Protein AF-0000000084955560 (afdb_homodimer)

Foldseek 3Di:
DQVPPVVCVVVLVVLLVVAVPDPFLFCANHLLVNLLVLLVVCVVNVDCVSNVSSVVSVVSSVVCLPPDADLACGGGDLVSLLSVLVCCVVVVDPDDSCVVCVVNVVVLLVCLVVVPFLAQACGGGLLVSLVSLLSVQVPDDLPDPDPVNVVSLVSNVSSLVVLVVSLVVDDDLNNLLSLLVSLLSVCVNVRPNVSSVVSNVVSVVSCVVVVHQSDDCPPPVSDRVVVSCVSPD/DLVPPVVCVVVLVVLLVVAVPDLFLFCANHLLVNLLVLLVVCVVNVDCVSNVSSVVSVVSSVVCLPPDADLACGRGDLVSLLSVLVCCVVVVDDDDSCVVCVVNVVVLLVCLVVVPALAQACGGGLLVSLVSLLSVQVPDDLPDPDPVNVVSLVSNVSSLVVLVVSLVVDDDLNNLLSLLVSLLSVCVNVRPNVSSVVSNVVSVVSCVVVVHQRPDCPPPVSDRVVVSCVSPD

pLDDT: mean 91.07, std 9.45, range [31.22, 98.25]

InterPro domains:
  IPR007822 Lanthionine synthetase C-like [PF05147] (27-169)

Secondary structure (DSSP, 8-state):
--S--THHHHHHHHHHHHHHH----SSSSSHHHHHHHHHHHHHHH--HHHHHHHHHHHHHHHHHTTS----STTTSHHHHHHHHHHHHHTTSS-S-HHHHTHHHHHHHHHHHHH-------TTTSHHHHHHHHHHHHHTS-TT---HHHHHHHHHHHHHHHHHHHHHHH---HHHHHHHHHHHHHHHHHTSSHHHHHHHHHHHHHHHHHTT---S-TTSGGG-HHHHTTGGG-/--S--THHHHHHHHHHHHHHH----SSSSSHHHHHHHHHHHHHHH--HHHHHHHHHHHHHHHHHTTS----STTTSHHHHHHHHHHHHHTTSS-S-HHHHTHHHHHHHHHHHHH-------TTTSHHHHHHHHHHHHHTS-TT---HHHHHHHHHHHHHHHHHHHHHHH---HHHHHHHHHHHHHHHHHTSSHHHHHHHHHHHHHHHHHTT---S-TTSGGG-HHHHTTGGG-

Structure (mmCIF, N/CA/C/O backbone):
data_AF-0000000084955560-model_v1
#
loop_
_entity.id
_entity.type
_entity.pdbx_description
1 polymer 'Lanthionine synthetase C-like protein'
#
loop_
_atom_site.group_PDB
_atom_site.id
_atom_site.type_symbol
_atom_site.label_atom_id
_atom_site.label_alt_id
_atom_site.label_comp_id
_atom_site.label_asym_id
_atom_site.label_entity_id
_atom_site.label_seq_id
_atom_site.pdbx_PDB_ins_code
_atom_site.Cartn_x
_atom_site.Cartn_y
_atom_site.Cartn_z
_atom_site.occupancy
_atom_site.B_iso_or_equiv
_atom_site.auth_seq_id
_atom_site.auth_comp_id
_atom_site.auth_asym_id
_atom_site.auth_atom_id
_atom_site.pdbx_PDB_model_num
ATOM 1 N N . MET A 1 1 ? 13.203 -7.117 25.344 1 31.59 1 MET A N 1
ATOM 2 C CA . MET A 1 1 ? 12.688 -6.711 24.031 1 31.59 1 MET A CA 1
ATOM 3 C C . MET A 1 1 ? 11.742 -7.766 23.484 1 31.59 1 MET A C 1
ATOM 5 O O . MET A 1 1 ? 11.281 -7.652 22.344 1 31.59 1 MET A O 1
ATOM 9 N N . GLU A 1 2 ? 11.695 -8.922 24.016 1 38.94 2 GLU A N 1
ATOM 10 C CA . GLU A 1 2 ? 11.312 -10.305 23.719 1 38.94 2 GLU A CA 1
ATOM 11 C C . GLU A 1 2 ? 9.805 -10.492 23.812 1 38.94 2 GLU A C 1
ATOM 13 O O . GLU A 1 2 ? 9.273 -11.516 23.375 1 38.94 2 GLU A O 1
ATOM 18 N N . LYS A 1 3 ? 9.328 -9.742 24.875 1 44.06 3 LYS A N 1
ATOM 19 C CA . LYS A 1 3 ? 8.039 -9.984 25.516 1 44.06 3 LYS A CA 1
ATOM 20 C C . LYS A 1 3 ? 6.883 -9.719 24.562 1 44.06 3 LYS A C 1
ATOM 22 O O . LYS A 1 3 ? 5.727 -9.633 24.984 1 44.06 3 LYS A O 1
ATOM 27 N N . GLN A 1 4 ? 6.949 -8.719 23.406 1 52.69 4 GLN A N 1
ATOM 28 C CA . GLN A 1 4 ? 6.516 -7.414 22.922 1 52.69 4 GLN A CA 1
ATOM 29 C C . GLN A 1 4 ? 5.25 -7.535 22.078 1 52.69 4 GLN A C 1
ATOM 31 O O . GLN A 1 4 ? 4.504 -6.566 21.922 1 52.69 4 GLN A O 1
ATOM 36 N N . ARG A 1 5 ? 5.109 -8.883 21.422 1 72.31 5 ARG A N 1
ATOM 37 C CA . ARG A 1 5 ? 4.008 -8.648 20.5 1 72.31 5 ARG A CA 1
ATOM 38 C C . ARG A 1 5 ? 2.809 -9.531 20.828 1 72.31 5 ARG A C 1
ATOM 40 O O . ARG A 1 5 ? 2.273 -10.227 19.969 1 72.31 5 ARG A O 1
ATOM 47 N N . GLU A 1 6 ? 2.41 -9.516 22.094 1 78.88 6 GLU A N 1
ATOM 48 C CA . GLU A 1 6 ? 1.308 -10.297 22.641 1 78.88 6 GLU A CA 1
ATOM 49 C C . GLU A 1 6 ? -0.021 -9.898 22 1 78.88 6 GLU A C 1
ATOM 51 O O . GLU A 1 6 ? -0.962 -10.695 21.953 1 78.88 6 GLU A O 1
ATOM 56 N N . PHE A 1 7 ? 0.032 -8.734 21.5 1 81.81 7 PHE A N 1
ATOM 57 C CA . PHE A 1 7 ? -1.22 -8.242 20.938 1 81.81 7 PHE A CA 1
ATOM 58 C C . PHE A 1 7 ? -1.59 -9 19.672 1 81.81 7 PHE A C 1
ATOM 60 O O . PHE A 1 7 ? -2.75 -8.992 19.25 1 81.81 7 PHE A O 1
ATOM 67 N N . LEU A 1 8 ? -0.588 -9.75 19.188 1 89.81 8 LEU A N 1
ATOM 68 C CA . LEU A 1 8 ? -0.831 -10.5 17.953 1 89.81 8 LEU A CA 1
ATOM 69 C C . LEU A 1 8 ? -1.358 -11.898 18.266 1 89.81 8 LEU A C 1
ATOM 71 O O . LEU A 1 8 ? -1.891 -12.578 17.391 1 89.81 8 LEU A O 1
ATOM 75 N N . LYS A 1 9 ? -1.208 -12.242 19.453 1 89.12 9 LYS A N 1
ATOM 76 C CA . LYS A 1 9 ? -1.474 -13.633 19.812 1 89.12 9 LYS A CA 1
ATOM 77 C C . LYS A 1 9 ? -2.936 -13.992 19.578 1 89.12 9 LYS A C 1
ATOM 79 O O . LYS A 1 9 ? -3.227 -15.016 18.938 1 89.12 9 LYS A O 1
ATOM 84 N N . ASN A 1 10 ? -3.811 -13.148 20.047 1 88.38 10 ASN A N 1
ATOM 85 C CA . ASN A 1 10 ? -5.234 -13.43 19.891 1 88.38 10 ASN A CA 1
ATOM 86 C C . ASN A 1 10 ? -5.633 -13.484 18.406 1 88.38 10 ASN A C 1
ATOM 88 O O . ASN A 1 10 ? -6.383 -14.375 18 1 88.38 10 ASN A O 1
ATOM 92 N N . TYR A 1 11 ? -5.156 -12.594 17.719 1 90.62 11 TYR A N 1
ATOM 93 C CA . TYR A 1 11 ? -5.441 -12.57 16.281 1 90.62 11 TYR A CA 1
ATOM 94 C C . TYR A 1 11 ? -4.918 -13.828 15.602 1 90.62 11 TYR A C 1
ATOM 96 O O . TYR A 1 11 ? -5.629 -14.461 14.82 1 90.62 11 TYR A O 1
ATOM 104 N N . THR A 1 12 ? -3.723 -14.172 15.93 1 93.81 12 THR A N 1
ATOM 105 C CA . THR A 1 12 ? -3.061 -15.305 15.305 1 93.81 12 THR A CA 1
ATOM 106 C C . THR A 1 12 ? -3.801 -16.609 15.617 1 93.81 12 THR A C 1
ATOM 108 O O . THR A 1 12 ? -4 -17.438 14.742 1 93.81 12 THR A O 1
ATOM 111 N N . ASP A 1 13 ? -4.203 -16.703 16.844 1 93.38 13 ASP A N 1
ATOM 112 C CA . ASP A 1 13 ? -4.941 -17.906 17.234 1 93.38 13 ASP A CA 1
ATOM 113 C C . ASP A 1 13 ? -6.234 -18.047 16.438 1 93.38 13 ASP A C 1
ATOM 115 O O . ASP A 1 13 ? -6.566 -19.125 15.969 1 93.38 13 ASP A O 1
ATOM 119 N N . ARG A 1 14 ? -6.895 -17 16.312 1 91.12 14 ARG A N 1
ATOM 120 C CA . ARG A 1 14 ? -8.141 -17.016 15.555 1 91.12 14 ARG A CA 1
ATOM 121 C C . ARG A 1 14 ? -7.887 -17.312 14.086 1 91.12 14 ARG A C 1
ATOM 123 O O . ARG A 1 14 ? -8.656 -18.031 13.445 1 91.12 14 ARG A O 1
ATOM 130 N N . LEU A 1 15 ? -6.859 -16.734 13.578 1 92.75 15 LEU A N 1
ATOM 131 C CA . LEU A 1 15 ? -6.488 -16.969 12.188 1 92.75 15 LEU A CA 1
ATOM 132 C C . LEU A 1 15 ? -6.176 -18.438 11.938 1 92.75 15 LEU A C 1
ATOM 134 O O . LEU A 1 15 ? -6.617 -19 10.938 1 92.75 15 LEU A O 1
ATOM 138 N N . ILE A 1 16 ? -5.449 -19 12.828 1 94.62 16 ILE A N 1
ATOM 139 C CA . ILE A 1 16 ? -5.074 -20.406 12.719 1 94.62 16 ILE A CA 1
ATOM 140 C C . ILE A 1 16 ? -6.324 -21.281 12.758 1 94.62 16 ILE A C 1
ATOM 142 O O . ILE A 1 16 ? -6.469 -22.203 11.953 1 94.62 16 ILE A O 1
ATOM 146 N N . GLU A 1 17 ? -7.164 -20.938 13.664 1 93.25 17 GLU A N 1
ATOM 147 C CA . GLU A 1 17 ? -8.414 -21.688 13.773 1 93.25 17 GLU A CA 1
ATOM 148 C C . GLU A 1 17 ? -9.227 -21.594 12.484 1 93.25 17 GLU A C 1
ATOM 150 O O . GLU A 1 17 ? -9.758 -22.594 12 1 93.25 17 GLU A O 1
ATOM 155 N N . LYS A 1 18 ? -9.312 -20.484 12.008 1 89.5 18 LYS A N 1
ATOM 156 C CA . LYS A 1 18 ? -10.031 -20.281 10.75 1 89.5 18 LYS A CA 1
ATOM 157 C C . LYS A 1 18 ? -9.391 -21.078 9.617 1 89.5 18 LYS A C 1
ATOM 159 O O . LYS A 1 18 ? -10.086 -21.656 8.781 1 89.5 18 LYS A O 1
ATOM 164 N N . GLY A 1 19 ? -8.109 -21.047 9.57 1 91.88 19 GLY A N 1
ATOM 165 C CA . GLY A 1 19 ? -7.379 -21.766 8.523 1 91.88 19 GLY A CA 1
ATOM 166 C C . GLY A 1 19 ? -7.578 -23.266 8.578 1 91.88 19 GLY A C 1
ATOM 167 O O . GLY A 1 19 ? -7.676 -23.922 7.539 1 91.88 19 GLY A O 1
ATOM 168 N N . LYS A 1 20 ? -7.625 -23.75 9.727 1 93.19 20 LYS A N 1
ATOM 169 C CA . LYS A 1 20 ? -7.793 -25.188 9.891 1 93.19 20 LYS A CA 1
ATOM 170 C C . LYS A 1 20 ? -9.18 -25.625 9.445 1 93.19 20 LYS A C 1
ATOM 172 O O . LYS A 1 20 ? -9.336 -26.719 8.883 1 93.19 20 LYS A O 1
ATOM 177 N N . CYS A 1 21 ? -10.148 -24.734 9.602 1 91.25 21 CYS A N 1
ATOM 178 C CA . CYS A 1 21 ? -11.531 -25.078 9.297 1 91.25 21 CYS A CA 1
ATOM 179 C C . CYS A 1 21 ? -11.859 -24.781 7.84 1 91.25 21 CYS A C 1
ATOM 181 O O . CYS A 1 21 ? -12.797 -25.359 7.281 1 91.25 21 CYS A O 1
ATOM 183 N N . PHE A 1 22 ? -11.172 -23.922 7.273 1 87.62 22 PHE A N 1
ATOM 184 C CA . PHE A 1 22 ? -11.453 -23.516 5.902 1 87.62 22 PHE A CA 1
ATOM 185 C C . PHE A 1 22 ? -10.695 -24.375 4.906 1 87.62 22 PHE A C 1
ATOM 187 O O . PHE A 1 22 ? -9.484 -24.578 5.051 1 87.62 22 PHE A O 1
ATOM 194 N N . PRO A 1 23 ? -11.328 -24.891 3.9 1 87.88 23 PRO A N 1
ATOM 195 C CA . PRO A 1 23 ? -10.711 -25.828 2.971 1 87.88 23 PRO A CA 1
ATOM 196 C C . PRO A 1 23 ? -9.852 -25.141 1.908 1 87.88 23 PRO A C 1
ATOM 198 O O . PRO A 1 23 ? -9.078 -25.797 1.215 1 87.88 23 PRO A O 1
ATOM 201 N N . ASN A 1 24 ? -9.898 -23.891 1.789 1 91.19 24 ASN A N 1
ATOM 202 C CA . ASN A 1 24 ? -9.172 -23.172 0.748 1 91.19 24 ASN A CA 1
ATOM 203 C C . ASN A 1 24 ? -7.668 -23.172 1.015 1 91.19 24 ASN A C 1
ATOM 205 O O . ASN A 1 24 ? -7.219 -22.75 2.078 1 91.19 24 ASN A O 1
ATOM 209 N N . ILE A 1 25 ? -6.859 -23.625 0.077 1 93.5 25 ILE A N 1
ATOM 210 C CA . ILE A 1 25 ? -5.418 -23.719 0.274 1 93.5 25 ILE A CA 1
ATOM 211 C C . ILE A 1 25 ? -4.711 -22.578 -0.455 1 93.5 25 ILE A C 1
ATOM 213 O O . ILE A 1 25 ? -3.479 -22.547 -0.515 1 93.5 25 ILE A O 1
ATOM 217 N N . GLY A 1 26 ? -5.414 -21.641 -0.998 1 93.25 26 GLY A N 1
ATOM 218 C CA . GLY A 1 26 ? -4.887 -20.594 -1.845 1 93.25 26 GLY A CA 1
ATOM 219 C C . GLY A 1 26 ? -4.059 -19.578 -1.082 1 93.25 26 GLY A C 1
ATOM 220 O O . GLY A 1 26 ? -3.783 -19.75 0.105 1 93.25 26 GLY A O 1
ATOM 221 N N . LEU A 1 27 ? -3.643 -18.531 -1.795 1 94.56 27 LEU A N 1
ATOM 222 C CA . LEU A 1 27 ? -2.723 -17.516 -1.273 1 94.56 27 LEU A CA 1
ATOM 223 C C . LEU A 1 27 ? -3.473 -16.453 -0.485 1 94.56 27 LEU A C 1
ATOM 225 O O . LEU A 1 27 ? -3.105 -16.141 0.65 1 94.56 27 LEU A O 1
ATOM 229 N N . TRP A 1 28 ? -4.496 -15.805 -0.962 1 89.69 28 TRP A N 1
ATOM 230 C CA . TRP A 1 28 ? -5.148 -14.641 -0.381 1 89.69 28 TRP A CA 1
ATOM 231 C C . TRP A 1 28 ? -5.898 -15.016 0.894 1 89.69 28 TRP A C 1
ATOM 233 O O . TRP A 1 28 ? -5.691 -14.406 1.945 1 89.69 28 TRP A O 1
ATOM 243 N N . ASP A 1 29 ? -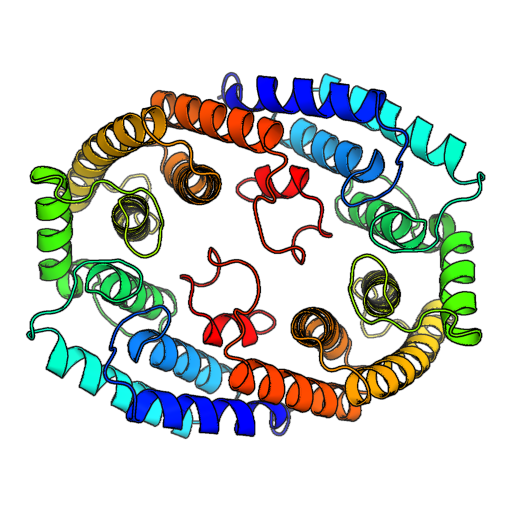6.809 -15.961 0.825 1 82.19 29 ASP A N 1
ATOM 244 C CA . ASP A 1 29 ? -7.598 -16.328 1.997 1 82.19 29 ASP A CA 1
ATOM 245 C C . ASP A 1 29 ? -7.445 -17.828 2.309 1 82.19 29 ASP A C 1
ATOM 247 O O . ASP A 1 29 ? -8.352 -18.438 2.879 1 82.19 29 ASP A O 1
ATOM 251 N N . GLY A 1 30 ? -6.316 -18.297 1.943 1 92.19 30 GLY A N 1
ATOM 252 C CA . GLY A 1 30 ? -6.148 -19.734 2.129 1 92.19 30 GLY A CA 1
ATOM 253 C C . GLY A 1 30 ? -4.984 -20.094 3.033 1 92.19 30 GLY A C 1
ATOM 254 O O . GLY A 1 30 ? -4.387 -19.203 3.656 1 92.19 30 GLY A O 1
ATOM 255 N N . LYS A 1 31 ? -4.75 -21.375 3.098 1 95.81 31 LYS A N 1
ATOM 256 C CA . LYS A 1 31 ? -3.754 -21.938 4.008 1 95.81 31 LYS A CA 1
ATOM 257 C C . LYS A 1 31 ? -2.35 -21.469 3.635 1 95.81 31 LYS A C 1
ATOM 259 O O . LYS A 1 31 ? -1.502 -21.281 4.512 1 95.81 31 LYS A O 1
ATOM 264 N N . MET A 1 32 ? -2.062 -21.266 2.361 1 96.19 32 MET A N 1
ATOM 265 C CA . MET A 1 32 ? -0.756 -20.766 1.928 1 96.19 32 MET A CA 1
ATOM 266 C C . MET A 1 32 ? -0.476 -19.391 2.502 1 96.19 32 MET A C 1
ATOM 268 O O . MET A 1 32 ? 0.617 -19.125 3.012 1 96.19 32 MET A O 1
ATOM 272 N N . GLY A 1 33 ? -1.471 -18.484 2.402 1 96.19 33 GLY A N 1
ATOM 273 C CA . GLY A 1 33 ? -1.318 -17.156 2.965 1 96.19 33 GLY A CA 1
ATOM 274 C C . GLY A 1 33 ? -1.08 -17.156 4.465 1 96.19 33 GLY A C 1
ATOM 275 O O . GLY A 1 33 ? -0.245 -16.406 4.969 1 96.19 33 GLY A O 1
ATOM 276 N N . ILE A 1 34 ? -1.759 -18.016 5.129 1 96.38 34 ILE A N 1
ATOM 277 C CA . ILE A 1 34 ? -1.617 -18.125 6.574 1 96.38 34 ILE A CA 1
ATOM 278 C C . ILE A 1 34 ? -0.22 -18.641 6.918 1 96.38 34 ILE A C 1
ATOM 280 O O . ILE A 1 34 ? 0.406 -18.156 7.867 1 96.38 34 ILE A O 1
ATOM 284 N N . ALA A 1 35 ? 0.227 -19.578 6.129 1 97.69 35 ALA A N 1
ATOM 285 C CA . ALA A 1 35 ? 1.569 -20.109 6.348 1 97.69 35 ALA A CA 1
ATOM 286 C C . ALA A 1 35 ? 2.621 -19 6.223 1 97.69 35 ALA A C 1
ATOM 288 O O . ALA A 1 35 ? 3.51 -18.891 7.07 1 97.69 35 ALA A O 1
ATOM 289 N N . VAL A 1 36 ? 2.486 -18.203 5.215 1 97.69 36 VAL A N 1
ATOM 290 C CA . VAL A 1 36 ? 3.428 -17.109 5 1 97.69 36 VAL A CA 1
ATOM 291 C C . VAL A 1 36 ? 3.381 -16.156 6.184 1 97.69 36 VAL A C 1
ATOM 293 O O . VAL A 1 36 ? 4.422 -15.727 6.688 1 97.69 36 VAL A O 1
ATOM 296 N N . TYR A 1 37 ? 2.199 -15.836 6.617 1 96.62 37 TYR A N 1
ATOM 297 C CA . TYR A 1 37 ? 2.014 -14.977 7.777 1 96.62 37 TYR A CA 1
ATOM 298 C C . TYR A 1 37 ? 2.732 -15.539 9 1 96.62 37 TYR A C 1
ATOM 300 O O . TYR A 1 37 ? 3.457 -14.82 9.688 1 96.62 37 TYR A O 1
ATOM 308 N N . LEU A 1 38 ? 2.553 -16.797 9.242 1 97.62 38 LEU A N 1
ATOM 309 C CA . LEU A 1 38 ? 3.102 -17.438 10.422 1 97.62 38 LEU A CA 1
ATOM 310 C C . LEU A 1 38 ? 4.625 -17.5 10.359 1 97.62 38 LEU A C 1
ATOM 312 O O . LEU A 1 38 ? 5.297 -17.391 11.383 1 97.62 38 LEU A O 1
ATOM 316 N N . LEU A 1 39 ? 5.16 -17.656 9.188 1 97.81 39 LEU A N 1
ATOM 317 C CA . LEU A 1 39 ? 6.609 -17.672 9.031 1 97.81 39 LEU A CA 1
ATOM 318 C C . LEU A 1 39 ? 7.211 -16.312 9.398 1 97.81 39 LEU A C 1
ATOM 320 O O . LEU A 1 39 ? 8.219 -16.25 10.109 1 97.81 39 LEU A O 1
ATOM 324 N N . HIS A 1 40 ? 6.582 -15.297 8.93 1 96.94 40 HIS A N 1
ATOM 325 C CA . HIS A 1 40 ? 7.043 -13.961 9.305 1 96.94 40 HIS A CA 1
ATOM 326 C C . HIS A 1 40 ? 6.906 -13.734 10.805 1 96.94 40 HIS A C 1
ATOM 328 O O . HIS A 1 40 ? 7.805 -13.164 11.438 1 96.94 40 HIS A O 1
ATOM 334 N N . LEU A 1 41 ? 5.754 -14.195 11.328 1 95.62 41 LEU A N 1
ATOM 335 C CA . LEU A 1 41 ? 5.516 -14.016 12.75 1 95.62 41 LEU A CA 1
ATOM 336 C C . LEU A 1 41 ? 6.578 -14.734 13.578 1 95.62 41 LEU A C 1
ATOM 338 O O . LEU A 1 41 ? 7.035 -14.219 14.594 1 95.62 41 LEU A O 1
ATOM 342 N N . ALA A 1 42 ? 6.934 -15.859 13.148 1 95.69 42 ALA A N 1
ATOM 343 C CA . ALA A 1 42 ? 7.977 -16.625 13.82 1 95.69 42 ALA A CA 1
ATOM 344 C C . ALA A 1 42 ? 9.297 -15.859 13.836 1 95.69 42 ALA A C 1
ATOM 346 O O . ALA A 1 42 ? 9.984 -15.812 14.859 1 95.69 42 ALA A O 1
ATOM 347 N N . ARG A 1 43 ? 9.641 -15.336 12.742 1 94.38 43 ARG A N 1
ATOM 348 C CA . ARG A 1 43 ? 10.875 -14.562 12.633 1 94.38 43 ARG A CA 1
ATOM 349 C C . ARG A 1 43 ? 10.828 -13.328 13.531 1 94.38 43 ARG A C 1
ATOM 351 O O . ARG A 1 43 ? 11.82 -12.984 14.18 1 94.38 43 ARG A O 1
ATOM 358 N N . ILE A 1 44 ? 9.664 -12.727 13.562 1 90.56 44 ILE A N 1
ATOM 359 C CA . ILE A 1 44 ? 9.492 -11.492 14.328 1 90.56 44 ILE A CA 1
ATOM 360 C C . ILE A 1 44 ? 9.547 -11.797 15.82 1 90.56 44 ILE A C 1
ATOM 362 O O . ILE A 1 44 ? 10.172 -11.062 16.594 1 90.56 44 ILE A O 1
ATOM 366 N N . THR A 1 45 ? 8.859 -12.812 16.266 1 90.12 45 THR A N 1
ATOM 367 C CA . THR A 1 45 ? 8.703 -13.102 17.688 1 90.12 45 THR A CA 1
ATOM 368 C C . THR A 1 45 ? 9.805 -14.039 18.172 1 90.12 45 THR A C 1
ATOM 370 O O . THR A 1 45 ? 10.078 -14.117 19.375 1 90.12 45 THR A O 1
ATOM 373 N N . GLY A 1 46 ? 10.359 -14.805 17.25 1 91.5 46 GLY A N 1
ATOM 374 C CA . GLY A 1 46 ? 11.344 -15.82 17.609 1 91.5 46 GLY A CA 1
ATOM 375 C C . GLY A 1 46 ? 10.719 -17.078 18.172 1 91.5 46 GLY A C 1
ATOM 376 O O . GLY A 1 46 ? 11.422 -17.938 18.703 1 91.5 46 GLY A O 1
ATOM 377 N N . GLU A 1 47 ? 9.461 -17.172 18.031 1 92.12 47 GLU A N 1
ATOM 378 C CA . GLU A 1 47 ? 8.758 -18.344 18.562 1 92.12 47 GLU A CA 1
ATOM 379 C C . GLU A 1 47 ? 8.719 -19.469 17.547 1 92.12 47 GLU A C 1
ATOM 381 O O . GLU A 1 47 ? 8.07 -19.344 16.5 1 92.12 47 GLU A O 1
ATOM 386 N N . GLU A 1 48 ? 9.18 -20.562 17.891 1 93.69 48 GLU A N 1
ATOM 387 C CA . GLU A 1 48 ? 9.289 -21.703 16.984 1 93.69 48 GLU A CA 1
ATOM 388 C C . GLU A 1 48 ? 7.922 -22.344 16.734 1 93.69 48 GLU A C 1
ATOM 390 O O . GLU A 1 48 ? 7.719 -23 15.711 1 93.69 48 GLU A O 1
ATOM 395 N N . ASN A 1 49 ? 7.059 -22.156 17.719 1 95.06 49 ASN A N 1
ATOM 396 C CA . ASN A 1 49 ? 5.723 -22.719 17.562 1 95.06 49 ASN A CA 1
ATOM 397 C C . ASN A 1 49 ? 5.039 -22.219 16.297 1 95.06 49 ASN A C 1
ATOM 399 O O . ASN A 1 49 ? 4.336 -22.984 15.633 1 95.06 49 ASN A O 1
ATOM 403 N N . TYR A 1 50 ? 5.23 -21.016 15.953 1 95.75 50 TYR A N 1
ATOM 404 C CA . TYR A 1 50 ? 4.629 -20.453 14.75 1 95.75 50 TYR A CA 1
ATOM 405 C C . TYR A 1 50 ? 5.227 -21.094 13.5 1 95.75 50 TYR A C 1
ATOM 407 O O . TYR A 1 50 ? 4.523 -21.312 12.508 1 95.75 50 TYR A O 1
ATOM 415 N N . GLU A 1 51 ? 6.453 -21.422 13.531 1 96.62 51 GLU A N 1
ATOM 416 C CA . GLU A 1 51 ? 7.09 -22.125 12.414 1 96.62 51 GLU A CA 1
ATOM 417 C C . GLU A 1 51 ? 6.508 -23.516 12.227 1 96.62 51 GLU A C 1
ATOM 419 O O . GLU A 1 51 ? 6.281 -23.953 11.094 1 96.62 51 GLU A O 1
ATOM 424 N N . ARG A 1 52 ? 6.316 -24.156 13.312 1 97.19 52 ARG A N 1
ATOM 425 C CA . ARG A 1 52 ? 5.73 -25.484 13.258 1 97.19 52 ARG A CA 1
ATOM 426 C C . ARG A 1 52 ? 4.32 -25.453 12.688 1 97.19 52 ARG A C 1
ATOM 428 O O . ARG A 1 52 ? 3.955 -26.281 11.859 1 97.19 52 ARG A O 1
ATOM 435 N N . GLN A 1 53 ? 3.545 -24.484 13.156 1 97.19 53 GLN A N 1
ATOM 436 C CA . GLN A 1 53 ? 2.191 -24.328 12.633 1 97.19 53 GLN A CA 1
ATOM 437 C C . GLN A 1 53 ? 2.213 -24 11.141 1 97.19 53 GLN A C 1
ATOM 439 O O . GLN A 1 53 ? 1.381 -24.516 10.383 1 97.19 53 GLN A O 1
ATOM 444 N N . ALA A 1 54 ? 3.125 -23.172 10.75 1 97.69 54 ALA A N 1
ATOM 445 C CA . ALA A 1 54 ? 3.277 -22.859 9.336 1 97.69 54 ALA A CA 1
ATOM 446 C C . ALA A 1 54 ? 3.576 -24.109 8.523 1 97.69 54 ALA A C 1
ATOM 448 O O . ALA A 1 54 ? 3.004 -24.312 7.449 1 97.69 54 ALA A O 1
ATOM 449 N N . ASP A 1 55 ? 4.418 -24.938 9.039 1 96.94 55 ASP A N 1
ATOM 450 C CA . ASP A 1 55 ? 4.777 -26.188 8.375 1 96.94 55 ASP A CA 1
ATOM 451 C C . ASP A 1 55 ? 3.559 -27.094 8.203 1 96.94 55 ASP A C 1
ATOM 453 O O . ASP A 1 55 ? 3.41 -27.75 7.176 1 96.94 55 ASP A O 1
ATOM 457 N N . GLU A 1 56 ? 2.768 -27.078 9.211 1 96.94 56 GLU A N 1
ATOM 458 C CA . GLU A 1 56 ? 1.55 -27.875 9.133 1 96.94 56 GLU A CA 1
ATOM 459 C C . GLU A 1 56 ? 0.636 -27.391 8.016 1 96.94 56 GLU A C 1
ATOM 461 O O . GLU A 1 56 ? 0.068 -28.188 7.273 1 96.94 56 GLU A O 1
ATOM 466 N N . PHE A 1 57 ? 0.466 -26.141 7.922 1 97.19 57 PHE A N 1
ATOM 467 C CA . PHE A 1 57 ? -0.336 -25.578 6.84 1 97.19 57 PHE A CA 1
ATOM 468 C C . PHE A 1 57 ? 0.288 -25.891 5.484 1 97.19 57 PHE A C 1
ATOM 470 O O . PHE A 1 57 ? -0.415 -26.25 4.543 1 97.19 57 PHE A O 1
ATOM 477 N N . MET A 1 58 ? 1.585 -25.797 5.379 1 95.81 58 MET A N 1
ATOM 478 C CA . MET A 1 58 ? 2.287 -26.062 4.125 1 95.81 58 MET A CA 1
ATOM 479 C C . MET A 1 58 ? 2.133 -27.531 3.717 1 95.81 58 MET A C 1
ATOM 481 O O . MET A 1 58 ? 1.96 -27.828 2.535 1 95.81 58 MET A O 1
ATOM 485 N N . ASP A 1 59 ? 2.217 -28.344 4.691 1 95.12 59 ASP A N 1
ATOM 486 C CA . ASP A 1 59 ? 2.014 -29.766 4.422 1 95.12 59 ASP A CA 1
ATOM 487 C C . ASP A 1 59 ? 0.639 -30.016 3.807 1 95.12 59 ASP A C 1
ATOM 489 O O . ASP A 1 59 ? 0.513 -30.781 2.844 1 95.12 59 ASP A O 1
ATOM 493 N N . THR A 1 60 ? -0.316 -29.406 4.406 1 94.12 60 THR A N 1
ATOM 494 C CA . THR A 1 60 ? -1.676 -29.562 3.896 1 94.12 60 THR A CA 1
ATOM 495 C C . THR A 1 60 ? -1.78 -29.031 2.471 1 94.12 60 THR A C 1
ATOM 497 O O . THR A 1 60 ? -2.441 -29.625 1.623 1 94.12 60 THR A O 1
ATOM 500 N N . VAL A 1 61 ? -1.164 -27.906 2.164 1 94.12 61 VAL A N 1
ATOM 501 C CA . VAL A 1 61 ? -1.171 -27.328 0.828 1 94.12 61 VAL A CA 1
ATOM 502 C C . VAL A 1 61 ? -0.552 -28.297 -0.17 1 94.12 61 VAL A C 1
ATOM 504 O O . VAL A 1 61 ? -1.131 -28.562 -1.226 1 94.12 61 VAL A O 1
ATOM 507 N N . TYR A 1 62 ? 0.545 -28.891 0.191 1 90.69 62 TYR A N 1
ATOM 508 C CA . TYR A 1 62 ? 1.259 -29.797 -0.698 1 90.69 62 TYR A CA 1
ATOM 509 C C . TYR A 1 62 ? 0.448 -31.062 -0.948 1 90.69 62 TYR A C 1
ATOM 511 O O . TYR A 1 62 ? 0.433 -31.594 -2.064 1 90.69 62 TYR A O 1
ATOM 519 N N . GLU A 1 63 ? -0.21 -31.469 0.078 1 90.19 63 GLU A N 1
ATOM 520 C CA . GLU A 1 63 ? -1.019 -32.688 -0.038 1 90.19 63 GLU A CA 1
ATOM 521 C C . GLU A 1 63 ? -2.207 -32.469 -0.972 1 90.19 63 GLU A C 1
ATOM 523 O O . GLU A 1 63 ? -2.627 -33.375 -1.674 1 90.19 63 GLU A O 1
ATOM 528 N N . GLN A 1 64 ? -2.639 -31.297 -0.992 1 87.94 64 GLN A N 1
ATOM 529 C CA . GLN A 1 64 ? -3.873 -31.031 -1.722 1 87.94 64 GLN A CA 1
ATOM 530 C C . GLN A 1 64 ? -3.582 -30.422 -3.088 1 87.94 64 GLN A C 1
ATOM 532 O O . GLN A 1 64 ? -4.496 -30.188 -3.881 1 87.94 64 GLN A O 1
ATOM 537 N N . LEU A 1 65 ? -2.387 -30.156 -3.414 1 84.5 65 LEU A N 1
ATOM 538 C CA . LEU A 1 65 ? -1.99 -29.531 -4.672 1 84.5 65 LEU A CA 1
ATOM 539 C C . LEU A 1 65 ? -2.424 -30.375 -5.859 1 84.5 65 LEU A C 1
ATOM 541 O O . LEU A 1 65 ? -2.787 -29.859 -6.91 1 84.5 65 LEU A O 1
ATOM 545 N N . ALA A 1 66 ? -2.387 -31.625 -5.617 1 75.5 66 ALA A N 1
ATOM 546 C CA . ALA A 1 66 ? -2.693 -32.594 -6.684 1 75.5 66 ALA A CA 1
ATOM 547 C C . ALA A 1 66 ? -4.191 -32.625 -6.969 1 75.5 66 ALA A C 1
ATOM 549 O O . ALA A 1 66 ? -4.613 -33 -8.062 1 75.5 66 ALA A O 1
ATOM 550 N N . GLU A 1 67 ? -4.855 -32.188 -5.98 1 75.62 67 GLU A N 1
ATOM 551 C CA . GLU A 1 67 ? -6.305 -32.219 -6.164 1 75.62 67 GLU A CA 1
ATOM 552 C C . GLU A 1 67 ? -6.781 -31.016 -6.98 1 75.62 67 GLU A C 1
ATOM 554 O O . GLU A 1 67 ? -6.055 -30.031 -7.141 1 75.62 67 GLU A O 1
ATOM 559 N N . ARG A 1 68 ? -7.867 -31.156 -7.703 1 63.03 68 ARG A N 1
ATOM 560 C CA . ARG A 1 68 ? -8.438 -30.172 -8.609 1 63.03 68 ARG A CA 1
ATOM 561 C C . ARG A 1 68 ? -8.531 -28.812 -7.945 1 63.03 68 ARG A C 1
ATOM 563 O O . ARG A 1 68 ? -9.531 -28.5 -7.293 1 63.03 68 ARG A O 1
ATOM 570 N N . THR A 1 69 ? -7.418 -28.078 -8.164 1 75.56 69 THR A N 1
ATOM 571 C CA . THR A 1 69 ? -7.426 -26.719 -7.66 1 75.56 69 THR A CA 1
ATOM 572 C C . THR A 1 69 ? -7.562 -25.719 -8.805 1 75.56 69 THR A C 1
ATOM 574 O O . THR A 1 69 ? -7.262 -26.031 -9.953 1 75.56 69 THR A O 1
ATOM 577 N N . SER A 1 70 ? -8.281 -24.719 -8.508 1 88.44 70 SER A N 1
ATOM 578 C CA . SER A 1 70 ? -8.328 -23.594 -9.43 1 88.44 70 SER A CA 1
ATOM 579 C C . SER A 1 70 ? -6.922 -23.125 -9.789 1 88.44 70 SER A C 1
ATOM 581 O O . SER A 1 70 ? -5.961 -23.406 -9.07 1 88.44 70 SER A O 1
ATOM 583 N N . PHE A 1 71 ? -6.742 -22.609 -11.016 1 93.5 71 PHE A N 1
ATOM 584 C CA . PHE A 1 71 ? -5.422 -22.125 -11.398 1 93.5 71 PHE A CA 1
ATOM 585 C C . PHE A 1 71 ? -5.301 -20.625 -11.133 1 93.5 71 PHE A C 1
ATOM 587 O O . PHE A 1 71 ? -4.258 -20.031 -11.391 1 93.5 71 PHE A O 1
ATOM 594 N N . PHE A 1 72 ? -6.316 -20.031 -10.531 1 94.62 72 PHE A N 1
ATOM 595 C CA . PHE A 1 72 ? -6.328 -18.578 -10.359 1 94.62 72 PHE A CA 1
ATOM 596 C C . PHE A 1 72 ? -5.309 -18.141 -9.32 1 94.62 72 PHE A C 1
ATOM 598 O O . PHE A 1 72 ? -4.824 -18.969 -8.539 1 94.62 72 PHE A O 1
ATOM 605 N N . TYR A 1 73 ? -5.031 -16.828 -9.297 1 96.12 73 TYR A N 1
ATOM 606 C CA . TYR A 1 73 ? -4.004 -16.281 -8.422 1 96.12 73 TYR A CA 1
ATOM 607 C C . TYR A 1 73 ? -4.473 -16.281 -6.969 1 96.12 73 TYR A C 1
ATOM 609 O O . TYR A 1 73 ? -3.75 -16.719 -6.074 1 96.12 73 TYR A O 1
ATOM 617 N N . GLY A 1 74 ? -5.688 -15.859 -6.75 1 93.69 74 GLY A N 1
ATOM 618 C CA . GLY A 1 74 ? -6.176 -15.672 -5.395 1 93.69 74 GLY A CA 1
ATOM 619 C C . GLY A 1 74 ? -6.34 -16.984 -4.637 1 93.69 74 GLY A C 1
ATOM 620 O O . GLY A 1 74 ? -5.973 -17.062 -3.463 1 93.69 74 GLY A O 1
ATOM 621 N N . ASP A 1 75 ? -6.832 -18 -5.363 1 92.81 75 ASP A N 1
ATOM 622 C CA . ASP A 1 75 ? -7.188 -19.219 -4.629 1 92.81 75 ASP A CA 1
ATOM 623 C C . ASP A 1 75 ? -6.629 -20.453 -5.32 1 92.81 75 ASP A C 1
ATOM 625 O O . ASP A 1 75 ? -6.992 -21.578 -4.973 1 92.81 75 ASP A O 1
ATOM 629 N N . GLY A 1 76 ? -5.672 -20.281 -6.25 1 93.62 76 GLY A N 1
ATOM 630 C CA . GLY A 1 76 ? -5.262 -21.438 -7.035 1 93.62 76 GLY A CA 1
ATOM 631 C C . GLY A 1 76 ? -3.754 -21.594 -7.109 1 93.62 76 GLY A C 1
ATOM 632 O O . GLY A 1 76 ? -3.025 -21.078 -6.258 1 93.62 76 GLY A O 1
ATOM 633 N N . LEU A 1 77 ? -3.402 -22.328 -8.172 1 94.81 77 LEU A N 1
ATOM 634 C CA . LEU A 1 77 ? -2.027 -22.797 -8.32 1 94.81 77 LEU A CA 1
ATOM 635 C C . LEU A 1 77 ? -1.075 -21.625 -8.531 1 94.81 77 LEU A C 1
ATOM 637 O O . LEU A 1 77 ? 0.029 -21.609 -7.984 1 94.81 77 LEU A O 1
ATOM 641 N N . LEU A 1 78 ? -1.534 -20.656 -9.266 1 96.81 78 LEU A N 1
ATOM 642 C CA . LEU A 1 78 ? -0.648 -19.531 -9.57 1 96.81 78 LEU A CA 1
ATOM 643 C C . LEU A 1 78 ? -0.302 -18.75 -8.312 1 96.81 78 LEU A C 1
ATOM 645 O O . LEU A 1 78 ? 0.85 -18.359 -8.117 1 96.81 78 LEU A O 1
ATOM 649 N N . GLY A 1 79 ? -1.324 -18.562 -7.473 1 96.56 79 GLY A N 1
ATOM 650 C CA . GLY A 1 79 ? -1.07 -17.906 -6.199 1 96.56 79 GLY A CA 1
ATOM 651 C C . GLY A 1 79 ? -0.148 -18.703 -5.293 1 96.56 79 GLY A C 1
ATOM 652 O O . GLY A 1 79 ? 0.758 -18.141 -4.676 1 96.56 79 GLY A O 1
ATOM 653 N N . ILE A 1 80 ? -0.395 -19.969 -5.258 1 95.81 80 ILE A N 1
ATOM 654 C CA . ILE A 1 80 ? 0.442 -20.859 -4.453 1 95.81 80 ILE A CA 1
ATOM 655 C C . ILE A 1 80 ? 1.883 -20.797 -4.957 1 95.81 80 ILE A C 1
ATOM 657 O O . ILE A 1 80 ? 2.822 -20.719 -4.16 1 95.81 80 ILE A O 1
ATOM 661 N N . GLY A 1 81 ? 2.041 -20.844 -6.246 1 96.25 81 GLY A N 1
ATOM 662 C CA . GLY A 1 81 ? 3.369 -20.703 -6.82 1 96.25 81 GLY A CA 1
ATOM 663 C C . GLY A 1 81 ? 4.059 -19.422 -6.418 1 96.25 81 GLY A C 1
ATOM 664 O O . GLY A 1 81 ? 5.242 -19.422 -6.07 1 96.25 81 GLY A O 1
ATOM 665 N N . CYS A 1 82 ? 3.344 -18.328 -6.398 1 96.88 82 CYS A N 1
ATOM 666 C CA . CYS A 1 82 ? 3.887 -17.031 -5.969 1 96.88 82 CYS A CA 1
ATOM 667 C C . CYS A 1 82 ? 4.277 -17.078 -4.496 1 96.88 82 CYS A C 1
ATOM 669 O O . CYS A 1 82 ? 5.289 -16.5 -4.102 1 96.88 82 CYS A O 1
ATOM 671 N N . GLY A 1 83 ? 3.402 -17.75 -3.732 1 96.69 83 GLY A N 1
ATOM 672 C CA . GLY A 1 83 ? 3.729 -17.922 -2.326 1 96.69 83 GLY A CA 1
ATOM 673 C C . GLY A 1 83 ? 5.035 -18.672 -2.105 1 96.69 83 GLY A C 1
ATOM 674 O O . GLY A 1 83 ? 5.855 -18.25 -1.283 1 96.69 83 GLY A O 1
ATOM 675 N N . ILE A 1 84 ? 5.25 -19.656 -2.881 1 95.75 84 ILE A N 1
ATOM 676 C CA . ILE A 1 84 ? 6.469 -20.453 -2.775 1 95.75 84 ILE A CA 1
ATOM 677 C C . ILE A 1 84 ? 7.672 -19.609 -3.195 1 95.75 84 ILE A C 1
ATOM 679 O O . ILE A 1 84 ? 8.688 -19.578 -2.5 1 95.75 84 ILE A O 1
ATOM 683 N N . GLU A 1 85 ? 7.547 -18.938 -4.289 1 96.06 85 GLU A N 1
ATOM 684 C CA . GLU A 1 85 ? 8.617 -18.062 -4.75 1 96.06 85 GLU A CA 1
ATOM 685 C C . GLU A 1 85 ? 8.969 -17.016 -3.693 1 96.06 85 GLU A C 1
ATOM 687 O O . GLU A 1 85 ? 10.148 -16.734 -3.457 1 96.06 85 GLU A O 1
ATOM 692 N N . TYR A 1 86 ? 7.988 -16.5 -3.105 1 96.56 86 TYR A N 1
ATOM 693 C CA . TYR A 1 86 ? 8.172 -15.516 -2.045 1 96.56 86 TYR A CA 1
ATOM 694 C C . TYR A 1 86 ? 8.945 -16.109 -0.878 1 96.56 86 TYR A C 1
ATOM 696 O O . TYR A 1 86 ? 9.867 -15.477 -0.354 1 96.56 86 TYR A O 1
ATOM 704 N N . MET A 1 87 ? 8.578 -17.328 -0.486 1 96.56 87 MET A N 1
ATOM 705 C CA . MET A 1 87 ? 9.219 -17.984 0.651 1 96.56 87 MET A CA 1
ATOM 706 C C . MET A 1 87 ? 10.68 -18.297 0.352 1 96.56 87 MET A C 1
ATOM 708 O O . MET A 1 87 ? 11.531 -18.203 1.239 1 96.56 87 MET A O 1
ATOM 712 N N . ILE A 1 88 ? 10.938 -18.562 -0.849 1 95.81 88 ILE A N 1
ATOM 713 C CA . ILE A 1 88 ? 12.312 -18.812 -1.256 1 95.81 88 ILE A CA 1
ATOM 714 C C . ILE A 1 88 ? 13.109 -17.516 -1.226 1 95.81 88 ILE A C 1
ATOM 716 O O . ILE A 1 88 ? 14.203 -17.453 -0.658 1 95.81 88 ILE A O 1
ATOM 720 N N . GLU A 1 89 ? 12.555 -16.5 -1.757 1 94.25 89 GLU A N 1
ATOM 721 C CA . GLU A 1 89 ? 13.195 -15.188 -1.814 1 94.25 89 GLU A CA 1
ATOM 722 C C . GLU A 1 89 ? 13.531 -14.672 -0.416 1 94.25 89 GLU A C 1
ATOM 724 O O . GLU A 1 89 ? 14.531 -13.984 -0.227 1 94.25 89 GLU A O 1
ATOM 729 N N . HIS A 1 90 ? 12.711 -15 0.5 1 95.06 90 HIS A N 1
ATOM 730 C CA . HIS A 1 90 ? 12.883 -14.469 1.846 1 95.06 90 HIS A CA 1
ATOM 731 C C . HIS A 1 90 ? 13.625 -15.453 2.744 1 95.06 90 HIS A C 1
ATOM 733 O O . HIS A 1 90 ? 13.758 -15.219 3.947 1 95.06 90 HIS A O 1
ATOM 739 N N . GLY A 1 91 ? 14.008 -16.547 2.205 1 95.19 91 GLY A N 1
ATOM 740 C CA . GLY A 1 91 ? 14.852 -17.5 2.918 1 95.19 91 GLY A CA 1
ATOM 741 C C . GLY A 1 91 ? 14.07 -18.406 3.854 1 95.19 91 GLY A C 1
ATOM 742 O O . GLY A 1 91 ? 14.648 -19.016 4.754 1 95.19 91 GLY A O 1
ATOM 743 N N . PHE A 1 92 ? 12.773 -18.453 3.693 1 95.81 92 PHE A N 1
ATOM 744 C CA . PHE A 1 92 ? 11.961 -19.344 4.52 1 95.81 92 PHE A CA 1
ATOM 745 C C . PHE A 1 92 ? 12.086 -20.781 4.047 1 95.81 92 PHE A C 1
ATOM 747 O O . PHE A 1 92 ? 11.969 -21.719 4.848 1 95.81 92 PHE A O 1
ATOM 754 N N . ILE A 1 93 ? 12.242 -20.922 2.732 1 93.62 93 ILE A N 1
ATOM 755 C CA . ILE A 1 93 ? 12.422 -22.219 2.102 1 93.62 93 ILE A CA 1
ATOM 756 C C . ILE A 1 93 ? 13.703 -22.219 1.273 1 93.62 93 ILE A C 1
ATOM 758 O O . ILE A 1 93 ? 14.016 -21.234 0.605 1 93.62 93 ILE A O 1
ATOM 762 N N . GLU A 1 94 ? 14.398 -23.266 1.4 1 93.19 94 GLU A N 1
ATOM 763 C CA . GLU A 1 94 ? 15.578 -23.422 0.56 1 93.19 94 GLU A CA 1
ATOM 764 C C . GLU A 1 94 ? 15.266 -24.266 -0.674 1 93.19 94 GLU A C 1
ATOM 766 O O . GLU A 1 94 ? 14.5 -25.234 -0.596 1 93.19 94 GLU A O 1
ATOM 771 N N . GLY A 1 95 ? 15.797 -23.828 -1.787 1 90.56 95 GLY A N 1
ATOM 772 C CA . GLY A 1 95 ? 15.586 -24.609 -2.996 1 90.56 95 GLY A CA 1
ATOM 773 C C . GLY A 1 95 ? 15.672 -23.781 -4.262 1 90.56 95 GLY A C 1
ATOM 774 O O . GLY A 1 95 ? 15.773 -22.547 -4.203 1 90.56 95 GLY A O 1
ATOM 775 N N . ASP A 1 96 ? 15.68 -24.531 -5.328 1 92.75 96 ASP A N 1
ATOM 776 C CA . ASP A 1 96 ? 15.664 -23.922 -6.656 1 92.75 96 ASP A CA 1
ATOM 777 C C . ASP A 1 96 ? 14.234 -23.703 -7.145 1 92.75 96 ASP A C 1
ATOM 779 O O . ASP A 1 96 ? 13.531 -24.672 -7.457 1 92.75 96 ASP A O 1
ATOM 783 N N . SER A 1 97 ? 13.914 -22.469 -7.262 1 92.5 97 SER A N 1
ATOM 784 C CA . SER A 1 97 ? 12.547 -22.141 -7.645 1 92.5 97 SER A CA 1
ATOM 785 C C . SER A 1 97 ? 12.188 -22.734 -9 1 92.5 97 SER A C 1
ATOM 787 O O . SER A 1 97 ? 11.047 -23.141 -9.219 1 92.5 97 SER A O 1
ATOM 789 N N . ASP A 1 98 ? 13.133 -22.828 -9.922 1 93.62 98 ASP A N 1
ATOM 790 C CA . ASP A 1 98 ? 12.867 -23.344 -11.258 1 93.62 98 ASP A CA 1
ATOM 791 C C . ASP A 1 98 ? 12.492 -24.828 -11.203 1 93.62 98 ASP A C 1
ATOM 793 O O . ASP A 1 98 ? 11.648 -25.281 -11.977 1 93.62 98 ASP A O 1
ATOM 797 N N . GLU A 1 99 ? 13.094 -25.484 -10.312 1 94.44 99 GLU A N 1
ATOM 798 C CA . GLU A 1 99 ? 12.789 -26.906 -10.164 1 94.44 99 GLU A CA 1
ATOM 799 C C . GLU A 1 99 ? 11.469 -27.109 -9.422 1 94.44 99 GLU A C 1
ATOM 801 O O . GLU A 1 99 ? 10.617 -27.891 -9.852 1 94.44 99 GLU A O 1
ATOM 806 N N . ILE A 1 100 ? 11.281 -26.406 -8.375 1 93.25 100 ILE A N 1
ATOM 807 C CA . ILE A 1 100 ? 10.133 -26.562 -7.488 1 93.25 100 ILE A CA 1
ATOM 808 C C . ILE A 1 100 ? 8.852 -26.156 -8.219 1 93.25 100 ILE A C 1
ATOM 810 O O . ILE A 1 100 ? 7.805 -26.797 -8.047 1 93.25 100 ILE A O 1
ATOM 814 N N . LEU A 1 101 ? 8.953 -25.109 -9.07 1 95.31 101 LEU A N 1
ATOM 815 C CA . LEU A 1 101 ? 7.758 -24.531 -9.664 1 95.31 101 LEU A CA 1
ATOM 816 C C . LEU A 1 101 ? 7.582 -25 -11.102 1 95.31 101 LEU A C 1
ATOM 818 O O . LEU A 1 101 ? 6.707 -24.516 -11.82 1 95.31 101 LEU A O 1
ATOM 822 N N . ALA A 1 102 ? 8.242 -26 -11.523 1 95.31 102 ALA A N 1
ATOM 823 C CA . ALA A 1 102 ? 8.258 -26.453 -12.906 1 95.31 102 ALA A CA 1
ATOM 824 C C . ALA A 1 102 ? 6.855 -26.797 -13.391 1 95.31 102 ALA A C 1
ATOM 826 O O . ALA A 1 102 ? 6.445 -26.406 -14.484 1 95.31 102 ALA A O 1
ATOM 827 N N . GLU A 1 103 ? 6.133 -27.547 -12.57 1 93.44 103 GLU A N 1
ATOM 828 C CA . GLU A 1 103 ? 4.789 -27.969 -12.961 1 93.44 103 GLU A CA 1
ATOM 829 C C . GLU A 1 103 ? 3.84 -26.766 -13.047 1 93.44 103 GLU A C 1
ATOM 831 O O . GLU A 1 103 ? 2.994 -26.703 -13.945 1 93.44 103 GLU A O 1
ATOM 836 N N . ILE A 1 104 ? 3.938 -25.859 -12.148 1 94.75 104 ILE A N 1
ATOM 837 C CA . ILE A 1 104 ? 3.084 -24.688 -12.156 1 94.75 104 ILE A CA 1
ATOM 838 C C . ILE A 1 104 ? 3.434 -23.797 -13.352 1 94.75 104 ILE A C 1
ATOM 840 O O . ILE A 1 104 ? 2.553 -23.172 -13.945 1 94.75 104 ILE A O 1
ATOM 844 N N . ASP A 1 105 ? 4.688 -23.75 -13.734 1 96.75 105 ASP A N 1
ATOM 845 C CA . ASP A 1 105 ? 5.109 -23.031 -14.93 1 96.75 105 ASP A CA 1
ATOM 846 C C . ASP A 1 105 ? 4.387 -23.547 -16.172 1 96.75 105 ASP A C 1
ATOM 848 O O . ASP A 1 105 ? 3.979 -22.766 -17.031 1 96.75 105 ASP A O 1
ATOM 852 N N . ILE A 1 106 ? 4.301 -24.828 -16.234 1 96.06 106 ILE A N 1
ATOM 853 C CA . ILE A 1 106 ? 3.623 -25.438 -17.375 1 96.06 106 ILE A CA 1
ATOM 854 C C . ILE A 1 106 ? 2.162 -25 -17.406 1 96.06 106 ILE A C 1
ATOM 856 O O . ILE A 1 106 ? 1.632 -24.672 -18.469 1 96.06 106 ILE A O 1
ATOM 860 N N . VAL A 1 107 ? 1.567 -25.016 -16.266 1 95.12 107 VAL A N 1
ATOM 861 C CA . VAL A 1 107 ? 0.175 -24.578 -16.172 1 95.12 107 VAL A CA 1
ATOM 862 C C . VAL A 1 107 ? 0.037 -23.141 -16.641 1 95.12 107 VAL A C 1
ATOM 864 O O . VAL A 1 107 ? -0.855 -22.828 -17.438 1 95.12 107 VAL A O 1
ATOM 867 N N . ALA A 1 108 ? 0.875 -22.266 -16.219 1 97.38 108 ALA A N 1
ATOM 868 C CA . ALA A 1 108 ? 0.836 -20.859 -16.609 1 97.38 108 ALA A CA 1
ATOM 869 C C . ALA A 1 108 ? 0.965 -20.703 -18.125 1 97.38 108 ALA A C 1
ATOM 871 O O . ALA A 1 108 ? 0.222 -19.922 -18.734 1 97.38 108 ALA A O 1
ATOM 872 N N . ARG A 1 109 ? 1.866 -21.406 -18.688 1 97 109 ARG A N 1
ATOM 873 C CA . ARG A 1 109 ? 2.072 -21.344 -20.125 1 97 109 ARG A CA 1
ATOM 874 C C . ARG A 1 109 ? 0.841 -21.828 -20.875 1 97 109 ARG A C 1
ATOM 876 O O . ARG A 1 109 ? 0.427 -21.219 -21.875 1 97 109 ARG A O 1
ATOM 883 N N . ASN A 1 110 ? 0.323 -22.875 -20.359 1 97.12 110 ASN A N 1
ATOM 884 C CA . ASN A 1 110 ? -0.877 -23.422 -20.984 1 97.12 110 ASN A CA 1
ATOM 885 C C . ASN A 1 110 ? -2.031 -22.422 -20.938 1 97.12 110 ASN A C 1
ATOM 887 O O . ASN A 1 110 ? -2.809 -22.328 -21.891 1 97.12 110 ASN A O 1
ATOM 891 N N . ILE A 1 111 ? -2.18 -21.766 -19.891 1 97.75 111 ILE A N 1
ATOM 892 C CA . ILE A 1 111 ? -3.232 -20.766 -19.75 1 97.75 111 ILE A CA 1
ATOM 893 C C . ILE A 1 111 ? -3.057 -19.672 -20.797 1 97.75 111 ILE A C 1
ATOM 895 O O . ILE A 1 111 ? -4.027 -19.234 -21.422 1 97.75 111 ILE A O 1
ATOM 899 N N . VAL A 1 112 ? -1.854 -19.203 -20.953 1 97.94 112 VAL A N 1
ATOM 900 C CA . VAL A 1 112 ? -1.58 -18.141 -21.906 1 97.94 112 VAL A CA 1
ATOM 901 C C . VAL A 1 112 ? -1.86 -18.641 -23.328 1 97.94 112 VAL A C 1
ATOM 903 O O . VAL A 1 112 ? -2.408 -17.906 -24.156 1 97.94 112 VAL A O 1
ATOM 906 N N . ASP A 1 113 ? -1.534 -19.891 -23.609 1 97.38 113 ASP A N 1
ATOM 907 C CA . ASP A 1 113 ? -1.747 -20.469 -24.922 1 97.38 113 ASP A CA 1
ATOM 908 C C . ASP A 1 113 ? -3.236 -20.578 -25.234 1 97.38 113 ASP A C 1
ATOM 910 O O . ASP A 1 113 ? -3.668 -20.266 -26.359 1 97.38 113 ASP A O 1
ATOM 914 N N . ARG A 1 114 ? -3.965 -20.984 -24.234 1 97.12 114 ARG A N 1
ATOM 915 C CA . ARG A 1 114 ? -5.363 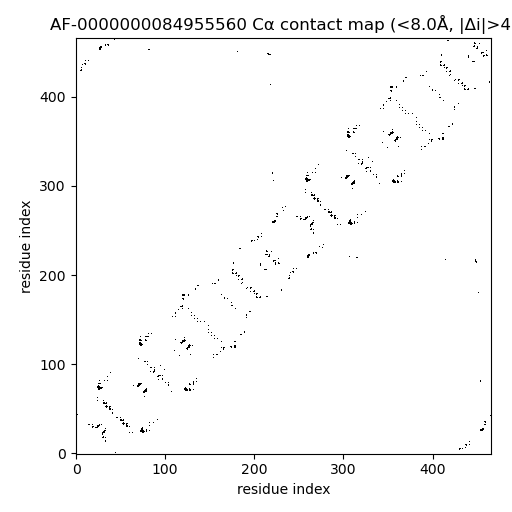-21.328 -24.469 1 97.12 114 ARG A CA 1
ATOM 916 C C . ARG A 1 114 ? -6.266 -20.109 -24.25 1 97.12 114 ARG A C 1
ATOM 918 O O . ARG A 1 114 ? -7.398 -20.078 -24.734 1 97.12 114 ARG A O 1
ATOM 925 N N . ARG A 1 115 ? -5.898 -19.188 -23.453 1 97 115 ARG A N 1
ATOM 926 C CA . ARG A 1 115 ? -6.617 -17.953 -23.125 1 97 115 ARG A CA 1
ATOM 927 C C . ARG A 1 115 ? -8.031 -18.266 -22.641 1 97 115 ARG A C 1
ATOM 929 O O . ARG A 1 115 ? -9 -17.688 -23.125 1 97 115 ARG A O 1
ATOM 936 N N . PRO A 1 116 ? -8.094 -19.047 -21.578 1 96.06 116 PRO A N 1
ATOM 937 C CA . PRO A 1 116 ? -9.414 -19.438 -21.109 1 96.06 116 PRO A CA 1
ATOM 938 C C . PRO A 1 116 ? -10.094 -18.359 -20.266 1 96.06 116 PRO A C 1
ATOM 940 O O . PRO A 1 116 ? -11.281 -18.469 -19.953 1 96.06 116 PRO A O 1
ATOM 943 N N . ILE A 1 117 ? -9.438 -17.297 -19.891 1 96.06 117 ILE A N 1
ATOM 944 C CA . ILE A 1 117 ? -9.938 -16.281 -18.969 1 96.06 117 ILE A CA 1
ATOM 945 C C . ILE A 1 117 ? -10.383 -15.055 -19.766 1 96.06 117 ILE A C 1
ATOM 947 O O . ILE A 1 117 ? -9.672 -14.594 -20.656 1 96.06 117 ILE A O 1
ATOM 951 N N . GLU A 1 118 ? -11.5 -14.477 -19.359 1 94.94 118 GLU A N 1
ATOM 952 C CA . GLU A 1 118 ? -12.023 -13.328 -20.094 1 94.94 118 GLU A CA 1
ATOM 953 C C . GLU A 1 118 ? -12.102 -12.094 -19.188 1 94.94 118 GLU A C 1
ATOM 955 O O . GLU A 1 118 ? -12.711 -11.086 -19.562 1 94.94 118 GLU A O 1
ATOM 960 N N . SER A 1 119 ? -11.516 -12.203 -18.047 1 95.88 119 SER A N 1
ATOM 961 C CA . SER A 1 119 ? -11.562 -11.094 -17.094 1 95.88 119 SER A CA 1
ATOM 962 C C . SER A 1 119 ? -10.164 -10.617 -16.719 1 95.88 119 SER A C 1
ATOM 964 O O . SER A 1 119 ? -9.18 -11.32 -16.953 1 95.88 119 SER A O 1
ATOM 966 N N . LEU A 1 120 ? -10.062 -9.391 -16.047 1 97.31 120 LEU A N 1
ATOM 967 C CA . LEU A 1 120 ? -8.766 -8.75 -15.852 1 97.31 120 LEU A CA 1
ATOM 968 C C . LEU A 1 120 ? -8.352 -8.812 -14.383 1 97.31 120 LEU A C 1
ATOM 970 O O . LEU A 1 120 ? -7.156 -8.852 -14.07 1 97.31 120 LEU A O 1
ATOM 974 N N . PRO A 1 121 ? -9.148 -8.93 -13.414 1 95.12 121 PRO A N 1
ATOM 975 C CA . PRO A 1 121 ? -8.773 -8.75 -12.008 1 95.12 121 PRO A CA 1
ATOM 976 C C . PRO A 1 121 ? -7.625 -9.664 -11.586 1 95.12 121 PRO A C 1
ATOM 978 O O . PRO A 1 121 ? -7.465 -10.758 -12.141 1 95.12 121 PRO A O 1
ATOM 981 N N . LEU A 1 122 ? -6.895 -9.203 -10.633 1 94.81 122 LEU A N 1
ATOM 982 C CA . LEU A 1 122 ? -5.723 -9.906 -10.133 1 94.81 122 LEU A CA 1
ATOM 983 C C . LEU A 1 122 ? -6.113 -11.242 -9.516 1 94.81 122 LEU A C 1
ATOM 985 O O . LEU A 1 122 ? -5.465 -12.266 -9.766 1 94.81 122 LEU A O 1
ATOM 989 N N . GLN A 1 123 ? -7.184 -11.281 -8.836 1 93.44 123 GLN A N 1
ATOM 990 C CA . GLN A 1 123 ? -7.582 -12.43 -8.039 1 93.44 123 GLN A CA 1
ATOM 991 C C . GLN A 1 123 ? -7.938 -13.617 -8.93 1 93.44 123 GLN A C 1
ATOM 993 O O . GLN A 1 123 ? -7.508 -14.742 -8.672 1 93.44 123 GLN A O 1
ATOM 998 N N . ASP A 1 124 ? -8.68 -13.344 -9.953 1 95.31 124 ASP A N 1
ATOM 999 C CA . ASP A 1 124 ? -9.234 -14.438 -10.742 1 95.31 124 ASP A CA 1
ATOM 1000 C C . ASP A 1 124 ? -9.227 -14.102 -12.234 1 95.31 124 ASP A C 1
ATOM 1002 O O . ASP A 1 124 ? -9.969 -14.703 -13.016 1 95.31 124 ASP A O 1
ATOM 1006 N N . GLY A 1 125 ? -8.375 -13.172 -12.633 1 96.94 125 GLY A N 1
ATOM 1007 C CA . GLY A 1 125 ? -8.305 -12.766 -14.023 1 96.94 125 GLY A CA 1
ATOM 1008 C C . GLY A 1 125 ? -6.91 -12.891 -14.609 1 96.94 125 GLY A C 1
ATOM 1009 O O . GLY A 1 125 ? -6.035 -13.523 -14.016 1 96.94 125 GLY A O 1
ATOM 1010 N N . VAL A 1 126 ? -6.77 -12.281 -15.789 1 98.12 126 VAL A N 1
ATOM 1011 C CA . VAL A 1 126 ? -5.543 -12.414 -16.562 1 98.12 126 VAL A CA 1
ATOM 1012 C C . VAL A 1 126 ? -4.398 -11.695 -15.852 1 98.12 126 VAL A C 1
ATOM 1014 O O . VAL A 1 126 ? -3.236 -12.094 -15.977 1 98.12 126 VAL A O 1
ATOM 1017 N N . CYS A 1 127 ? -4.727 -10.688 -15.078 1 97.94 127 CYS A N 1
ATOM 1018 C CA . CYS A 1 127 ? -3.682 -9.961 -14.359 1 97.94 127 CYS A CA 1
ATOM 1019 C C . CYS A 1 127 ? -2.979 -10.867 -13.352 1 97.94 127 CYS A C 1
ATOM 1021 O O . CYS A 1 127 ? -1.787 -10.703 -13.086 1 97.94 127 CYS A O 1
ATOM 1023 N N . GLY A 1 128 ? -3.713 -11.844 -12.844 1 97.56 128 GLY A N 1
ATOM 1024 C CA . GLY A 1 128 ? -3.086 -12.805 -11.961 1 97.56 128 GLY A CA 1
ATOM 1025 C C . GLY A 1 128 ? -2.047 -13.672 -12.656 1 97.56 128 GLY A C 1
ATOM 1026 O O . GLY A 1 128 ? -0.996 -13.969 -12.086 1 97.56 128 GLY A O 1
ATOM 1027 N N . VAL A 1 129 ? -2.348 -14.078 -13.859 1 98.19 129 VAL A N 1
ATOM 1028 C CA . VAL A 1 129 ? -1.405 -14.852 -14.664 1 98.19 129 VAL A CA 1
ATOM 1029 C C . VAL A 1 129 ? -0.156 -14.023 -14.938 1 98.19 129 VAL A C 1
ATOM 1031 O O . VAL A 1 129 ? 0.967 -14.508 -14.805 1 98.19 129 VAL A O 1
ATOM 1034 N N . GLY A 1 130 ? -0.426 -12.812 -15.258 1 98.25 130 GLY A N 1
ATOM 1035 C CA . GLY A 1 130 ? 0.682 -11.906 -15.516 1 98.25 130 GLY A CA 1
ATOM 1036 C C . GLY A 1 130 ? 1.563 -11.672 -14.305 1 98.25 130 GLY A C 1
ATOM 1037 O O . GLY A 1 130 ? 2.789 -11.609 -14.422 1 98.25 130 GLY A O 1
ATOM 1038 N N . TYR A 1 131 ? 0.944 -11.539 -13.188 1 97.75 131 TYR A N 1
ATOM 1039 C CA . TYR A 1 131 ? 1.701 -11.297 -11.969 1 97.75 131 TYR A CA 1
ATOM 1040 C C . TYR A 1 131 ? 2.594 -12.492 -11.633 1 97.75 131 TYR A C 1
ATOM 1042 O O . TYR A 1 131 ? 3.719 -12.32 -11.164 1 97.75 131 TYR A O 1
ATOM 1050 N N . TYR A 1 132 ? 2.072 -13.703 -11.914 1 97.94 132 TYR A N 1
ATOM 1051 C CA . TYR A 1 132 ? 2.889 -14.891 -11.719 1 97.94 132 TYR A CA 1
ATOM 1052 C C . TYR A 1 132 ? 4.125 -14.859 -12.609 1 97.94 132 TYR A C 1
ATOM 1054 O O . TYR A 1 132 ? 5.242 -15.086 -12.141 1 97.94 132 TYR A O 1
ATOM 1062 N N . LEU A 1 133 ? 3.943 -14.57 -13.859 1 97.75 133 LEU A N 1
ATOM 1063 C CA . LEU A 1 133 ? 5.059 -14.508 -14.797 1 97.75 133 LEU A CA 1
ATOM 1064 C C . LEU A 1 133 ? 6.051 -13.422 -14.391 1 97.75 133 LEU A C 1
ATOM 1066 O O . LEU A 1 133 ? 7.266 -13.617 -14.492 1 97.75 133 LEU A O 1
ATOM 1070 N N . TYR A 1 134 ? 5.484 -12.344 -13.922 1 97 134 TYR A N 1
ATOM 1071 C CA . TYR A 1 134 ? 6.336 -11.273 -13.43 1 97 134 TYR A CA 1
ATOM 1072 C C . TYR A 1 134 ? 7.23 -11.758 -12.297 1 97 134 TYR A C 1
ATOM 1074 O O . TYR A 1 134 ? 8.43 -11.484 -12.281 1 97 134 TYR A O 1
ATOM 1082 N N . ARG A 1 135 ? 6.648 -12.477 -11.391 1 95.56 135 ARG A N 1
ATOM 1083 C CA . ARG A 1 135 ? 7.383 -12.945 -10.219 1 95.56 135 ARG A CA 1
ATOM 1084 C C . ARG A 1 135 ? 8.492 -13.914 -10.617 1 95.56 135 ARG A C 1
ATOM 1086 O O . ARG A 1 135 ? 9.547 -13.961 -9.984 1 95.56 135 ARG A O 1
ATOM 1093 N N . ARG A 1 136 ? 8.273 -14.656 -11.656 1 95.75 136 ARG A N 1
ATOM 1094 C CA . ARG A 1 136 ? 9.266 -15.625 -12.125 1 95.75 136 ARG A CA 1
ATOM 1095 C C . ARG A 1 136 ? 10.453 -14.922 -12.773 1 95.75 136 ARG A C 1
ATOM 1097 O O . ARG A 1 136 ? 11.562 -15.461 -12.781 1 95.75 136 ARG A O 1
ATOM 1104 N N . LEU A 1 137 ? 10.242 -13.703 -13.195 1 95.5 137 LEU A N 1
ATOM 1105 C CA . LEU A 1 137 ? 11.266 -13.016 -13.969 1 95.5 137 LEU A CA 1
ATOM 1106 C C . LEU A 1 137 ? 11.961 -11.945 -13.125 1 95.5 137 LEU A C 1
ATOM 1108 O O . LEU A 1 137 ? 13.102 -11.57 -13.406 1 95.5 137 LEU A O 1
ATOM 1112 N N . LYS A 1 138 ? 11.305 -11.453 -12.109 1 92.31 138 LYS A N 1
ATOM 1113 C CA . LYS A 1 138 ? 11.742 -10.273 -11.367 1 92.31 138 LYS A CA 1
ATOM 1114 C C . LYS A 1 138 ? 13.125 -10.492 -10.75 1 92.31 138 LYS A C 1
ATOM 1116 O O . LYS A 1 138 ? 13.945 -9.57 -10.727 1 92.31 138 LYS A O 1
ATOM 1121 N N . ASN A 1 139 ? 13.406 -11.695 -10.352 1 85.44 139 ASN A N 1
ATOM 1122 C CA . ASN A 1 139 ? 14.664 -11.93 -9.648 1 85.44 139 ASN A CA 1
ATOM 1123 C C . ASN A 1 139 ? 15.734 -12.484 -10.57 1 85.44 139 ASN A C 1
ATOM 1125 O O . ASN A 1 139 ? 16.844 -12.805 -10.125 1 85.44 139 ASN A O 1
ATOM 1129 N N . LYS A 1 140 ? 15.406 -12.57 -11.781 1 89.69 140 LYS A N 1
ATOM 1130 C CA . LYS A 1 140 ? 16.406 -13.023 -12.734 1 89.69 140 LYS A CA 1
ATOM 1131 C C . LYS A 1 140 ? 17.328 -11.875 -13.156 1 89.69 140 LYS A C 1
ATOM 1133 O O . LYS A 1 140 ? 16.875 -10.742 -13.32 1 89.69 140 LYS A O 1
ATOM 1138 N N . PRO A 1 141 ? 18.609 -12.164 -13.18 1 86.06 141 PRO A N 1
ATOM 1139 C CA . PRO A 1 141 ? 19.516 -11.117 -13.656 1 86.06 141 PRO A CA 1
ATOM 1140 C C . PRO A 1 141 ? 19.141 -10.609 -15.047 1 86.06 141 PRO A C 1
ATOM 1142 O O . PRO A 1 141 ? 18.578 -11.352 -15.852 1 86.06 141 PRO A O 1
ATOM 1145 N N . ASP A 1 142 ? 19.406 -9.391 -15.266 1 80.94 142 ASP A N 1
ATOM 1146 C CA . ASP A 1 142 ? 19.062 -8.742 -16.531 1 80.94 142 ASP A CA 1
ATOM 1147 C C . ASP A 1 142 ? 19.688 -9.469 -17.719 1 80.94 142 ASP A C 1
ATOM 1149 O O . ASP A 1 142 ? 19.094 -9.539 -18.797 1 80.94 142 ASP A O 1
ATOM 1153 N N . ASN A 1 143 ? 20.812 -10.031 -17.453 1 84.19 143 ASN A N 1
ATOM 1154 C CA . ASN A 1 143 ? 21.562 -10.672 -18.531 1 84.19 143 ASN A CA 1
ATOM 1155 C C . ASN A 1 143 ? 21.297 -12.172 -18.578 1 84.19 143 ASN A C 1
ATOM 1157 O O . ASN A 1 143 ? 22 -12.906 -19.281 1 84.19 143 ASN A O 1
ATOM 1161 N N . ASP A 1 144 ? 20.328 -12.555 -17.859 1 86.44 144 ASP A N 1
ATOM 1162 C CA . ASP A 1 144 ? 20 -13.977 -17.891 1 86.44 144 ASP A CA 1
ATOM 1163 C C . ASP A 1 144 ? 19.359 -14.367 -19.219 1 86.44 144 ASP A C 1
ATOM 1165 O O . ASP A 1 144 ? 18.297 -13.867 -19.578 1 86.44 144 ASP A O 1
ATOM 1169 N N . GLU A 1 145 ? 20.016 -15.227 -19.953 1 85.88 145 GLU A N 1
ATOM 1170 C CA . GLU A 1 145 ? 19.516 -15.672 -21.25 1 85.88 145 GLU A CA 1
ATOM 1171 C C . GLU A 1 145 ? 19.297 -17.188 -21.266 1 85.88 145 GLU A C 1
ATOM 1173 O O . GLU A 1 145 ? 19.453 -17.828 -22.312 1 85.88 145 GLU A O 1
ATOM 1178 N N . SER A 1 146 ? 18.984 -17.625 -20.094 1 90.88 146 SER A N 1
ATOM 1179 C CA . SER A 1 146 ? 18.656 -19.031 -20.047 1 90.88 146 SER A CA 1
ATOM 1180 C C . SER A 1 146 ? 17.391 -19.344 -20.859 1 90.88 146 SER A C 1
ATOM 1182 O O . SER A 1 146 ? 16.594 -18.438 -21.109 1 90.88 146 SER A O 1
ATOM 1184 N N . MET A 1 147 ? 17.281 -20.578 -21.25 1 91.38 147 MET A N 1
ATOM 1185 C CA . MET A 1 147 ? 16.125 -21 -22.047 1 91.38 147 MET A CA 1
ATOM 1186 C C . MET A 1 147 ? 14.82 -20.719 -21.312 1 91.38 147 MET A C 1
ATOM 1188 O O . MET A 1 147 ? 13.844 -20.266 -21.906 1 91.38 147 MET A O 1
ATOM 1192 N N . LEU A 1 148 ? 14.836 -20.969 -20.109 1 92.44 148 LEU A N 1
ATOM 1193 C CA . LEU A 1 148 ? 13.648 -20.75 -19.297 1 92.44 148 LEU A CA 1
ATOM 1194 C C . LEU A 1 148 ? 13.273 -19.266 -19.25 1 92.44 148 LEU A C 1
ATOM 1196 O O . LEU A 1 148 ? 12.102 -18.922 -19.438 1 92.44 148 LEU A O 1
ATOM 1200 N N . THR A 1 149 ? 14.25 -18.453 -19.016 1 94.19 149 THR A N 1
ATOM 1201 C CA . THR A 1 149 ? 14.023 -17.016 -18.969 1 94.19 149 THR A CA 1
ATOM 1202 C C . THR A 1 149 ? 13.477 -16.516 -20.312 1 94.19 149 THR A C 1
ATOM 1204 O O . THR A 1 149 ? 12.523 -15.734 -20.344 1 94.19 149 THR A O 1
ATOM 1207 N N . LEU A 1 150 ? 14.039 -16.969 -21.359 1 94.56 150 LEU A N 1
ATOM 1208 C CA . LEU A 1 150 ? 13.594 -16.562 -22.688 1 94.56 150 LEU A CA 1
ATOM 1209 C C . LEU A 1 150 ? 12.164 -17.016 -22.953 1 94.56 150 LEU A C 1
ATOM 1211 O O . LEU A 1 150 ? 11.375 -16.281 -23.562 1 94.56 150 LEU A O 1
ATOM 1215 N N . LYS A 1 151 ? 11.883 -18.188 -22.531 1 95 151 LYS A N 1
ATOM 1216 C CA . LYS A 1 151 ? 10.523 -18.703 -22.688 1 95 151 LYS A CA 1
ATOM 1217 C C . LYS A 1 151 ? 9.523 -17.844 -21.922 1 95 151 LYS A C 1
ATOM 1219 O O . LYS A 1 151 ? 8.453 -17.516 -22.422 1 95 151 LYS A O 1
ATOM 1224 N N . PHE A 1 152 ? 9.852 -17.484 -20.734 1 96.06 152 PHE A N 1
ATOM 1225 C CA . PHE A 1 152 ? 8.977 -16.641 -19.938 1 96.06 152 PHE A CA 1
ATOM 1226 C C . PHE A 1 152 ? 8.766 -15.289 -20.609 1 96.06 152 PHE A C 1
ATOM 1228 O O . PHE A 1 152 ? 7.656 -14.758 -20.625 1 96.06 152 PHE A O 1
ATOM 1235 N N . LYS A 1 153 ? 9.789 -14.727 -21.141 1 95.44 153 LYS A N 1
ATOM 1236 C CA . LYS A 1 153 ? 9.68 -13.445 -21.828 1 95.44 153 LYS A CA 1
ATOM 1237 C C . LYS A 1 153 ? 8.758 -13.547 -23.047 1 95.44 153 LYS A C 1
ATOM 1239 O O . LYS A 1 153 ? 7.953 -12.648 -23.297 1 95.44 153 LYS A O 1
ATOM 1244 N N . GLU A 1 154 ? 8.914 -14.633 -23.75 1 96.44 154 GLU A N 1
ATOM 1245 C CA . GLU A 1 154 ? 8.039 -14.883 -24.891 1 96.44 154 GLU A CA 1
ATOM 1246 C C . GLU A 1 154 ? 6.574 -14.93 -24.469 1 96.44 154 GLU A C 1
ATOM 1248 O O . GLU A 1 154 ? 5.727 -14.273 -25.078 1 96.44 154 GLU A O 1
ATOM 1253 N N . TYR A 1 155 ? 6.312 -15.656 -23.469 1 97.31 155 TYR A N 1
ATOM 1254 C CA . TYR A 1 155 ? 4.938 -15.812 -23 1 97.31 155 TYR A CA 1
ATOM 1255 C C . TYR A 1 155 ? 4.41 -14.508 -22.422 1 97.31 155 TYR A C 1
ATOM 1257 O O . TYR A 1 155 ? 3.209 -14.234 -22.469 1 97.31 155 TYR A O 1
ATOM 1265 N N . LEU A 1 156 ? 5.293 -13.734 -21.859 1 97.06 156 LEU A N 1
ATOM 1266 C CA . LEU A 1 156 ? 4.898 -12.414 -21.375 1 97.06 156 LEU A CA 1
ATOM 1267 C C . LEU A 1 156 ? 4.402 -11.539 -22.531 1 97.06 156 LEU A C 1
ATOM 1269 O O . LEU A 1 156 ? 3.434 -10.797 -22.375 1 97.06 156 LEU A O 1
ATOM 1273 N N . ILE A 1 157 ? 5.027 -11.648 -23.609 1 97.31 157 ILE A N 1
ATOM 1274 C CA . ILE A 1 157 ? 4.617 -10.875 -24.781 1 97.31 157 ILE A CA 1
ATOM 1275 C C . ILE A 1 157 ? 3.209 -11.281 -25.203 1 97.31 157 ILE A C 1
ATOM 1277 O O . ILE A 1 157 ? 2.359 -10.422 -25.453 1 97.31 157 ILE A O 1
ATOM 1281 N N . TYR A 1 158 ? 2.953 -12.609 -25.219 1 97.81 158 TYR A N 1
ATOM 1282 C CA . TYR A 1 158 ? 1.619 -13.102 -25.547 1 97.81 158 TYR A CA 1
ATOM 1283 C C . TYR A 1 158 ? 0.595 -12.602 -24.531 1 97.81 158 TYR A C 1
ATOM 1285 O O . TYR A 1 158 ? -0.519 -12.227 -24.906 1 97.81 158 TYR A O 1
ATOM 1293 N N . LEU A 1 159 ? 0.995 -12.617 -23.312 1 98.19 159 LEU A N 1
ATOM 1294 C CA . LEU A 1 159 ? 0.109 -12.172 -22.234 1 98.19 159 LEU A CA 1
ATOM 1295 C C . LEU A 1 159 ? -0.221 -10.688 -22.391 1 98.19 159 LEU A C 1
ATOM 1297 O O . LEU A 1 159 ? -1.362 -10.273 -22.172 1 98.19 159 LEU A O 1
ATOM 1301 N N . ILE A 1 160 ? 0.772 -9.891 -22.703 1 97.56 160 ILE A N 1
ATOM 1302 C CA . ILE A 1 160 ? 0.583 -8.453 -22.875 1 97.56 160 ILE A CA 1
ATOM 1303 C C . ILE A 1 160 ? -0.442 -8.203 -23.984 1 97.56 160 ILE A C 1
ATOM 1305 O O . ILE A 1 160 ? -1.314 -7.34 -23.844 1 97.56 160 ILE A O 1
ATOM 1309 N N . ASP A 1 161 ? -0.365 -8.961 -25.047 1 97.56 161 ASP A N 1
ATOM 1310 C CA . ASP A 1 161 ? -1.353 -8.867 -26.109 1 97.56 161 ASP A CA 1
ATOM 1311 C C . ASP A 1 161 ? -2.75 -9.211 -25.609 1 97.56 161 ASP A C 1
ATOM 1313 O O . ASP A 1 161 ? -3.727 -8.547 -25.953 1 97.56 161 ASP A O 1
ATOM 1317 N N . TRP A 1 162 ? -2.748 -10.25 -24.875 1 98 162 TRP A N 1
ATOM 1318 C CA . TRP A 1 162 ? -3.996 -10.727 -24.281 1 98 162 TRP A CA 1
ATOM 1319 C C . TRP A 1 162 ? -4.602 -9.656 -23.375 1 98 162 TRP A C 1
ATOM 1321 O O . TRP A 1 162 ? -5.797 -9.367 -23.453 1 98 162 TRP A O 1
ATOM 1331 N N . ILE A 1 163 ? -3.885 -9 -22.531 1 98.19 163 ILE A N 1
ATOM 1332 C CA . ILE A 1 163 ? -4.332 -7.945 -21.625 1 98.19 163 ILE A CA 1
ATOM 1333 C C . ILE A 1 163 ? -4.863 -6.762 -22.438 1 98.19 163 ILE A C 1
ATOM 1335 O O . ILE A 1 163 ? -5.895 -6.18 -22.078 1 98.19 163 ILE A O 1
ATOM 1339 N N . GLU A 1 164 ? -4.172 -6.402 -23.469 1 97.44 164 GLU A N 1
ATOM 1340 C CA . GLU A 1 164 ? -4.613 -5.285 -24.297 1 97.44 164 GLU A CA 1
ATOM 1341 C C . GLU A 1 164 ? -6.012 -5.535 -24.859 1 97.44 164 GLU A C 1
ATOM 1343 O O . GLU A 1 164 ? -6.867 -4.645 -24.828 1 97.44 164 GLU A O 1
ATOM 1348 N N . GLU A 1 165 ? -6.219 -6.719 -25.344 1 97.44 165 GLU A N 1
ATOM 1349 C CA . GLU A 1 165 ? -7.52 -7.074 -25.906 1 97.44 165 GLU A CA 1
ATOM 1350 C C . GLU A 1 165 ? -8.625 -6.918 -24.875 1 97.44 165 GLU A C 1
ATOM 1352 O O . GLU A 1 165 ? -9.695 -6.383 -25.172 1 97.44 165 GLU A O 1
ATOM 1357 N N . LEU A 1 166 ? -8.344 -7.375 -23.688 1 97.75 166 LEU A N 1
ATOM 1358 C CA . LEU A 1 166 ? -9.352 -7.324 -22.641 1 97.75 166 LEU A CA 1
ATOM 1359 C C . LEU A 1 166 ? -9.539 -5.898 -22.125 1 97.75 166 LEU A C 1
ATOM 1361 O O . LEU A 1 166 ? -10.656 -5.504 -21.781 1 97.75 166 LEU A O 1
ATOM 1365 N N . LEU A 1 167 ? -8.484 -5.133 -22.062 1 96.69 167 LEU A N 1
ATOM 1366 C CA . LEU A 1 167 ? -8.539 -3.75 -21.609 1 96.69 167 LEU A CA 1
ATOM 1367 C C . LEU A 1 167 ? -9.43 -2.908 -22.516 1 96.69 167 LEU A C 1
ATOM 1369 O O . LEU A 1 167 ? -10.125 -2.006 -22.047 1 96.69 167 LEU A O 1
ATOM 1373 N N . LEU A 1 168 ? -9.391 -3.199 -23.75 1 95.06 168 LEU A N 1
ATOM 1374 C CA . LEU A 1 168 ? -10.156 -2.443 -24.734 1 95.06 168 LEU A CA 1
ATOM 1375 C C . LEU A 1 168 ? -11.641 -2.781 -24.641 1 95.06 168 LEU A C 1
ATOM 1377 O O . LEU A 1 168 ? -12.492 -1.976 -25.031 1 95.06 168 LEU A O 1
ATOM 1381 N N . LYS A 1 169 ? -11.922 -3.891 -24.031 1 94.81 169 LYS A N 1
ATOM 1382 C CA . LYS A 1 169 ? -13.305 -4.352 -23.984 1 94.81 169 LYS A CA 1
ATOM 1383 C C . LYS A 1 169 ? -13.945 -4.027 -22.625 1 94.81 169 LYS A C 1
ATOM 1385 O O . LYS A 1 169 ? -15.172 -3.889 -22.531 1 94.81 169 LYS A O 1
ATOM 1390 N N . THR A 1 170 ? -13.18 -3.801 -21.625 1 94.31 170 THR A N 1
ATOM 1391 C CA . THR A 1 170 ? -13.719 -3.693 -20.281 1 94.31 170 THR A CA 1
ATOM 1392 C C . THR A 1 170 ? -14.281 -2.295 -20.031 1 94.31 170 THR A C 1
ATOM 1394 O O . THR A 1 170 ? -13.859 -1.331 -20.672 1 94.31 170 THR A O 1
ATOM 1397 N N . LYS A 1 171 ? -15.219 -2.188 -19.078 1 88.75 171 LYS A N 1
ATOM 1398 C CA . LYS A 1 171 ? -15.758 -0.915 -18.609 1 88.75 171 LYS A CA 1
ATOM 1399 C C . LYS A 1 171 ? -15.719 -0.833 -17.094 1 88.75 171 LYS A C 1
ATOM 1401 O O . LYS A 1 171 ? -16.266 0.104 -16.5 1 88.75 171 LYS A O 1
ATOM 1406 N N . GLU A 1 172 ? -15.047 -1.784 -16.547 1 89.12 172 GLU A N 1
ATOM 1407 C CA . GLU A 1 172 ? -15.016 -1.852 -15.086 1 89.12 172 GLU A CA 1
ATOM 1408 C C . GLU A 1 172 ? -13.828 -1.072 -14.523 1 89.12 172 GLU A C 1
ATOM 1410 O O . GLU A 1 172 ? -12.688 -1.286 -14.938 1 89.12 172 GLU A O 1
ATOM 1415 N N . GLU A 1 173 ? -14.062 -0.286 -13.586 1 86.31 173 GLU A N 1
ATOM 1416 C CA . GLU A 1 173 ? -13.055 0.588 -12.992 1 86.31 173 GLU A CA 1
ATOM 1417 C C . GLU A 1 173 ? -11.945 -0.22 -12.32 1 86.31 173 GLU A C 1
ATOM 1419 O O . GLU A 1 173 ? -10.766 0.094 -12.469 1 86.31 173 GLU A O 1
ATOM 1424 N N . ASP A 1 174 ? -12.312 -1.245 -11.594 1 87.44 174 ASP A N 1
ATOM 1425 C CA . ASP A 1 174 ? -11.352 -2.047 -10.844 1 87.44 174 ASP A CA 1
ATOM 1426 C C . ASP A 1 174 ? -10.375 -2.758 -11.773 1 87.44 174 ASP A C 1
ATOM 1428 O O . ASP A 1 174 ? -9.242 -3.045 -11.398 1 87.44 174 ASP A O 1
ATOM 1432 N N . ASP A 1 175 ? -10.844 -2.957 -13.008 1 93.31 175 ASP A N 1
ATOM 1433 C CA . ASP A 1 175 ? -10 -3.621 -13.992 1 93.31 175 ASP A CA 1
ATOM 1434 C C . ASP A 1 175 ? -8.789 -2.76 -14.352 1 93.31 175 ASP A C 1
ATOM 1436 O O . ASP A 1 175 ? -7.68 -3.273 -14.523 1 93.31 175 ASP A O 1
ATOM 1440 N N . TYR A 1 176 ? -9.039 -1.474 -14.398 1 92.56 176 TYR A N 1
ATOM 1441 C CA . TYR A 1 176 ? -7.965 -0.565 -14.781 1 92.56 176 TYR A CA 1
ATOM 1442 C C . TYR A 1 176 ? -6.938 -0.444 -13.656 1 92.56 176 TYR A C 1
ATOM 1444 O O . TYR A 1 176 ? -5.738 -0.316 -13.922 1 92.56 176 TYR A O 1
ATOM 1452 N N . ASN A 1 177 ? -7.391 -0.519 -12.43 1 90.88 177 ASN A N 1
ATOM 1453 C CA . ASN A 1 177 ? -6.473 -0.488 -11.297 1 90.88 177 ASN A CA 1
ATOM 1454 C C . ASN A 1 177 ? -5.566 -1.715 -11.273 1 90.88 177 ASN A C 1
ATOM 1456 O O . ASN A 1 177 ? -4.352 -1.591 -11.117 1 90.88 177 ASN A O 1
ATOM 1460 N N . ASP A 1 178 ? -6.18 -2.867 -11.453 1 93.56 178 ASP A N 1
ATOM 1461 C CA . ASP A 1 178 ? -5.418 -4.113 -11.445 1 93.56 178 ASP A CA 1
ATOM 1462 C C . ASP A 1 178 ? -4.445 -4.168 -12.617 1 93.56 178 ASP A C 1
ATOM 1464 O O . ASP A 1 178 ? -3.293 -4.586 -12.461 1 93.56 178 ASP A O 1
ATOM 1468 N N . ALA A 1 179 ? -4.969 -3.729 -13.734 1 95.25 179 ALA A N 1
ATOM 1469 C CA . ALA A 1 179 ? -4.121 -3.725 -14.922 1 95.25 179 ALA A CA 1
ATOM 1470 C C . ALA A 1 179 ? -2.949 -2.762 -14.758 1 95.25 179 ALA A C 1
ATOM 1472 O O . ALA A 1 179 ? -1.808 -3.104 -15.07 1 95.25 179 ALA A O 1
ATOM 1473 N N . TYR A 1 180 ? -3.242 -1.562 -14.281 1 93.56 180 TYR A N 1
ATOM 1474 C CA . TYR A 1 180 ? -2.182 -0.581 -14.086 1 93.56 180 TYR A CA 1
ATOM 1475 C C . TYR A 1 180 ? -1.136 -1.094 -13.102 1 93.56 180 TYR A C 1
ATOM 1477 O O . TYR A 1 180 ? 0.066 -0.926 -13.32 1 93.56 180 TYR A O 1
ATOM 1485 N N . PHE A 1 181 ? -1.612 -1.73 -12.094 1 92.81 181 PHE A N 1
ATOM 1486 C CA . PHE A 1 181 ? -0.728 -2.316 -11.094 1 92.81 181 PHE A CA 1
ATOM 1487 C C . PHE A 1 181 ? 0.236 -3.307 -11.734 1 92.81 181 PHE A C 1
ATOM 1489 O O . PHE A 1 181 ? 1.442 -3.256 -11.492 1 92.81 181 PHE A O 1
ATOM 1496 N N . LEU A 1 182 ? -0.265 -4.133 -12.484 1 95.94 182 LEU A N 1
ATOM 1497 C CA . LEU A 1 182 ? 0.547 -5.152 -13.133 1 95.94 182 LEU A CA 1
ATOM 1498 C C . LEU A 1 182 ? 1.466 -4.531 -14.18 1 95.94 182 LEU A C 1
ATOM 1500 O O . LEU A 1 182 ? 2.658 -4.844 -14.234 1 95.94 182 LEU A O 1
ATOM 1504 N N . LEU A 1 183 ? 0.918 -3.613 -14.977 1 96.12 183 LEU A N 1
ATOM 1505 C CA . LEU A 1 183 ? 1.672 -3.021 -16.078 1 96.12 183 LEU A CA 1
ATOM 1506 C C . LEU A 1 183 ? 2.875 -2.242 -15.555 1 96.12 183 LEU A C 1
ATOM 1508 O O . LEU A 1 183 ? 3.938 -2.242 -16.172 1 96.12 183 LEU A O 1
ATOM 1512 N N . CYS A 1 184 ? 2.73 -1.624 -14.414 1 93.38 184 CYS A N 1
ATOM 1513 C CA . CYS A 1 184 ? 3.852 -0.918 -13.805 1 93.38 184 CYS A CA 1
ATOM 1514 C C . CYS A 1 184 ? 4.992 -1.878 -13.484 1 93.38 184 CYS A C 1
ATOM 1516 O O . CYS A 1 184 ? 6.16 -1.551 -13.695 1 93.38 184 CYS A O 1
ATOM 1518 N N . ARG A 1 185 ? 4.688 -2.992 -13.062 1 93.81 185 ARG A N 1
ATOM 1519 C CA . ARG A 1 185 ? 5.684 -3.992 -12.695 1 93.81 185 ARG A CA 1
ATOM 1520 C C . ARG A 1 185 ? 6.32 -4.609 -13.938 1 93.81 185 ARG A C 1
ATOM 1522 O O . ARG A 1 185 ? 7.535 -4.809 -13.992 1 93.81 185 ARG A O 1
ATOM 1529 N N . LEU A 1 186 ? 5.473 -4.852 -14.914 1 95.75 186 LEU A N 1
ATOM 1530 C CA . LEU A 1 186 ? 5.996 -5.406 -16.156 1 95.75 186 LEU A CA 1
ATOM 1531 C C . LEU A 1 186 ? 6.918 -4.41 -16.844 1 95.75 186 LEU A C 1
ATOM 1533 O O . LEU A 1 186 ? 7.887 -4.805 -17.5 1 95.75 186 LEU A O 1
ATOM 1537 N N . HIS A 1 187 ? 6.621 -3.141 -16.734 1 94.19 187 HIS A N 1
ATOM 1538 C CA . HIS A 1 187 ? 7.43 -2.084 -17.328 1 94.19 187 HIS A CA 1
ATOM 1539 C C . HIS A 1 187 ? 8.867 -2.139 -16.828 1 94.19 187 HIS A C 1
ATOM 1541 O O . HIS A 1 187 ? 9.805 -1.863 -17.578 1 94.19 187 HIS A O 1
ATOM 1547 N N . ARG A 1 188 ? 9.055 -2.555 -15.625 1 90.25 188 ARG A N 1
ATOM 1548 C CA . ARG A 1 188 ? 10.375 -2.613 -15.008 1 90.25 188 ARG A CA 1
ATOM 1549 C C . ARG A 1 188 ? 11.203 -3.744 -15.602 1 90.25 188 ARG A C 1
ATOM 1551 O O . ARG A 1 188 ? 12.438 -3.713 -15.547 1 90.25 188 ARG A O 1
ATOM 1558 N N . LEU A 1 189 ? 10.562 -4.75 -16.094 1 92.19 189 LEU A N 1
ATOM 1559 C CA . LEU A 1 189 ? 11.266 -5.871 -16.703 1 92.19 189 LEU A CA 1
ATOM 1560 C C . LEU A 1 189 ? 11.836 -5.473 -18.062 1 92.19 189 LEU A C 1
ATOM 1562 O O . LEU A 1 189 ? 12.703 -6.168 -18.609 1 92.19 189 LEU A O 1
ATOM 1566 N N . ASP A 1 190 ? 11.32 -4.363 -18.625 1 89.88 190 ASP A N 1
ATOM 1567 C CA . ASP A 1 190 ? 11.773 -3.801 -19.891 1 89.88 190 ASP A CA 1
ATOM 1568 C C . ASP A 1 190 ? 11.555 -4.785 -21.047 1 89.88 190 ASP A C 1
ATOM 1570 O O . ASP A 1 190 ? 12.469 -5.043 -21.828 1 89.88 190 ASP A O 1
ATOM 1574 N N . VAL A 1 191 ? 10.531 -5.539 -21.016 1 89.38 191 VAL A N 1
ATOM 1575 C CA . VAL A 1 191 ? 10.07 -6.418 -22.078 1 89.38 191 VAL A CA 1
ATOM 1576 C C . VAL A 1 191 ? 8.844 -5.805 -22.766 1 89.38 191 VAL A C 1
ATOM 1578 O O . VAL A 1 191 ? 7.77 -5.727 -22.172 1 89.38 191 VAL A O 1
ATOM 1581 N N . PHE A 1 192 ? 8.961 -5.336 -24.062 1 92.62 192 PHE A N 1
ATOM 1582 C CA . PHE A 1 192 ? 7.859 -4.828 -24.859 1 92.62 192 PHE A CA 1
ATOM 1583 C C . PHE A 1 192 ? 7.316 -3.529 -24.281 1 92.62 192 PHE A C 1
ATOM 1585 O O . PHE A 1 192 ? 6.102 -3.371 -24.125 1 92.62 192 PHE A O 1
ATOM 1592 N N . ASN A 1 193 ? 8.102 -2.57 -23.844 1 91.88 193 ASN A N 1
ATOM 1593 C CA . ASN A 1 193 ? 7.754 -1.382 -23.062 1 91.88 193 ASN A CA 1
ATOM 1594 C C . ASN A 1 193 ? 6.895 -0.416 -23.875 1 91.88 193 ASN A C 1
ATOM 1596 O O . ASN A 1 193 ? 6.047 0.286 -23.312 1 91.88 193 ASN A O 1
ATOM 1600 N N . HIS A 1 194 ? 7.102 -0.462 -25.172 1 91.94 194 HIS A N 1
ATOM 1601 C CA . HIS A 1 194 ? 6.312 0.449 -25.984 1 91.94 194 HIS A CA 1
ATOM 1602 C C . HIS A 1 194 ? 4.82 0.164 -25.844 1 91.94 194 HIS A C 1
ATOM 1604 O O . HIS A 1 194 ? 4.027 1.08 -25.625 1 91.94 194 HIS A O 1
ATOM 1610 N N . LYS A 1 195 ? 4.469 -1.068 -25.984 1 94.5 195 LYS A N 1
ATOM 1611 C CA . LYS A 1 195 ? 3.072 -1.47 -25.844 1 94.5 195 LYS A CA 1
ATOM 1612 C C . LYS A 1 195 ? 2.58 -1.298 -24.422 1 94.5 195 LYS A C 1
ATOM 1614 O O . LYS A 1 195 ? 1.456 -0.847 -24.188 1 94.5 195 LYS A O 1
ATOM 1619 N N . ILE A 1 196 ? 3.406 -1.596 -23.453 1 96.25 196 ILE A N 1
ATOM 1620 C CA . ILE A 1 196 ? 3.07 -1.463 -22.047 1 96.25 196 ILE A CA 1
ATOM 1621 C C . ILE A 1 196 ? 2.766 -0.001 -21.719 1 96.25 196 ILE A C 1
ATOM 1623 O O . ILE A 1 196 ? 1.767 0.302 -21.062 1 96.25 196 ILE A O 1
ATOM 1627 N N . GLU A 1 197 ? 3.535 0.864 -22.188 1 94.19 197 GLU A N 1
ATOM 1628 C CA . GLU A 1 197 ? 3.354 2.289 -21.938 1 94.19 197 GLU A CA 1
ATOM 1629 C C . GLU A 1 197 ? 2.049 2.799 -22.531 1 94.19 197 GLU A C 1
ATOM 1631 O O . GLU A 1 197 ? 1.359 3.623 -21.938 1 94.19 197 GLU A O 1
ATOM 1636 N N . ARG A 1 198 ? 1.761 2.27 -23.672 1 94 198 ARG A N 1
ATOM 1637 C CA . ARG A 1 198 ? 0.492 2.637 -24.297 1 94 198 ARG A CA 1
ATOM 1638 C C . ARG A 1 198 ? -0.687 2.195 -23.438 1 94 198 ARG A C 1
ATOM 1640 O O . ARG A 1 198 ? -1.632 2.959 -23.234 1 94 198 ARG A O 1
ATOM 1647 N N . MET A 1 199 ? -0.597 1.045 -22.969 1 96.31 199 MET A N 1
ATOM 1648 C CA . MET A 1 199 ? -1.667 0.516 -22.125 1 96.31 199 MET A CA 1
ATOM 1649 C C . MET A 1 199 ? -1.726 1.253 -20.797 1 96.31 199 MET A C 1
ATOM 1651 O O . MET A 1 199 ? -2.811 1.495 -20.266 1 96.31 199 MET A O 1
ATOM 1655 N N . MET A 1 200 ? -0.573 1.562 -20.266 1 94.94 200 MET A N 1
ATOM 1656 C CA . MET A 1 200 ? -0.534 2.354 -19.047 1 94.94 200 MET A CA 1
ATOM 1657 C C . MET A 1 200 ? -1.226 3.699 -19.234 1 94.94 200 MET A C 1
ATOM 1659 O O . MET A 1 200 ? -1.994 4.141 -18.375 1 94.94 200 MET A O 1
ATOM 1663 N N . GLY A 1 201 ? -0.908 4.316 -20.344 1 93.19 201 GLY A N 1
ATOM 1664 C CA . GLY A 1 201 ? -1.574 5.566 -20.672 1 93.19 201 GLY A CA 1
ATOM 1665 C C . GLY A 1 201 ? -3.084 5.438 -20.734 1 93.19 201 GLY A C 1
ATOM 1666 O O . GLY A 1 201 ? -3.809 6.297 -20.234 1 93.19 201 GLY A O 1
ATOM 1667 N N . LEU A 1 202 ? -3.484 4.375 -21.359 1 93.5 202 LEU A N 1
ATOM 1668 C CA . LEU A 1 202 ? -4.914 4.109 -21.469 1 93.5 202 LEU A CA 1
ATOM 1669 C C . LEU A 1 202 ? -5.531 3.932 -20.078 1 93.5 202 LEU A C 1
ATOM 1671 O O . LEU A 1 202 ? -6.586 4.5 -19.781 1 93.5 202 LEU A O 1
ATOM 1675 N N . CYS A 1 203 ? -4.93 3.172 -19.234 1 94.31 203 CYS A N 1
ATOM 1676 C CA . CYS A 1 203 ? -5.426 2.949 -17.891 1 94.31 203 CYS A CA 1
ATOM 1677 C C . CYS A 1 203 ? -5.52 4.262 -17.109 1 94.31 203 CYS A C 1
ATOM 1679 O O . CYS A 1 203 ? -6.531 4.535 -16.469 1 94.31 203 CYS A O 1
ATOM 1681 N N . LEU A 1 204 ? -4.508 5.039 -17.203 1 92.19 204 LEU A N 1
ATOM 1682 C CA . LEU A 1 204 ? -4.453 6.289 -16.453 1 92.19 204 LEU A CA 1
ATOM 1683 C C . LEU A 1 204 ? -5.551 7.242 -16.906 1 92.19 204 LEU A C 1
ATOM 1685 O O . LEU A 1 204 ? -6.164 7.93 -16.078 1 92.19 204 LEU A O 1
ATOM 1689 N N . ARG A 1 205 ? -5.789 7.289 -18.156 1 90 205 ARG A N 1
ATOM 1690 C CA . ARG A 1 205 ? -6.867 8.125 -18.672 1 90 205 ARG A CA 1
ATOM 1691 C C . ARG A 1 205 ? -8.219 7.707 -18.094 1 90 205 ARG A C 1
ATOM 1693 O O . ARG A 1 205 ? -9.008 8.555 -17.688 1 90 205 ARG A O 1
ATOM 1700 N N . LYS A 1 206 ? -8.398 6.461 -18.062 1 89.81 206 LYS A N 1
ATOM 1701 C CA . LYS A 1 206 ? -9.672 5.961 -17.547 1 89.81 206 LYS A CA 1
ATOM 1702 C C . LYS A 1 206 ? -9.773 6.172 -16.031 1 89.81 206 LYS A C 1
ATOM 1704 O O . LYS A 1 206 ? -10.859 6.43 -15.508 1 89.81 206 LYS A O 1
ATOM 1709 N N . LEU A 1 207 ? -8.68 6.102 -15.383 1 87.19 207 LEU A N 1
ATOM 1710 C CA . LEU A 1 207 ? -8.672 6.273 -13.93 1 87.19 207 LEU A CA 1
ATOM 1711 C C . LEU A 1 207 ? -9.031 7.707 -13.555 1 87.19 207 LEU A C 1
ATOM 1713 O O . LEU A 1 207 ? -9.742 7.934 -12.57 1 87.19 207 LEU A O 1
ATOM 1717 N N . ILE A 1 208 ? -8.508 8.609 -14.234 1 83.19 208 ILE A N 1
ATOM 1718 C CA . ILE A 1 208 ? -8.812 10 -13.945 1 83.19 208 ILE A CA 1
ATOM 1719 C C . ILE A 1 208 ? -10.258 10.305 -14.336 1 83.19 208 ILE A C 1
ATOM 1721 O O . ILE A 1 208 ? -10.961 11.031 -13.633 1 83.19 208 ILE A O 1
ATOM 1725 N N . ASP A 1 209 ? -10.734 9.727 -15.453 1 82.38 209 ASP A N 1
ATOM 1726 C CA . ASP A 1 209 ? -12.094 9.945 -15.93 1 82.38 209 ASP A CA 1
ATOM 1727 C C . ASP A 1 209 ? -13.125 9.43 -14.922 1 82.38 209 ASP A C 1
ATOM 1729 O O . ASP A 1 209 ? -14.164 10.062 -14.711 1 82.38 209 ASP A O 1
ATOM 1733 N N . PHE A 1 210 ? -12.703 8.367 -14.25 1 76.81 210 PHE A N 1
ATOM 1734 C CA . PHE A 1 210 ? -13.633 7.734 -13.32 1 76.81 210 PHE A CA 1
ATOM 1735 C C . PHE A 1 210 ? -13.406 8.234 -11.898 1 76.81 210 PHE A C 1
ATOM 1737 O O . PHE A 1 210 ? -14.133 7.863 -10.977 1 76.81 210 PHE A O 1
ATOM 1744 N N . ASN A 1 211 ? -12.453 9.094 -11.742 1 72.81 211 ASN A N 1
ATOM 1745 C CA . ASN A 1 211 ? -12.07 9.539 -10.406 1 72.81 211 ASN A CA 1
ATOM 1746 C C . ASN A 1 211 ? -11.828 8.359 -9.469 1 72.81 211 ASN A C 1
ATOM 1748 O O . ASN A 1 211 ? -12.352 8.32 -8.359 1 72.81 211 ASN A O 1
ATOM 1752 N N . CYS A 1 212 ? -11.102 7.406 -10 1 69.25 212 CYS A N 1
ATOM 1753 C CA . CYS A 1 212 ? -10.875 6.172 -9.258 1 69.25 212 CYS A CA 1
ATOM 1754 C C . CYS A 1 212 ? -9.758 6.34 -8.242 1 69.25 212 CYS A C 1
ATOM 1756 O O . CYS A 1 212 ? -8.766 7.02 -8.508 1 69.25 212 CYS A O 1
ATOM 1758 N N . ARG A 1 213 ? -10 5.668 -7.215 1 70.31 213 ARG A N 1
ATOM 1759 C CA . ARG A 1 213 ? -8.945 5.578 -6.211 1 70.31 213 ARG A CA 1
ATOM 1760 C C . ARG A 1 213 ? -7.969 4.453 -6.543 1 70.31 213 ARG A C 1
ATOM 1762 O O . ARG A 1 213 ? -8.383 3.334 -6.848 1 70.31 213 ARG A O 1
ATOM 1769 N N . ILE A 1 214 ? -6.711 4.688 -6.938 1 64.31 214 ILE A N 1
ATOM 1770 C CA . ILE A 1 214 ? -5.723 3.74 -7.441 1 64.31 214 ILE A CA 1
ATOM 1771 C C . ILE A 1 214 ? -5.344 2.756 -6.336 1 64.31 214 ILE A C 1
ATOM 1773 O O . ILE A 1 214 ? -5.184 1.561 -6.59 1 64.31 214 ILE A O 1
ATOM 1777 N N . SER A 1 215 ? -5.355 3.107 -4.992 1 63.81 215 SER A N 1
ATOM 1778 C CA . SER A 1 215 ? -4.836 2.207 -3.969 1 63.81 215 SER A CA 1
ATOM 1779 C C . SER A 1 215 ? -5.344 2.59 -2.582 1 63.81 215 SER A C 1
ATOM 1781 O O . SER A 1 215 ? -6.273 3.393 -2.457 1 63.81 215 SER A O 1
ATOM 1783 N N . ASP A 1 216 ? -4.566 1.864 -1.547 1 68.12 216 ASP A N 1
ATOM 1784 C CA . ASP A 1 216 ? -4.922 2.051 -0.143 1 68.12 216 ASP A CA 1
ATOM 1785 C C . ASP A 1 216 ? -4.621 3.479 0.313 1 68.12 216 ASP A C 1
ATOM 1787 O O . ASP A 1 216 ? -3.637 4.082 -0.12 1 68.12 216 ASP A O 1
ATOM 1791 N N . PRO A 1 217 ? -5.473 4.043 0.948 1 70.69 217 PRO A N 1
ATOM 1792 C CA . PRO A 1 217 ? -5.387 5.445 1.374 1 70.69 217 PRO A CA 1
ATOM 1793 C C . PRO A 1 217 ? -4.215 5.699 2.32 1 70.69 217 PRO A C 1
ATOM 1795 O O . PRO A 1 217 ? -3.932 6.852 2.662 1 70.69 217 PRO A O 1
ATOM 1798 N N . TYR A 1 218 ? -3.402 4.684 2.594 1 78.81 218 TYR A N 1
ATOM 1799 C CA . TYR A 1 218 ? -2.473 4.859 3.705 1 78.81 218 TYR A CA 1
ATOM 1800 C C . TYR A 1 218 ? -1.059 5.117 3.199 1 78.81 218 TYR A C 1
ATOM 1802 O O . TYR A 1 218 ? -0.206 5.605 3.943 1 78.81 218 TYR A O 1
ATOM 1810 N N . GLU A 1 219 ? -0.823 4.859 1.954 1 83.56 219 GLU A N 1
ATOM 1811 C CA . GLU A 1 219 ? 0.529 5.016 1.427 1 83.56 219 GLU A CA 1
ATOM 1812 C C . GLU A 1 219 ? 0.713 6.387 0.779 1 83.56 219 GLU A C 1
ATOM 1814 O O . GLU A 1 219 ? -0.256 7 0.331 1 83.56 219 GLU A O 1
ATOM 1819 N N . LEU A 1 220 ? 1.964 6.859 0.796 1 89.88 220 LEU A N 1
ATOM 1820 C CA . LEU A 1 220 ? 2.35 8.078 0.1 1 89.88 220 LEU A CA 1
ATOM 1821 C C . LEU A 1 220 ? 1.443 9.242 0.498 1 89.88 220 LEU A C 1
ATOM 1823 O O . LEU A 1 220 ? 0.887 9.922 -0.365 1 89.88 220 LEU A O 1
ATOM 1827 N N . LEU A 1 221 ? 1.207 9.359 1.824 1 91.31 221 LEU A N 1
ATOM 1828 C CA . LEU A 1 221 ? 0.49 10.445 2.473 1 91.31 221 LEU A CA 1
ATOM 1829 C C . LEU A 1 221 ? -0.975 10.461 2.047 1 91.31 221 LEU A C 1
ATOM 1831 O O . LEU A 1 221 ? -1.688 11.438 2.301 1 91.31 221 LEU A O 1
ATOM 1835 N N . GLY A 1 222 ? -1.429 9.414 1.327 1 88.88 222 GLY A N 1
ATOM 1836 C CA . GLY A 1 222 ? -2.812 9.352 0.882 1 88.88 222 GLY A CA 1
ATOM 1837 C C . GLY A 1 222 ? -3.059 10.109 -0.41 1 88.88 222 GLY A C 1
ATOM 1838 O O . GLY A 1 222 ? -4.203 10.266 -0.838 1 88.88 222 GLY A O 1
ATOM 1839 N N . ILE A 1 223 ? -1.973 10.57 -1.061 1 90.38 223 ILE A N 1
ATOM 1840 C CA . ILE A 1 223 ? -2.102 11.328 -2.299 1 90.38 223 ILE A CA 1
ATOM 1841 C C . ILE A 1 223 ? -2.369 10.375 -3.463 1 90.38 223 ILE A C 1
ATOM 1843 O O . ILE A 1 223 ? -1.482 9.625 -3.873 1 90.38 223 ILE A O 1
ATOM 1847 N N . GLU A 1 224 ? -3.514 10.484 -4.039 1 87.19 224 GLU A N 1
ATOM 1848 C CA . GLU A 1 224 ? -3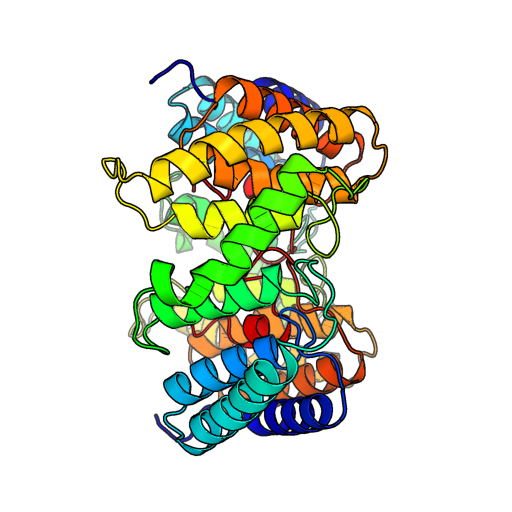.941 9.555 -5.074 1 87.19 224 GLU A CA 1
ATOM 1849 C C . GLU A 1 224 ? -3.049 9.656 -6.309 1 87.19 224 GLU A C 1
ATOM 1851 O O . GLU A 1 224 ? -2.598 8.641 -6.84 1 87.19 224 GLU A O 1
ATOM 1856 N N . SER A 1 225 ? -2.777 10.844 -6.707 1 88.75 225 SER A N 1
ATOM 1857 C CA . SER A 1 225 ? -1.967 11.031 -7.902 1 88.75 225 SER A CA 1
ATOM 1858 C C . SER A 1 225 ? -0.544 10.523 -7.691 1 88.75 225 SER A C 1
ATOM 1860 O O . SER A 1 225 ? 0.075 9.992 -8.617 1 88.75 225 SER A O 1
ATOM 1862 N N . LEU A 1 226 ? -0.057 10.648 -6.496 1 90.31 226 LEU A N 1
ATOM 1863 C CA . LEU A 1 226 ? 1.311 10.234 -6.203 1 90.31 226 LEU A CA 1
ATOM 1864 C C . LEU A 1 226 ? 1.447 8.711 -6.273 1 90.31 226 LEU A C 1
ATOM 1866 O O . LEU A 1 226 ? 2.504 8.195 -6.645 1 90.31 226 LEU A O 1
ATOM 1870 N N . LYS A 1 227 ? 0.401 8.062 -5.965 1 88.19 227 LYS A N 1
ATOM 1871 C CA . LYS A 1 227 ? 0.401 6.602 -5.957 1 88.19 227 LYS A CA 1
ATOM 1872 C C . LYS A 1 227 ? 0.65 6.047 -7.355 1 88.19 227 LYS A C 1
ATOM 1874 O O . LYS A 1 227 ? 1.128 4.922 -7.508 1 88.19 227 LYS A O 1
ATOM 1879 N N . ILE A 1 228 ? 0.304 6.832 -8.375 1 87.88 228 ILE A N 1
ATOM 1880 C CA . ILE A 1 228 ? 0.521 6.43 -9.758 1 87.88 228 ILE A CA 1
ATOM 1881 C C . ILE A 1 228 ? 2.02 6.305 -10.031 1 87.88 228 ILE A C 1
ATOM 1883 O O . ILE A 1 228 ? 2.439 5.516 -10.875 1 87.88 228 ILE A O 1
ATOM 1887 N N . LEU A 1 229 ? 2.824 6.996 -9.234 1 88.69 229 LEU A N 1
ATOM 1888 C CA . LEU A 1 229 ? 4.27 7.027 -9.438 1 88.69 229 LEU A CA 1
ATOM 1889 C C . LEU A 1 229 ? 4.977 6.082 -8.477 1 88.69 229 LEU A C 1
ATOM 1891 O O . LEU A 1 229 ? 6.207 6.043 -8.43 1 88.69 229 LEU A O 1
ATOM 1895 N N . LYS A 1 230 ? 4.25 5.258 -7.758 1 87.31 230 LYS A N 1
ATOM 1896 C CA . LYS A 1 230 ? 4.781 4.445 -6.668 1 87.31 230 LYS A CA 1
ATOM 1897 C C . LYS A 1 230 ? 5.945 3.578 -7.145 1 87.31 230 LYS A C 1
ATOM 1899 O O . LYS A 1 230 ? 6.926 3.398 -6.422 1 87.31 230 LYS A O 1
ATOM 1904 N N . SER A 1 231 ? 5.852 3.129 -8.359 1 82.44 231 SER A N 1
ATOM 1905 C CA . SER A 1 231 ? 6.859 2.211 -8.883 1 82.44 231 SER A CA 1
ATOM 1906 C C . SER A 1 231 ? 8.18 2.926 -9.141 1 82.44 231 SER A C 1
ATOM 1908 O O . SER A 1 231 ? 9.219 2.283 -9.305 1 82.44 231 SER A O 1
ATOM 1910 N N . TRP A 1 232 ? 8.156 4.207 -9.109 1 83.75 232 TRP A N 1
ATOM 1911 C CA . TRP A 1 232 ? 9.352 4.941 -9.492 1 83.75 232 TRP A CA 1
ATOM 1912 C C . TRP A 1 232 ? 9.891 5.762 -8.328 1 83.75 232 TRP A C 1
ATOM 1914 O O . TRP A 1 232 ? 10.93 6.41 -8.438 1 83.75 232 TRP A O 1
ATOM 1924 N N . ILE A 1 233 ? 9.18 5.809 -7.305 1 83.94 233 ILE A N 1
ATOM 1925 C CA . ILE A 1 233 ? 9.648 6.621 -6.184 1 83.94 233 ILE A CA 1
ATOM 1926 C C . ILE A 1 233 ? 9.953 5.727 -4.988 1 83.94 233 ILE A C 1
ATOM 1928 O O . ILE A 1 233 ? 9.406 4.629 -4.871 1 83.94 233 ILE A O 1
ATOM 1932 N N . MET B 1 1 ? 17.406 7.273 -23.484 1 31.22 1 MET B N 1
ATOM 1933 C CA . MET B 1 1 ? 16.656 6.836 -22.312 1 31.22 1 MET B CA 1
ATOM 1934 C C . MET B 1 1 ? 15.641 7.887 -21.891 1 31.22 1 MET B C 1
ATOM 1936 O O . MET B 1 1 ? 15.047 7.785 -20.812 1 31.22 1 MET B O 1
ATOM 1940 N N . GLU B 1 2 ? 15.617 9.016 -22.484 1 38.28 2 GLU B N 1
ATOM 1941 C CA . GLU B 1 2 ? 15.164 10.398 -22.344 1 38.28 2 GLU B CA 1
ATOM 1942 C C . GLU B 1 2 ? 13.664 10.508 -22.594 1 38.28 2 GLU B C 1
ATOM 1944 O O . GLU B 1 2 ? 13.07 11.57 -22.375 1 38.28 2 GLU B O 1
ATOM 1949 N N . LYS B 1 3 ? 13.305 9.633 -23.656 1 43.78 3 LYS B N 1
ATOM 1950 C CA . LYS B 1 3 ? 12.102 9.719 -24.469 1 43.78 3 LYS B CA 1
ATOM 1951 C C . LYS B 1 3 ? 10.844 9.477 -23.641 1 43.78 3 LYS B C 1
ATOM 1953 O O . LYS B 1 3 ? 9.766 9.242 -24.188 1 43.78 3 LYS B O 1
ATOM 1958 N N . GLN B 1 4 ? 10.836 8.641 -22.406 1 52.16 4 GLN B N 1
ATOM 1959 C CA . GLN B 1 4 ? 10.445 7.379 -21.797 1 52.16 4 GLN B CA 1
ATOM 1960 C C . GLN B 1 4 ? 9.016 7.441 -21.266 1 52.16 4 GLN B C 1
ATOM 1962 O O . GLN B 1 4 ? 8.273 6.457 -21.328 1 52.16 4 GLN B O 1
ATOM 1967 N N . ARG B 1 5 ? 8.719 8.664 -20.484 1 71.81 5 ARG B N 1
ATOM 1968 C CA . ARG B 1 5 ? 7.484 8.398 -19.75 1 71.81 5 ARG B CA 1
ATOM 1969 C C . ARG B 1 5 ? 6.336 9.242 -20.281 1 71.81 5 ARG B C 1
ATOM 1971 O O . ARG B 1 5 ? 5.656 9.938 -19.531 1 71.81 5 ARG B O 1
ATOM 1978 N N . GLU B 1 6 ? 6.145 9.242 -21.562 1 78.75 6 GLU B N 1
ATOM 1979 C CA . GLU B 1 6 ? 5.125 9.992 -22.297 1 78.75 6 GLU B CA 1
ATOM 1980 C C . GLU B 1 6 ? 3.723 9.555 -21.891 1 78.75 6 GLU B C 1
ATOM 1982 O O . GLU B 1 6 ? 2.766 10.32 -22.016 1 78.75 6 GLU B O 1
ATOM 1987 N N . PHE B 1 7 ? 3.729 8.406 -21.375 1 81.75 7 PHE B N 1
ATOM 1988 C CA . PHE B 1 7 ? 2.414 7.871 -21.031 1 81.75 7 PHE B CA 1
ATOM 1989 C C . PHE B 1 7 ? 1.816 8.625 -19.844 1 81.75 7 PHE B C 1
ATOM 1991 O O . PHE B 1 7 ? 0.602 8.594 -19.641 1 81.75 7 PHE B O 1
ATOM 1998 N N . LEU B 1 8 ? 2.697 9.398 -19.219 1 89.94 8 LEU B N 1
ATOM 1999 C CA . LEU B 1 8 ? 2.232 10.141 -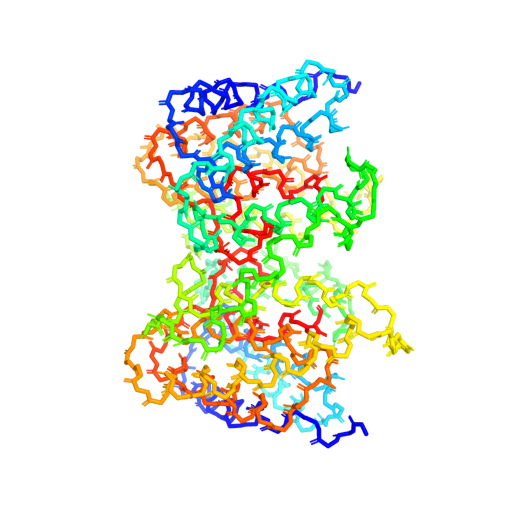18.047 1 89.94 8 LEU B CA 1
ATOM 2000 C C . LEU B 1 8 ? 1.746 11.531 -18.453 1 89.94 8 LEU B C 1
ATOM 2002 O O . LEU B 1 8 ? 1.058 12.203 -17.688 1 89.94 8 LEU B O 1
ATOM 2006 N N . LYS B 1 9 ? 2.105 11.891 -19.594 1 89.31 9 LYS B N 1
ATOM 2007 C CA . LYS B 1 9 ? 1.892 13.273 -20.016 1 89.31 9 LYS B CA 1
ATOM 2008 C C . LYS B 1 9 ? 0.405 13.617 -20.031 1 89.31 9 LYS B C 1
ATOM 2010 O O . LYS B 1 9 ? -0.01 14.633 -19.469 1 89.31 9 LYS B O 1
ATOM 2015 N N . ASN B 1 10 ? -0.36 12.75 -20.656 1 88.62 10 ASN B N 1
ATOM 2016 C CA . ASN B 1 10 ? -1.791 13.016 -20.75 1 88.62 10 ASN B CA 1
ATOM 2017 C C . ASN B 1 10 ? -2.451 13.07 -19.375 1 88.62 10 ASN B C 1
ATOM 2019 O O . ASN B 1 10 ? -3.27 13.945 -19.109 1 88.62 10 ASN B O 1
ATOM 2023 N N . TYR B 1 11 ? -2.1 12.18 -18.609 1 90.88 11 TYR B N 1
ATOM 2024 C CA . TYR B 1 11 ? -2.635 12.148 -17.25 1 90.88 11 TYR B CA 1
ATOM 2025 C C . TYR B 1 11 ? -2.256 13.414 -16.484 1 90.88 11 TYR B C 1
ATOM 2027 O O . TYR B 1 11 ? -3.104 14.039 -15.836 1 90.88 11 TYR B O 1
ATOM 2035 N N . THR B 1 12 ? -1.023 13.773 -16.609 1 93.94 12 THR B N 1
ATOM 2036 C CA . THR B 1 12 ? -0.499 14.922 -15.875 1 93.94 12 THR B CA 1
ATOM 2037 C C . THR B 1 12 ? -1.189 16.203 -16.312 1 93.94 12 THR B C 1
ATOM 2039 O O . THR B 1 12 ? -1.557 17.047 -15.492 1 93.94 12 THR B O 1
ATOM 2042 N N . ASP B 1 13 ? -1.366 16.312 -17.578 1 93.44 13 ASP B N 1
ATOM 2043 C CA . ASP B 1 13 ? -2.039 17.484 -18.109 1 93.44 13 ASP B CA 1
ATOM 2044 C C . ASP B 1 13 ? -3.457 17.609 -17.547 1 93.44 13 ASP B C 1
ATOM 2046 O O . ASP B 1 13 ? -3.885 18.703 -17.156 1 93.44 13 ASP B O 1
ATOM 2050 N N . ARG B 1 14 ? -4.121 16.562 -17.547 1 91.44 14 ARG B N 1
ATOM 2051 C CA . ARG B 1 14 ? -5.484 16.547 -17.031 1 91.44 14 ARG B CA 1
ATOM 2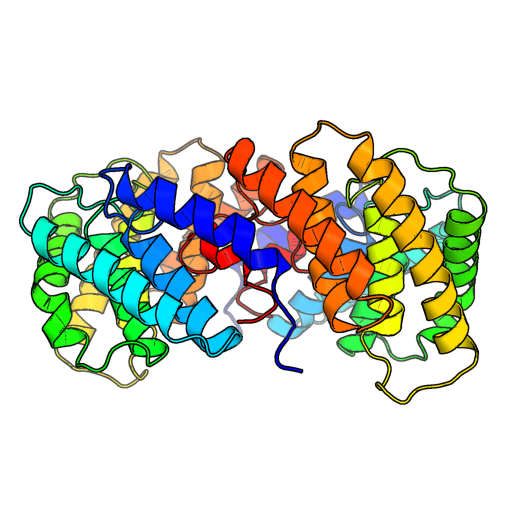052 C C . ARG B 1 14 ? -5.5 16.859 -15.531 1 91.44 14 ARG B C 1
ATOM 2054 O O . ARG B 1 14 ? -6.383 17.562 -15.039 1 91.44 14 ARG B O 1
ATOM 2061 N N . LEU B 1 15 ? -4.57 16.297 -14.859 1 93.06 15 LEU B N 1
ATOM 2062 C CA . LEU B 1 15 ? -4.453 16.516 -13.422 1 93.06 15 LEU B CA 1
ATOM 2063 C C . LEU B 1 15 ? -4.215 18 -13.117 1 93.06 15 LEU B C 1
ATOM 2065 O O . LEU B 1 15 ? -4.84 18.562 -12.211 1 93.06 15 LEU B O 1
ATOM 2069 N N . ILE B 1 16 ? -3.354 18.578 -13.875 1 94.81 16 ILE B N 1
ATOM 2070 C CA . ILE B 1 16 ? -3.025 20 -13.703 1 94.81 16 ILE B CA 1
ATOM 2071 C C . ILE B 1 16 ? -4.266 20.844 -13.969 1 94.81 16 ILE B C 1
ATOM 2073 O O . ILE B 1 16 ? -4.566 21.766 -13.203 1 94.81 16 ILE B O 1
ATOM 2077 N N . GLU B 1 17 ? -4.93 20.5 -15 1 93.38 17 GLU B N 1
ATOM 2078 C CA . GLU B 1 17 ? -6.148 21.234 -15.328 1 93.38 17 GLU B CA 1
ATOM 2079 C C . GLU B 1 17 ? -7.184 21.109 -14.211 1 93.38 17 GLU B C 1
ATOM 2081 O O . GLU B 1 17 ? -7.805 22.109 -13.836 1 93.38 17 GLU B O 1
ATOM 2086 N N . LYS B 1 18 ? -7.336 20 -13.75 1 89.81 18 LYS B N 1
ATOM 2087 C CA . LYS B 1 18 ? -8.266 19.781 -12.641 1 89.81 18 LYS B CA 1
ATOM 2088 C C . LYS B 1 18 ? -7.844 20.594 -11.414 1 89.81 18 LYS B C 1
ATOM 2090 O O . LYS B 1 18 ? -8.688 21.156 -10.719 1 89.81 18 LYS B O 1
ATOM 2095 N N . GLY B 1 19 ? -6.594 20.578 -11.148 1 92 19 GLY B N 1
ATOM 2096 C CA . GLY B 1 19 ? -6.074 21.312 -9.992 1 92 19 GLY B CA 1
ATOM 2097 C C . GLY B 1 19 ? -6.285 22.812 -10.078 1 92 19 GLY B C 1
ATOM 2098 O O . GLY B 1 19 ? -6.57 23.453 -9.078 1 92 19 GLY B O 1
ATOM 2099 N N . LYS B 1 20 ? -6.133 23.297 -11.219 1 93.31 20 LYS B N 1
ATOM 2100 C CA . LYS B 1 20 ? -6.293 24.734 -11.414 1 93.31 20 LYS B CA 1
ATOM 2101 C C . LYS B 1 20 ? -7.746 25.156 -11.227 1 93.31 20 LYS B C 1
ATOM 2103 O O . LYS B 1 20 ? -8.023 26.234 -10.711 1 93.31 20 LYS B O 1
ATOM 2108 N N . CYS B 1 21 ? -8.656 24.234 -11.547 1 91.38 21 CYS B N 1
ATOM 2109 C CA . CYS B 1 21 ? -10.078 24.562 -11.492 1 91.38 21 CYS B CA 1
ATOM 2110 C C . CYS B 1 21 ? -10.656 24.25 -10.117 1 91.38 21 CYS B C 1
ATOM 2112 O O . CYS B 1 21 ? -11.688 24.812 -9.734 1 91.38 21 CYS B O 1
ATOM 2114 N N . PHE B 1 22 ? -10.062 23.406 -9.43 1 87.75 22 PHE B N 1
ATOM 2115 C CA . PHE B 1 22 ? -10.578 22.984 -8.133 1 87.75 22 PHE B CA 1
ATOM 2116 C C . PHE B 1 22 ? -10.023 23.859 -7.02 1 87.75 22 PHE B C 1
ATOM 2118 O O . PHE B 1 22 ? -8.812 24.094 -6.949 1 87.75 22 PHE B O 1
ATOM 2125 N N . PRO B 1 23 ? -10.828 24.359 -6.145 1 88 23 PRO B N 1
ATOM 2126 C CA . PRO B 1 23 ? -10.406 25.312 -5.121 1 88 23 PRO B CA 1
ATOM 2127 C C . PRO B 1 23 ? -9.742 24.641 -3.922 1 88 23 PRO B C 1
ATOM 2129 O O . PRO B 1 23 ? -9.102 25.312 -3.105 1 88 23 PRO B O 1
ATOM 2132 N N . ASN B 1 24 ? -9.805 23.391 -3.811 1 91.31 24 ASN B N 1
ATOM 2133 C CA . ASN B 1 24 ? -9.266 22.688 -2.652 1 91.31 24 ASN B CA 1
ATOM 2134 C C . ASN B 1 24 ? -7.738 22.719 -2.645 1 91.31 24 ASN B C 1
ATOM 2136 O O . ASN B 1 24 ? -7.102 22.281 -3.609 1 91.31 24 ASN B O 1
ATOM 2140 N N . ILE B 1 25 ? -7.117 23.172 -1.578 1 93.56 25 ILE B N 1
ATOM 2141 C CA . ILE B 1 25 ? -5.668 23.297 -1.513 1 93.56 25 ILE B CA 1
ATOM 2142 C C . ILE B 1 25 ? -5.082 22.172 -0.667 1 93.56 25 ILE B C 1
ATOM 2144 O O . ILE B 1 25 ? -3.881 22.156 -0.389 1 93.56 25 ILE B O 1
ATOM 2148 N N . GLY B 1 26 ? -5.863 21.203 -0.26 1 93.31 26 GLY B N 1
ATOM 2149 C CA . GLY B 1 26 ? -5.48 20.156 0.669 1 93.31 26 GLY B CA 1
ATOM 2150 C C . GLY B 1 26 ? -4.512 19.156 0.071 1 93.31 26 GLY B C 1
ATOM 2151 O O . GLY B 1 26 ? -4.027 19.344 -1.048 1 93.31 26 GLY B O 1
ATOM 2152 N N . LEU B 1 27 ? -4.207 18.109 0.85 1 94.69 27 LEU B N 1
ATOM 2153 C CA . LEU B 1 27 ? -3.188 17.125 0.506 1 94.69 27 LEU B CA 1
ATOM 2154 C C . LEU B 1 27 ? -3.764 16.047 -0.398 1 94.69 27 LEU B C 1
ATOM 2156 O O . LEU B 1 27 ? -3.193 15.742 -1.448 1 94.69 27 LEU B O 1
ATOM 2160 N N . TRP B 1 28 ? -4.848 15.383 -0.113 1 89.88 28 TRP B N 1
ATOM 2161 C CA . TRP B 1 28 ? -5.367 14.203 -0.793 1 89.88 28 TRP B CA 1
ATOM 2162 C C . TRP B 1 28 ? -5.863 14.555 -2.191 1 89.88 28 TRP B C 1
ATOM 2164 O O . TRP B 1 28 ? -5.453 13.938 -3.176 1 89.88 28 TRP B O 1
ATOM 2174 N N . ASP B 1 29 ? -6.789 15.484 -2.303 1 82.56 29 ASP B N 1
ATOM 2175 C CA . ASP B 1 29 ? -7.344 15.844 -3.604 1 82.56 29 ASP B CA 1
ATOM 2176 C C . ASP B 1 29 ? -7.176 17.328 -3.887 1 82.56 29 ASP B C 1
ATOM 2178 O O . ASP B 1 29 ? -7.977 17.922 -4.609 1 82.56 29 ASP B O 1
ATOM 2182 N N . GLY B 1 30 ? -6.145 17.844 -3.318 1 92.31 30 GLY B N 1
ATOM 2183 C CA . GLY B 1 30 ? -5.977 19.281 -3.475 1 92.31 30 GLY B CA 1
ATOM 2184 C C . GLY B 1 30 ? -4.672 19.656 -4.152 1 92.31 30 GLY B C 1
ATOM 2185 O O . GLY B 1 30 ? -3.955 18.797 -4.656 1 92.31 30 GLY B O 1
ATOM 2186 N N . LYS B 1 31 ? -4.453 20.953 -4.172 1 95.94 31 LYS B N 1
ATOM 2187 C CA . LYS B 1 31 ? -3.32 21.531 -4.883 1 95.94 31 LYS B CA 1
ATOM 2188 C C . LYS B 1 31 ? -1.998 21.094 -4.266 1 95.94 31 LYS B C 1
ATOM 2190 O O . LYS B 1 31 ? -1.004 20.906 -4.977 1 95.94 31 LYS B O 1
ATOM 2195 N N . MET B 1 32 ? -1.945 20.891 -2.967 1 96.25 32 MET B N 1
ATOM 2196 C CA . MET B 1 32 ? -0.731 20.422 -2.307 1 96.25 32 MET B CA 1
ATOM 2197 C C . MET B 1 32 ? -0.332 19.047 -2.822 1 96.25 32 MET B C 1
ATOM 2199 O O . MET B 1 32 ? 0.836 18.797 -3.133 1 96.25 32 MET B O 1
ATOM 2203 N N . GLY B 1 33 ? -1.304 18.125 -2.896 1 96.31 33 GLY B N 1
ATOM 2204 C CA . GLY B 1 33 ? -1.032 16.797 -3.424 1 96.31 33 GLY B CA 1
ATOM 2205 C C . GLY B 1 33 ? -0.531 16.812 -4.855 1 96.31 33 GLY B C 1
ATOM 2206 O O . GLY B 1 33 ? 0.39 16.062 -5.203 1 96.31 33 GLY B O 1
ATOM 2207 N N . ILE B 1 34 ? -1.093 17.641 -5.625 1 96.5 34 ILE B N 1
ATOM 2208 C CA . ILE B 1 34 ? -0.695 17.766 -7.023 1 96.5 34 ILE B CA 1
ATOM 2209 C C . ILE B 1 34 ? 0.733 18.297 -7.109 1 96.5 34 ILE B C 1
ATOM 2211 O O . ILE B 1 34 ? 1.528 17.828 -7.93 1 96.5 34 ILE B O 1
ATOM 2215 N N . ALA B 1 35 ? 1.017 19.25 -6.258 1 97.75 35 ALA B N 1
ATOM 2216 C CA . ALA B 1 35 ? 2.369 19.797 -6.23 1 97.75 35 ALA B CA 1
ATOM 2217 C C . ALA B 1 35 ? 3.396 18.719 -5.918 1 97.75 35 ALA B C 1
ATOM 2219 O O . ALA B 1 35 ? 4.422 18.609 -6.594 1 97.75 35 ALA B O 1
ATOM 2220 N N . VAL B 1 36 ? 3.102 17.906 -4.961 1 97.75 36 VAL B N 1
ATOM 2221 C CA . VAL B 1 36 ? 4.008 16.828 -4.578 1 97.75 36 VAL B CA 1
ATOM 2222 C C . VAL B 1 36 ? 4.188 15.867 -5.75 1 97.75 36 VAL B C 1
ATOM 2224 O O . VAL B 1 36 ? 5.309 15.461 -6.055 1 97.75 36 VAL B O 1
ATOM 2227 N N . TYR B 1 37 ? 3.109 15.531 -6.375 1 96.75 37 TYR B N 1
ATOM 2228 C CA . TYR B 1 37 ? 3.148 14.672 -7.551 1 96.75 37 TYR B CA 1
ATOM 2229 C C . TYR B 1 37 ? 4.066 15.25 -8.625 1 96.75 37 TYR B C 1
ATOM 2231 O O . TYR B 1 37 ? 4.914 14.539 -9.172 1 96.75 37 TYR B O 1
ATOM 2239 N N . LEU B 1 38 ? 3.91 16.5 -8.898 1 97.69 38 LEU B N 1
ATOM 2240 C CA . LEU B 1 38 ? 4.652 17.156 -9.961 1 97.69 38 LEU B CA 1
ATOM 2241 C C . LEU B 1 38 ? 6.137 17.234 -9.625 1 97.69 38 LEU B C 1
ATOM 2243 O O . LEU B 1 38 ? 6.988 17.141 -10.516 1 97.69 38 LEU B O 1
ATOM 2247 N N . LEU B 1 39 ? 6.453 17.406 -8.391 1 97.81 39 LEU B N 1
ATOM 2248 C CA . LEU B 1 39 ? 7.852 17.438 -7.973 1 97.81 39 LEU B CA 1
ATOM 2249 C C . LEU B 1 39 ? 8.531 16.094 -8.219 1 97.81 39 LEU B C 1
ATOM 2251 O O . LEU B 1 39 ? 9.648 16.047 -8.742 1 97.81 39 LEU B O 1
ATOM 2255 N N . HIS B 1 40 ? 7.848 15.062 -7.867 1 97.06 40 HIS B N 1
ATOM 2256 C CA . HIS B 1 40 ? 8.383 13.734 -8.156 1 97.06 40 HIS B CA 1
ATOM 2257 C C . HIS B 1 40 ? 8.523 13.508 -9.656 1 97.06 40 HIS B C 1
ATOM 2259 O O . HIS B 1 40 ? 9.531 12.961 -10.109 1 97.06 40 HIS B O 1
ATOM 2265 N N . LEU B 1 41 ? 7.48 13.953 -10.375 1 95.69 41 LEU B N 1
ATOM 2266 C CA . LEU B 1 41 ? 7.504 13.766 -11.82 1 95.69 41 LEU B CA 1
ATOM 2267 C C . LEU B 1 41 ? 8.688 14.508 -12.445 1 95.69 41 LEU B C 1
ATOM 2269 O O . LEU B 1 41 ? 9.328 14 -13.359 1 95.69 41 LEU B O 1
ATOM 2273 N N . ALA B 1 42 ? 8.945 15.648 -11.961 1 95.69 42 ALA B N 1
ATOM 2274 C CA . ALA B 1 42 ? 10.086 16.422 -12.438 1 95.69 42 ALA B CA 1
ATOM 2275 C C . ALA B 1 42 ? 11.398 15.68 -12.211 1 95.69 42 ALA B C 1
ATOM 2277 O O . ALA B 1 42 ? 12.258 15.648 -13.094 1 95.69 42 ALA B O 1
ATOM 2278 N N . ARG B 1 43 ? 11.547 15.156 -11.086 1 94.44 43 ARG B N 1
ATOM 2279 C CA . ARG B 1 43 ? 12.75 14.398 -10.758 1 94.44 43 ARG B CA 1
ATOM 2280 C C . ARG B 1 43 ? 12.883 13.172 -11.648 1 94.44 43 ARG B C 1
ATOM 2282 O O . ARG B 1 43 ? 13.984 12.844 -12.102 1 94.44 43 ARG B O 1
ATOM 2289 N N . ILE B 1 44 ? 11.766 12.555 -11.883 1 90.5 44 ILE B N 1
ATOM 2290 C CA . ILE B 1 44 ? 11.75 11.312 -12.664 1 90.5 44 ILE B CA 1
ATOM 2291 C C . ILE B 1 44 ? 12.062 11.625 -14.125 1 90.5 44 ILE B C 1
ATOM 2293 O O . ILE B 1 44 ? 12.828 10.898 -14.766 1 90.5 44 ILE B O 1
ATOM 2297 N N . THR B 1 45 ? 11.461 12.633 -14.68 1 90.06 45 THR B N 1
ATOM 2298 C CA . THR B 1 45 ? 11.562 12.914 -16.109 1 90.06 45 THR B CA 1
ATOM 2299 C C . THR B 1 45 ? 12.711 13.875 -16.391 1 90.06 45 THR B C 1
ATOM 2301 O O . THR B 1 45 ? 13.195 13.953 -17.516 1 90.06 45 THR B O 1
ATOM 2304 N N . GLY B 1 46 ? 13.07 14.648 -15.406 1 91.5 46 GLY B N 1
ATOM 2305 C CA . GLY B 1 46 ? 14.086 15.672 -15.586 1 91.5 46 GLY B CA 1
ATOM 2306 C C . GLY B 1 46 ? 13.547 16.922 -16.25 1 91.5 46 GLY B C 1
ATOM 2307 O O . GLY B 1 46 ? 14.32 17.797 -16.656 1 91.5 46 GLY B O 1
ATOM 2308 N N . GLU B 1 47 ? 12.289 17 -16.344 1 92.19 47 GLU B N 1
ATOM 2309 C CA . GLU B 1 47 ? 11.672 18.156 -16.984 1 92.19 47 GLU B CA 1
ATOM 2310 C C . GLU B 1 47 ? 11.43 19.281 -15.977 1 92.19 47 GLU B C 1
ATOM 2312 O O . GLU B 1 47 ? 10.617 19.141 -15.07 1 92.19 47 GLU B O 1
ATOM 2317 N N . GLU B 1 48 ? 11.922 20.375 -16.234 1 93.81 48 GLU B N 1
ATOM 2318 C CA . GLU B 1 48 ? 11.852 21.516 -15.32 1 93.81 48 GLU B CA 1
ATOM 2319 C C . GLU B 1 48 ? 10.453 22.125 -15.32 1 93.81 48 GLU B C 1
ATOM 2321 O O . GLU B 1 48 ? 10.055 22.781 -14.352 1 93.81 48 GLU B O 1
ATOM 2326 N N . ASN B 1 49 ? 9.789 21.922 -16.438 1 95.06 49 ASN B N 1
ATOM 2327 C CA . ASN B 1 49 ? 8.438 22.469 -16.531 1 95.06 49 ASN B CA 1
ATOM 2328 C C . ASN B 1 49 ? 7.547 21.953 -15.406 1 95.06 49 ASN B C 1
ATOM 2330 O O . ASN B 1 49 ? 6.719 22.703 -14.883 1 95.06 49 ASN B O 1
ATOM 2334 N N . TYR B 1 50 ? 7.684 20.75 -15.031 1 95.81 50 TYR B N 1
ATOM 2335 C CA . TYR B 1 50 ? 6.883 20.188 -13.953 1 95.81 50 TYR B CA 1
ATOM 2336 C C . TYR B 1 50 ? 7.234 20.828 -12.617 1 95.81 50 TYR B C 1
ATOM 2338 O O . TYR B 1 50 ? 6.363 21.031 -11.766 1 95.81 50 TYR B O 1
ATOM 2346 N N . GLU B 1 51 ? 8.438 21.188 -12.43 1 96.62 51 GLU B N 1
ATOM 2347 C CA . GLU B 1 51 ? 8.852 21.891 -11.219 1 96.62 51 GLU B CA 1
ATOM 2348 C C . GLU B 1 51 ? 8.227 23.281 -11.141 1 96.62 51 GLU B C 1
ATOM 2350 O O . GLU B 1 51 ? 7.789 23.719 -10.07 1 96.62 51 GLU B O 1
ATOM 2355 N N . ARG B 1 52 ? 8.227 23.906 -12.25 1 97.19 52 ARG B N 1
ATOM 2356 C CA . ARG B 1 52 ? 7.625 25.234 -12.305 1 97.19 52 ARG B CA 1
ATOM 2357 C C . ARG B 1 52 ? 6.137 25.172 -11.992 1 97.19 52 ARG B C 1
ATOM 2359 O O . ARG B 1 52 ? 5.617 26 -11.25 1 97.19 52 ARG B O 1
ATOM 2366 N N . GLN B 1 53 ? 5.461 24.203 -12.594 1 97.19 53 GLN B N 1
ATOM 2367 C CA . GLN B 1 53 ? 4.039 24.016 -12.32 1 97.19 53 GLN B CA 1
ATOM 2368 C C . GLN B 1 53 ? 3.795 23.703 -10.844 1 97.19 53 GLN B C 1
ATOM 2370 O O . GLN B 1 53 ? 2.836 24.203 -10.25 1 97.19 53 GLN B O 1
ATOM 2375 N N . ALA B 1 54 ? 4.641 22.891 -10.297 1 97.69 54 ALA B N 1
ATOM 2376 C CA . ALA B 1 54 ? 4.539 22.578 -8.875 1 97.69 54 ALA B CA 1
ATOM 2377 C C . ALA B 1 54 ? 4.668 23.828 -8.023 1 97.69 54 ALA B C 1
ATOM 2379 O O . ALA B 1 54 ? 3.908 24.031 -7.07 1 97.69 54 ALA B O 1
ATOM 2380 N N . ASP B 1 55 ? 5.586 24.688 -8.375 1 97 55 ASP B N 1
ATOM 2381 C CA . ASP B 1 55 ? 5.801 25.938 -7.664 1 97 55 ASP B CA 1
ATOM 2382 C C . ASP B 1 55 ? 4.555 26.812 -7.719 1 97 55 ASP B C 1
ATOM 2384 O O . ASP B 1 55 ? 4.215 27.484 -6.734 1 97 55 ASP B O 1
ATOM 2388 N N . GLU B 1 56 ? 3.959 26.781 -8.844 1 97 56 GLU B N 1
ATOM 2389 C CA . GLU B 1 56 ? 2.736 27.562 -8.992 1 97 56 GLU B CA 1
ATOM 2390 C C . GLU B 1 56 ? 1.643 27.062 -8.055 1 97 56 GLU B C 1
ATOM 2392 O O . GLU B 1 56 ? 0.937 27.859 -7.43 1 97 56 GLU B O 1
ATOM 2397 N N . PHE B 1 57 ? 1.474 25.812 -7.992 1 97.25 57 PHE B N 1
ATOM 2398 C CA . PHE B 1 57 ? 0.498 25.234 -7.07 1 97.25 57 PHE B CA 1
ATOM 2399 C C . PHE B 1 57 ? 0.863 25.562 -5.625 1 97.25 57 PHE B C 1
ATOM 2401 O O . PHE B 1 57 ? -0.004 25.906 -4.824 1 97.25 57 PHE B O 1
ATOM 2408 N N . MET B 1 58 ? 2.119 25.484 -5.289 1 95.88 58 MET B N 1
ATOM 2409 C CA . MET B 1 58 ? 2.58 25.766 -3.932 1 95.88 58 MET B CA 1
ATOM 2410 C C . MET B 1 58 ? 2.33 27.219 -3.561 1 95.88 58 MET B C 1
ATOM 2412 O O . MET B 1 58 ? 1.943 27.531 -2.43 1 95.88 58 MET B O 1
ATOM 2416 N N . ASP B 1 59 ? 2.57 28.047 -4.508 1 95.12 59 ASP B N 1
ATOM 2417 C CA . ASP B 1 59 ? 2.299 29.469 -4.281 1 95.12 59 ASP B CA 1
ATOM 2418 C C . ASP B 1 59 ? 0.831 29.688 -3.922 1 95.12 59 ASP B C 1
ATOM 2420 O O . ASP B 1 59 ? 0.521 30.453 -3.002 1 95.12 59 ASP B O 1
ATOM 2424 N N . THR B 1 60 ? 0.007 29.062 -4.68 1 94.12 60 THR B N 1
ATOM 2425 C CA . THR B 1 60 ? -1.423 29.188 -4.422 1 94.12 60 THR B CA 1
ATOM 2426 C C . THR B 1 60 ? -1.772 28.656 -3.037 1 94.12 60 THR B C 1
ATOM 2428 O O . THR B 1 60 ? -2.584 29.25 -2.322 1 94.12 60 THR B O 1
ATOM 2431 N N . VAL B 1 61 ? -1.207 27.547 -2.627 1 94.19 61 VAL B N 1
ATOM 2432 C CA . VAL B 1 61 ? -1.442 26.953 -1.314 1 94.19 61 VAL B CA 1
ATOM 2433 C C . VAL B 1 61 ? -1.026 27.938 -0.223 1 94.19 61 VAL B C 1
ATOM 2435 O O . VAL B 1 61 ? -1.788 28.203 0.711 1 94.19 61 VAL B O 1
ATOM 2438 N N . TYR B 1 62 ? 0.106 28.547 -0.379 1 90.75 62 TYR B N 1
ATOM 2439 C CA . TYR B 1 62 ? 0.635 29.469 0.621 1 90.75 62 TYR B CA 1
ATOM 2440 C C . TYR B 1 62 ? -0.23 30.719 0.723 1 90.75 62 TYR B C 1
ATOM 2442 O O . TYR B 1 62 ? -0.452 31.25 1.818 1 90.75 62 TYR B O 1
ATOM 2450 N N . GLU B 1 63 ? -0.697 31.109 -0.405 1 90.06 63 GLU B N 1
ATOM 2451 C CA . GLU B 1 63 ? -1.535 32.312 -0.433 1 90.06 63 GLU B CA 1
ATOM 2452 C C . GLU B 1 63 ? -2.865 32.062 0.275 1 90.06 63 GLU B C 1
ATOM 2454 O O . GLU B 1 63 ? -3.416 32.969 0.899 1 90.06 63 GLU B O 1
ATOM 2459 N N . GLN B 1 64 ? -3.285 30.906 0.219 1 87.88 64 GLN B N 1
ATOM 2460 C CA . GLN B 1 64 ? -4.625 30.609 0.716 1 87.88 64 GLN B CA 1
ATOM 2461 C C . GLN B 1 64 ? -4.574 30 2.113 1 87.88 64 GLN B C 1
ATOM 2463 O O . GLN B 1 64 ? -5.613 29.75 2.73 1 87.88 64 GLN B O 1
ATOM 2468 N N . LEU B 1 65 ? -3.455 29.75 2.652 1 84.62 65 LEU B N 1
ATOM 2469 C CA . LEU B 1 65 ? -3.285 29.125 3.965 1 84.62 65 LEU B CA 1
ATOM 2470 C C . LEU B 1 65 ? -3.947 29.969 5.051 1 84.62 65 LEU B C 1
ATOM 2472 O O . LEU B 1 65 ? -4.492 29.422 6.016 1 84.62 65 LEU B O 1
ATOM 2476 N N . ALA B 1 66 ? -3.877 31.219 4.82 1 75.69 66 ALA B N 1
ATOM 2477 C CA . ALA B 1 66 ? -4.391 32.156 5.812 1 75.69 66 ALA B CA 1
ATOM 2478 C C . ALA B 1 66 ? -5.918 32.188 5.812 1 75.69 66 ALA B C 1
ATOM 2480 O O . ALA B 1 66 ? -6.543 32.531 6.809 1 75.69 66 ALA B O 1
ATOM 2481 N N . GLU B 1 67 ? -6.371 31.719 4.707 1 75.5 67 GLU B N 1
ATOM 2482 C CA . GLU B 1 67 ? -7.828 31.734 4.613 1 75.5 67 GLU B CA 1
ATOM 2483 C C . GLU B 1 67 ? -8.438 30.531 5.312 1 75.5 67 GLU B C 1
ATOM 2485 O O . GLU B 1 67 ? -7.746 29.547 5.578 1 75.5 67 GLU B O 1
ATOM 2490 N N . ARG B 1 68 ? -9.609 30.656 5.875 1 62.75 68 ARG B N 1
ATOM 2491 C CA . ARG B 1 68 ? -10.328 29.656 6.664 1 62.75 68 ARG B CA 1
ATOM 2492 C C . ARG B 1 68 ? -10.273 28.281 5.996 1 62.75 68 ARG B C 1
ATOM 2494 O O . ARG B 1 68 ? -11.125 27.953 5.168 1 62.75 68 ARG B O 1
ATOM 2501 N N . THR B 1 69 ? -9.203 27.594 6.395 1 75.06 69 THR B N 1
ATOM 2502 C CA . THR B 1 69 ? -9.102 26.234 5.898 1 75.06 69 THR B CA 1
ATOM 2503 C C . THR B 1 69 ? -9.422 25.219 7.004 1 75.06 69 THR B C 1
ATOM 2505 O O . THR B 1 69 ? -9.32 25.547 8.188 1 75.06 69 THR B O 1
ATOM 2508 N N . SER B 1 70 ? -10.062 24.203 6.582 1 88.38 70 SER B N 1
ATOM 2509 C CA . SER B 1 70 ? -10.258 23.078 7.492 1 88.38 70 SER B CA 1
ATOM 2510 C C . SER B 1 70 ? -8.938 22.625 8.102 1 88.38 70 SER B C 1
ATOM 2512 O O . SER B 1 70 ? -7.867 22.906 7.559 1 88.38 70 SER B O 1
ATOM 2514 N N . PHE B 1 71 ? -8.969 22.141 9.344 1 93.5 71 PHE B N 1
ATOM 2515 C CA . PHE B 1 71 ? -7.73 21.672 9.953 1 93.5 71 PHE B CA 1
ATOM 2516 C C . PHE B 1 71 ? -7.535 20.172 9.711 1 93.5 71 PHE B C 1
ATOM 2518 O O . PHE B 1 71 ? -6.543 19.594 10.148 1 93.5 71 PHE B O 1
ATOM 2525 N N . PHE B 1 72 ? -8.43 19.562 8.953 1 94.75 72 PHE B N 1
ATOM 2526 C CA . PHE B 1 72 ? -8.391 18.109 8.781 1 94.75 72 PHE B CA 1
ATOM 2527 C C . PHE B 1 72 ? -7.191 17.703 7.938 1 94.75 72 PHE B C 1
ATOM 2529 O O . PHE B 1 72 ? -6.586 18.531 7.258 1 94.75 72 PHE B O 1
ATOM 2536 N N . TYR B 1 73 ? -6.887 16.391 7.965 1 96.25 73 TYR B N 1
ATOM 2537 C CA . TYR B 1 73 ? -5.711 15.859 7.281 1 96.25 73 TYR B CA 1
ATOM 2538 C C . TYR B 1 73 ? -5.914 15.852 5.773 1 96.25 73 TYR B C 1
ATOM 2540 O O . TYR B 1 73 ? -5.051 16.297 5.023 1 96.25 73 TYR B O 1
ATOM 2548 N N . GLY B 1 74 ? -7.059 15.422 5.348 1 93.94 74 GLY B N 1
ATOM 2549 C CA . GLY B 1 74 ? -7.293 15.234 3.926 1 93.94 74 GLY B CA 1
ATOM 2550 C C . GLY B 1 74 ? -7.332 16.531 3.15 1 93.94 74 GLY B C 1
ATOM 2551 O O . GLY B 1 74 ? -6.754 16.641 2.064 1 93.94 74 GLY B O 1
ATOM 2552 N N . ASP B 1 75 ? -7.977 17.547 3.766 1 92.94 75 ASP B N 1
ATOM 2553 C CA . ASP B 1 75 ? -8.211 18.766 2.98 1 92.94 75 ASP B CA 1
ATOM 2554 C C . ASP B 1 75 ? -7.805 20.016 3.758 1 92.94 75 ASP B C 1
ATOM 2556 O O . ASP B 1 75 ? -8.109 21.125 3.344 1 92.94 75 ASP B O 1
ATOM 2560 N N . GLY B 1 76 ? -7.027 19.844 4.84 1 93.69 76 GLY B N 1
ATOM 2561 C CA . GLY B 1 76 ? -6.781 21 5.688 1 93.69 76 GLY B CA 1
ATOM 2562 C C . GLY B 1 76 ? -5.316 21.188 6.031 1 93.69 76 GLY B C 1
ATOM 2563 O O . GLY B 1 76 ? -4.438 20.703 5.32 1 93.69 76 GLY B O 1
ATOM 2564 N N . LEU B 1 77 ? -5.176 21.906 7.137 1 94.94 77 LEU B N 1
ATOM 2565 C CA . LEU B 1 77 ? -3.857 22.406 7.531 1 94.94 77 LEU B CA 1
ATOM 2566 C C . LEU B 1 77 ? -2.941 21.25 7.918 1 94.94 77 LEU B C 1
ATOM 2568 O O . LEU B 1 77 ? -1.756 21.25 7.574 1 94.94 77 LEU B O 1
ATOM 2572 N N . LEU B 1 78 ? -3.51 20.266 8.562 1 96.81 78 LEU B N 1
ATOM 2573 C CA . LEU B 1 78 ? -2.676 19.172 9.023 1 96.81 78 LEU B CA 1
ATOM 2574 C C . LEU B 1 78 ? -2.094 18.391 7.844 1 96.81 78 LEU B C 1
ATOM 2576 O O . LEU B 1 78 ? -0.92 18.016 7.859 1 96.81 78 LEU B O 1
ATOM 2580 N N . GLY B 1 79 ? -2.939 18.156 6.844 1 96.56 79 GLY B N 1
ATOM 2581 C CA . GLY B 1 79 ? -2.449 17.516 5.637 1 96.56 79 GLY B CA 1
ATOM 2582 C C . GLY B 1 79 ? -1.392 18.328 4.914 1 96.56 79 GLY B C 1
ATOM 2583 O O . GLY B 1 79 ? -0.38 17.781 4.469 1 96.56 79 GLY B O 1
ATOM 2584 N N . ILE B 1 80 ? -1.65 19.609 4.832 1 95.94 80 ILE B N 1
ATOM 2585 C CA . ILE B 1 80 ? -0.697 20.5 4.188 1 95.94 80 ILE B CA 1
ATOM 2586 C C . ILE B 1 80 ? 0.63 20.469 4.941 1 95.94 80 ILE B C 1
ATOM 2588 O O . ILE B 1 80 ? 1.698 20.406 4.332 1 95.94 80 ILE B O 1
ATOM 2592 N N . GLY B 1 81 ? 0.551 20.531 6.238 1 96.31 81 GLY B N 1
ATOM 2593 C CA . GLY B 1 81 ? 1.756 20.406 7.043 1 96.31 81 GLY B CA 1
ATOM 2594 C C . GLY B 1 81 ? 2.529 19.141 6.77 1 96.31 81 GLY B C 1
ATOM 2595 O O . GLY B 1 81 ? 3.754 19.156 6.641 1 96.31 81 GLY B O 1
ATOM 2596 N N . CYS B 1 82 ? 1.852 18.016 6.621 1 96.94 82 CYS B N 1
ATOM 2597 C CA . CYS B 1 82 ? 2.484 16.75 6.297 1 96.94 82 CYS B CA 1
ATOM 2598 C C . CYS B 1 82 ? 3.133 16.797 4.918 1 96.94 82 CYS B C 1
ATOM 2600 O O . CYS B 1 82 ? 4.207 16.234 4.715 1 96.94 82 CYS B O 1
ATOM 2602 N N . GLY B 1 83 ? 2.396 17.453 4.02 1 96.75 83 GLY B N 1
ATOM 2603 C CA . GLY B 1 83 ? 2.967 17.641 2.695 1 96.75 83 GLY B CA 1
ATOM 2604 C C . GLY B 1 83 ? 4.277 18.391 2.711 1 96.75 83 GLY B C 1
ATOM 2605 O O . GLY B 1 83 ? 5.242 18 2.049 1 96.75 83 GLY B O 1
ATOM 2606 N N . ILE B 1 84 ? 4.332 19.406 3.5 1 95.81 84 ILE B N 1
ATOM 2607 C CA . ILE B 1 84 ? 5.539 20.219 3.615 1 95.81 84 ILE B CA 1
ATOM 2608 C C . ILE B 1 84 ? 6.66 19.391 4.246 1 95.81 84 ILE B C 1
ATOM 2610 O O . ILE B 1 84 ? 7.785 19.375 3.744 1 95.81 84 ILE B O 1
ATOM 2614 N N . GLU B 1 85 ? 6.355 18.703 5.293 1 96.12 85 GLU B N 1
ATOM 2615 C CA . GLU B 1 85 ? 7.336 17.844 5.941 1 96.12 85 GLU B CA 1
ATOM 2616 C C . GLU B 1 85 ? 7.891 16.812 4.965 1 96.12 85 GLU B C 1
ATOM 2618 O O . GLU B 1 85 ? 9.094 16.547 4.941 1 96.12 85 GLU B O 1
ATOM 2623 N N . TYR B 1 86 ? 7.047 16.281 4.215 1 96.62 86 TYR B N 1
ATOM 2624 C CA . TYR B 1 86 ? 7.43 15.297 3.205 1 96.62 86 TYR B CA 1
ATOM 2625 C C . TYR B 1 86 ? 8.398 15.906 2.195 1 96.62 86 TYR B C 1
ATOM 2627 O O . TYR B 1 86 ? 9.406 15.289 1.85 1 96.62 86 TYR B O 1
ATOM 2635 N N . MET B 1 87 ? 8.078 17.125 1.736 1 96.62 87 MET B N 1
ATOM 2636 C CA . MET B 1 87 ? 8.898 17.781 0.731 1 96.62 87 MET B CA 1
ATOM 2637 C C . MET B 1 87 ? 10.281 18.109 1.287 1 96.62 87 MET B C 1
ATOM 2639 O O . MET B 1 87 ? 11.273 18.047 0.567 1 96.62 87 MET B O 1
ATOM 2643 N N . ILE B 1 88 ? 10.305 18.391 2.514 1 95.81 88 ILE B N 1
ATOM 2644 C CA . ILE B 1 88 ? 11.586 18.656 3.162 1 95.81 88 ILE B CA 1
ATOM 2645 C C . ILE B 1 88 ? 12.391 17.375 3.277 1 95.81 88 ILE B C 1
ATOM 2647 O O . ILE B 1 88 ? 13.57 17.328 2.914 1 95.81 88 ILE B O 1
ATOM 2651 N N . GLU B 1 89 ? 11.781 16.344 3.701 1 94.31 89 GLU B N 1
ATOM 2652 C CA . GLU B 1 89 ? 12.414 15.047 3.875 1 94.31 89 GLU B CA 1
ATOM 2653 C C . GLU B 1 89 ? 13 14.539 2.562 1 94.31 89 GLU B C 1
ATOM 2655 O O . GLU B 1 89 ? 14.031 13.867 2.557 1 94.31 89 GLU B O 1
ATOM 2660 N N . HIS B 1 90 ? 12.359 14.859 1.514 1 95.06 90 HIS B N 1
ATOM 2661 C CA . HIS B 1 90 ? 12.773 14.328 0.222 1 95.06 90 HIS B CA 1
ATOM 2662 C C . HIS B 1 90 ? 13.648 15.328 -0.535 1 95.06 90 HIS B C 1
ATOM 2664 O O . HIS B 1 90 ? 13.992 15.094 -1.695 1 95.06 90 HIS B O 1
ATOM 2670 N N . GLY B 1 91 ? 13.914 16.422 0.073 1 95.19 91 GLY B N 1
ATOM 2671 C CA . GLY B 1 91 ? 14.852 17.391 -0.48 1 95.19 91 GLY B CA 1
ATOM 2672 C C . GLY B 1 91 ? 14.242 18.281 -1.543 1 95.19 91 GLY B C 1
ATOM 2673 O O . GLY B 1 91 ? 14.961 18.906 -2.328 1 95.19 91 GLY B O 1
ATOM 2674 N N . PHE B 1 92 ? 12.938 18.312 -1.623 1 95.88 92 PHE B N 1
ATOM 2675 C CA . PHE B 1 92 ? 12.281 19.188 -2.584 1 95.88 92 PHE B CA 1
ATOM 2676 C C . PHE B 1 92 ? 12.297 20.625 -2.102 1 95.88 92 PHE B C 1
ATOM 2678 O O . PHE B 1 92 ? 12.305 21.562 -2.912 1 95.88 92 PHE B O 1
ATOM 2685 N N . ILE B 1 93 ? 12.211 20.781 -0.777 1 93.69 93 ILE B N 1
ATOM 2686 C CA . ILE B 1 93 ? 12.266 22.078 -0.129 1 93.69 93 ILE B CA 1
ATOM 2687 C C . ILE B 1 93 ? 13.375 22.094 0.918 1 93.69 93 ILE B C 1
ATOM 2689 O O . ILE B 1 93 ? 13.57 21.109 1.638 1 93.69 93 ILE B O 1
ATOM 2693 N N . GLU B 1 94 ? 14.062 23.141 0.915 1 93.12 94 GLU B N 1
ATOM 2694 C CA . GLU B 1 94 ? 15.062 23.328 1.957 1 93.12 94 GLU B CA 1
ATOM 2695 C C . GLU B 1 94 ? 14.516 24.156 3.111 1 93.12 94 GLU B C 1
ATOM 2697 O O . GLU B 1 94 ? 13.758 25.109 2.891 1 93.12 94 GLU B O 1
ATOM 2702 N N . GLY B 1 95 ? 14.836 23.734 4.309 1 90.69 95 GLY B N 1
ATOM 2703 C CA . GLY B 1 95 ? 14.391 24.5 5.457 1 90.69 95 GLY B CA 1
ATOM 2704 C C . GLY B 1 95 ? 14.266 23.688 6.723 1 90.69 95 GLY B C 1
ATOM 2705 O O . GLY B 1 95 ? 14.406 22.453 6.688 1 90.69 95 GLY B O 1
ATOM 2706 N N . ASP B 1 96 ? 14.07 24.438 7.762 1 92.88 96 ASP B N 1
ATOM 2707 C CA . ASP B 1 96 ? 13.828 23.828 9.07 1 92.88 96 ASP B CA 1
ATOM 2708 C C . ASP B 1 96 ? 12.336 23.594 9.297 1 92.88 96 ASP B C 1
ATOM 2710 O O . ASP B 1 96 ? 11.578 24.547 9.484 1 92.88 96 ASP B O 1
ATOM 2714 N N . SER B 1 97 ? 12.016 22.359 9.352 1 92.56 97 SER B N 1
ATOM 2715 C CA . SER B 1 97 ? 10.609 22 9.484 1 92.56 97 SER B CA 1
ATOM 2716 C C . SER B 1 97 ? 10.008 22.578 10.75 1 92.56 97 SER B C 1
ATOM 2718 O O . SER B 1 97 ? 8.836 22.969 10.766 1 92.56 97 SER B O 1
ATOM 2720 N N . ASP B 1 98 ? 10.766 22.688 11.836 1 93.81 98 ASP B N 1
ATOM 2721 C CA . ASP B 1 98 ? 10.258 23.203 13.102 1 93.81 98 ASP B CA 1
ATOM 2722 C C . ASP B 1 98 ? 9.867 24.672 12.977 1 93.81 98 ASP B C 1
ATOM 2724 O O . ASP B 1 98 ? 8.898 25.109 13.594 1 93.81 98 ASP B O 1
ATOM 2728 N N . GLU B 1 99 ? 10.617 25.344 12.219 1 94.44 99 GLU B N 1
ATOM 2729 C CA . GLU B 1 99 ? 10.312 26.75 12.016 1 94.44 99 GLU B CA 1
ATOM 2730 C C . GLU B 1 99 ? 9.148 26.938 11.047 1 94.44 99 GLU B C 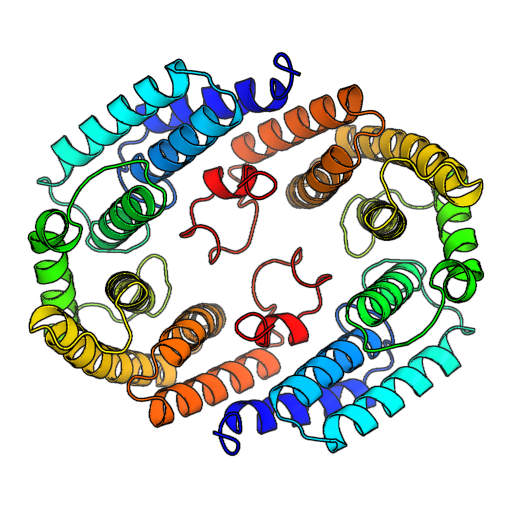1
ATOM 2732 O O . GLU B 1 99 ? 8.227 27.703 11.32 1 94.44 99 GLU B O 1
ATOM 2737 N N . ILE B 1 100 ? 9.164 26.234 9.984 1 93.31 100 ILE B N 1
ATOM 2738 C CA . ILE B 1 100 ? 8.188 26.391 8.906 1 93.31 100 ILE B CA 1
ATOM 2739 C C . ILE B 1 100 ? 6.812 25.953 9.398 1 93.31 100 ILE B C 1
ATOM 2741 O O . ILE B 1 100 ? 5.801 26.562 9.055 1 93.31 100 ILE B O 1
ATOM 2745 N N . LEU B 1 101 ? 6.766 24.906 10.242 1 95.31 101 LEU B N 1
ATOM 2746 C CA . LEU B 1 101 ? 5.492 24.297 10.617 1 95.31 101 LEU B CA 1
ATOM 2747 C C . LEU B 1 101 ? 5.051 24.766 12 1 95.31 101 LEU B C 1
ATOM 2749 O O . LEU B 1 101 ? 4.074 24.25 12.547 1 95.31 101 LEU B O 1
ATOM 2753 N N . ALA B 1 102 ? 5.609 25.781 12.531 1 95.38 102 ALA B N 1
ATOM 2754 C CA . ALA B 1 102 ? 5.375 26.219 13.906 1 95.38 102 ALA B CA 1
ATOM 2755 C C . ALA B 1 102 ? 3.9 26.547 14.125 1 95.38 102 ALA B C 1
ATOM 2757 O O . ALA B 1 102 ? 3.314 26.141 15.133 1 95.38 102 ALA B O 1
ATOM 2758 N N . GLU B 1 103 ? 3.326 27.281 13.195 1 93.44 103 GLU B N 1
ATOM 2759 C CA . GLU B 1 103 ? 1.93 27.672 13.344 1 93.44 103 GLU B CA 1
ATOM 2760 C C . GLU B 1 103 ? 1 26.469 13.258 1 93.44 103 GLU B C 1
ATOM 2762 O O . GLU B 1 103 ? 0.009 26.391 13.984 1 93.44 103 GLU B O 1
ATOM 2767 N N . ILE B 1 104 ? 1.27 25.562 12.391 1 94.81 104 ILE B N 1
ATOM 2768 C CA . ILE B 1 104 ? 0.451 24.359 12.242 1 94.81 104 ILE B CA 1
ATOM 2769 C C . ILE B 1 104 ? 0.597 23.484 13.484 1 94.81 104 ILE B C 1
ATOM 2771 O O . ILE B 1 104 ? -0.365 22.844 13.914 1 94.81 104 ILE B O 1
ATOM 2775 N N . ASP B 1 105 ? 1.759 23.469 14.078 1 96.81 105 ASP B N 1
ATOM 2776 C CA . ASP B 1 105 ? 1.975 22.75 15.328 1 96.81 105 ASP B CA 1
ATOM 2777 C C . ASP B 1 105 ? 1.033 23.25 16.422 1 96.81 105 ASP B C 1
ATOM 2779 O O . ASP B 1 105 ? 0.49 22.453 17.188 1 96.81 105 ASP B O 1
ATOM 2783 N N . ILE B 1 106 ? 0.915 24.516 16.484 1 96.12 106 ILE B N 1
ATOM 2784 C CA . ILE B 1 106 ? 0.035 25.125 17.469 1 96.12 106 ILE B CA 1
ATOM 2785 C C . ILE B 1 106 ? -1.4 24.656 17.25 1 96.12 106 ILE B C 1
ATOM 2787 O O . ILE B 1 106 ? -2.107 24.312 18.188 1 96.12 106 ILE B O 1
ATOM 2791 N N . VAL B 1 107 ? -1.78 24.656 16.016 1 95.19 107 VAL B N 1
ATOM 2792 C CA . VAL B 1 107 ? -3.125 24.219 15.672 1 95.19 107 VAL B CA 1
ATOM 2793 C C . VAL B 1 107 ? -3.32 22.766 16.109 1 95.19 107 VAL B C 1
ATOM 2795 O O . VAL B 1 107 ? -4.336 22.438 16.734 1 95.19 107 VAL B O 1
ATOM 2798 N N . ALA B 1 108 ? -2.414 21.906 15.844 1 97.44 108 ALA B N 1
ATOM 2799 C CA . ALA B 1 108 ? -2.498 20.5 16.219 1 97.44 108 ALA B CA 1
ATOM 2800 C C . ALA B 1 108 ? -2.643 20.344 17.719 1 97.44 108 ALA B C 1
ATOM 2802 O O . ALA B 1 108 ? -3.473 19.562 18.203 1 97.44 108 ALA B O 1
ATOM 2803 N N . ARG B 1 109 ? -1.86 21.047 18.453 1 97.06 109 ARG B N 1
ATOM 2804 C CA . ARG B 1 109 ? -1.915 20.984 19.906 1 97.06 109 ARG B CA 1
ATOM 2805 C C . ARG B 1 109 ? -3.27 21.453 20.422 1 97.06 109 ARG B C 1
ATOM 2807 O O . ARG B 1 109 ? -3.844 20.844 21.328 1 97.06 109 ARG B O 1
ATOM 2814 N N . ASN B 1 110 ? -3.707 22.5 19.828 1 97.19 110 ASN B N 1
ATOM 2815 C CA . ASN B 1 110 ? -5.012 23.016 20.234 1 97.19 110 ASN B CA 1
ATOM 2816 C C . ASN B 1 110 ? -6.121 22 19.969 1 97.19 110 ASN B C 1
ATOM 2818 O O . ASN B 1 110 ? -7.055 21.891 20.781 1 97.19 110 ASN B O 1
ATOM 2822 N N . ILE B 1 111 ? -6.066 21.359 18.906 1 97.69 111 ILE B N 1
ATOM 2823 C CA . ILE B 1 111 ? -7.062 20.344 18.578 1 97.69 111 ILE B CA 1
ATOM 2824 C C . ILE B 1 111 ? -7.059 19.234 19.641 1 97.69 111 ILE B C 1
ATOM 2826 O O . ILE B 1 111 ? -8.117 18.797 20.078 1 97.69 111 ILE B O 1
ATOM 2830 N N . VAL B 1 112 ? -5.902 18.797 20 1 97.94 112 VAL B N 1
ATOM 2831 C CA . VAL B 1 112 ? -5.789 17.734 21 1 97.94 112 VAL B CA 1
ATOM 2832 C C . VAL B 1 112 ? -6.328 18.219 22.344 1 97.94 112 VAL B C 1
ATOM 2834 O O . VAL B 1 112 ? -7.004 17.484 23.062 1 97.94 112 VAL B O 1
ATOM 2837 N N . ASP B 1 113 ? -6.062 19.484 22.688 1 97.38 113 ASP B N 1
ATOM 2838 C CA . ASP B 1 113 ? -6.52 20.062 23.938 1 97.38 113 ASP B CA 1
ATOM 2839 C C . ASP B 1 113 ? -8.047 20.141 23.984 1 97.38 113 ASP B C 1
ATOM 2841 O O . ASP B 1 113 ? -8.664 19.812 25 1 97.38 113 ASP B O 1
ATOM 2845 N N . ARG B 1 114 ? -8.586 20.531 22.859 1 97.19 114 ARG B N 1
ATOM 2846 C CA . ARG B 1 114 ? -10.008 20.844 22.844 1 97.19 114 ARG B CA 1
ATOM 2847 C C . ARG B 1 114 ? -10.836 19.625 22.469 1 97.19 114 ARG B C 1
ATOM 2849 O O . ARG B 1 114 ? -12.039 19.578 22.75 1 97.19 114 ARG B O 1
ATOM 2856 N N . ARG B 1 115 ? -10.305 18.703 21.734 1 97 115 ARG B N 1
ATOM 2857 C CA . ARG B 1 115 ? -10.938 17.469 21.297 1 97 115 ARG B CA 1
ATOM 2858 C C . ARG B 1 115 ? -12.242 17.75 20.562 1 97 115 ARG B C 1
ATOM 2860 O O . ARG B 1 115 ? -13.281 17.156 20.875 1 97 115 ARG B O 1
ATOM 2867 N N . PRO B 1 116 ? -12.141 18.531 19.516 1 96.06 116 PRO B N 1
ATOM 2868 C CA . PRO B 1 116 ? -13.359 18.906 18.797 1 96.06 116 PRO B CA 1
ATOM 2869 C C . PRO B 1 116 ? -13.867 17.812 17.875 1 96.06 116 PRO B C 1
ATOM 2871 O O . PRO B 1 116 ? -14.977 17.891 17.344 1 96.06 116 PRO B O 1
ATOM 2874 N N . ILE B 1 117 ? -13.133 16.766 17.609 1 96.19 117 ILE B N 1
ATOM 2875 C CA . ILE B 1 117 ? -13.445 15.734 16.609 1 96.19 117 ILE B CA 1
ATOM 2876 C C . ILE B 1 117 ? -14.008 14.5 17.312 1 96.19 117 ILE B C 1
ATOM 2878 O O . ILE B 1 117 ? -13.461 14.047 18.328 1 96.19 117 ILE B O 1
ATOM 2882 N N . GLU B 1 118 ? -15.008 13.906 16.719 1 94.88 118 GLU B N 1
ATOM 2883 C CA . GLU B 1 118 ? -15.641 12.75 17.344 1 94.88 118 GLU B CA 1
ATOM 2884 C C . GLU B 1 118 ? -15.531 11.516 16.438 1 94.88 118 GLU B C 1
ATOM 2886 O O . GLU B 1 118 ? -16.188 10.508 16.688 1 94.88 118 GLU B O 1
ATOM 2891 N N . SER B 1 119 ? -14.742 11.633 15.414 1 95.81 119 SER B N 1
ATOM 2892 C CA . SER B 1 119 ? -14.602 10.523 14.477 1 95.81 119 SER B CA 1
ATOM 2893 C C . SER B 1 119 ? -13.148 10.078 14.359 1 95.81 119 SER B C 1
ATOM 2895 O O . SER B 1 119 ? -12.234 10.797 14.773 1 95.81 119 SER B O 1
ATOM 2897 N N . LEU B 1 120 ? -12.914 8.852 13.719 1 97.25 120 LEU B N 1
ATOM 2898 C CA . LEU B 1 120 ? -11.594 8.234 13.758 1 97.25 120 LEU B CA 1
ATOM 2899 C C . LEU B 1 120 ? -10.914 8.305 12.391 1 97.25 120 LEU B C 1
ATOM 2901 O O . LEU B 1 120 ? -9.688 8.359 12.297 1 97.25 120 LEU B O 1
ATOM 2905 N N . PRO B 1 121 ? -11.531 8.414 11.297 1 95.19 121 PRO B N 1
ATOM 2906 C CA . PRO B 1 121 ? -10.906 8.242 9.984 1 95.19 121 PRO B CA 1
ATOM 2907 C C . PRO B 1 121 ? -9.719 9.18 9.773 1 95.19 121 PRO B C 1
ATOM 2909 O O . PRO B 1 121 ? -9.68 10.273 10.344 1 95.19 121 PRO B O 1
ATOM 2912 N N . LEU B 1 122 ? -8.828 8.734 8.969 1 94.88 122 LEU B N 1
ATOM 2913 C CA . LEU B 1 122 ? -7.594 9.469 8.688 1 94.88 122 LEU B CA 1
ATOM 2914 C C . LEU B 1 122 ? -7.895 10.797 8.008 1 94.88 122 LEU B C 1
ATOM 2916 O O . LEU B 1 122 ? -7.324 11.828 8.375 1 94.88 122 LEU B O 1
ATOM 2920 N N . GLN B 1 123 ? -8.828 10.805 7.148 1 93.5 123 GLN B N 1
ATOM 2921 C CA . GLN B 1 123 ? -9.094 11.953 6.285 1 93.5 123 GLN B CA 1
ATOM 2922 C C . GLN B 1 123 ? -9.633 13.133 7.094 1 93.5 123 GLN B C 1
ATOM 2924 O O . GLN B 1 123 ? -9.195 14.273 6.91 1 93.5 123 GLN B O 1
ATOM 2929 N N . ASP B 1 124 ? -10.531 12.844 7.977 1 95.44 124 ASP B N 1
ATOM 2930 C CA . ASP B 1 124 ? -11.242 13.93 8.656 1 95.44 124 ASP B CA 1
ATOM 2931 C C . ASP B 1 124 ? -11.5 13.586 10.117 1 95.44 124 ASP B C 1
ATOM 2933 O O . ASP B 1 124 ? -12.375 14.18 10.75 1 95.44 124 ASP B O 1
ATOM 2937 N N . GLY B 1 125 ? -10.719 12.68 10.656 1 96.94 125 GLY B N 1
ATOM 2938 C CA . GLY B 1 125 ? -10.891 12.258 12.039 1 96.94 125 GLY B CA 1
ATOM 2939 C C . GLY B 1 125 ? -9.625 12.406 12.867 1 96.94 125 GLY B C 1
ATOM 2940 O O . GLY B 1 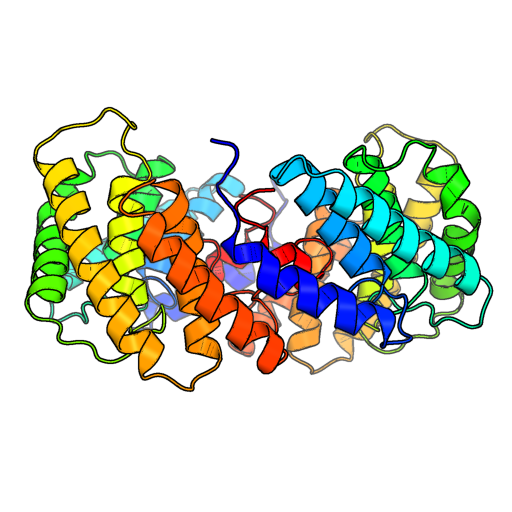125 ? -8.672 13.055 12.438 1 96.94 125 GLY B O 1
ATOM 2941 N N . VAL B 1 126 ? -9.68 11.805 14.055 1 98.19 126 VAL B N 1
ATOM 2942 C CA . VAL B 1 126 ? -8.617 11.953 15.039 1 98.19 126 VAL B CA 1
ATOM 2943 C C . VAL B 1 126 ? -7.352 11.266 14.547 1 98.19 126 VAL B C 1
ATOM 2945 O O . VAL B 1 126 ? -6.238 11.68 14.875 1 98.19 126 VAL B O 1
ATOM 2948 N N . CYS B 1 127 ? -7.523 10.258 13.719 1 97.94 127 CYS B N 1
ATOM 2949 C CA . CYS B 1 127 ? -6.355 9.555 13.195 1 97.94 127 CYS B CA 1
ATOM 2950 C C . CYS B 1 127 ? -5.5 10.477 12.344 1 97.94 127 CYS B C 1
ATOM 2952 O O . CYS B 1 127 ? -4.277 10.328 12.289 1 97.94 127 CYS B O 1
ATOM 2954 N N . GLY B 1 128 ? -6.137 11.43 11.711 1 97.62 128 GLY B N 1
ATOM 2955 C CA . GLY B 1 128 ? -5.379 12.414 10.953 1 97.62 128 GLY B CA 1
ATOM 2956 C C . GLY B 1 128 ? -4.496 13.289 11.82 1 97.62 128 GLY B C 1
ATOM 2957 O O . GLY B 1 128 ? -3.369 13.609 11.445 1 97.62 128 GLY B O 1
ATOM 2958 N N . VAL B 1 129 ? -5.012 13.695 12.953 1 98.19 129 VAL B N 1
ATOM 2959 C CA . VAL B 1 129 ? -4.242 14.477 13.914 1 98.19 129 VAL B CA 1
ATOM 2960 C C . VAL B 1 129 ? -3.049 13.664 14.406 1 98.19 129 VAL B C 1
ATOM 2962 O O . VAL B 1 129 ? -1.928 14.18 14.477 1 98.19 129 VAL B O 1
ATOM 2965 N N . GLY B 1 130 ? -3.35 12.453 14.664 1 98.25 130 GLY B N 1
ATOM 2966 C CA . GLY B 1 130 ? -2.291 11.562 15.117 1 98.25 130 GLY B CA 1
ATOM 2967 C C . GLY B 1 130 ? -1.204 11.352 14.078 1 98.25 130 GLY B C 1
ATOM 2968 O O . GLY B 1 130 ? -0.019 11.305 14.414 1 98.25 130 GLY B O 1
ATOM 2969 N N . TYR B 1 131 ? -1.615 11.195 12.883 1 97.81 131 TYR B N 1
ATOM 2970 C CA . TYR B 1 131 ? -0.649 10.977 11.812 1 97.81 131 TYR B CA 1
ATOM 2971 C C . TYR B 1 131 ? 0.268 12.18 11.641 1 97.81 131 TYR B C 1
ATOM 2973 O O . TYR B 1 131 ? 1.462 12.023 11.375 1 97.81 131 TYR B O 1
ATOM 2981 N N . TYR B 1 132 ? -0.314 13.383 11.82 1 97.94 132 TYR B N 1
ATOM 2982 C CA . TYR B 1 132 ? 0.505 14.586 11.766 1 97.94 132 TYR B CA 1
ATOM 2983 C C . TYR B 1 132 ? 1.563 14.57 12.867 1 97.94 132 TYR B C 1
ATOM 2985 O O . TYR B 1 132 ? 2.744 14.82 12.602 1 97.94 132 TYR B O 1
ATOM 2993 N N . LEU B 1 133 ? 1.169 14.281 14.07 1 97.81 133 LEU B N 1
ATOM 2994 C CA . LEU B 1 133 ? 2.1 14.234 15.188 1 97.81 133 LEU B CA 1
ATOM 2995 C C . LEU B 1 133 ? 3.166 13.164 14.969 1 97.81 133 LEU B C 1
ATOM 2997 O O . LEU B 1 133 ? 4.34 13.383 15.273 1 97.81 133 LEU B O 1
ATOM 3001 N N . TYR B 1 134 ? 2.711 12.078 14.398 1 97.06 134 TYR B N 1
ATOM 3002 C CA . TYR B 1 134 ? 3.654 11.016 14.07 1 97.06 134 TYR B CA 1
ATOM 3003 C C . TYR B 1 134 ? 4.73 11.523 13.109 1 97.06 134 TYR B C 1
ATOM 3005 O O . TYR B 1 134 ? 5.918 11.266 13.312 1 97.06 134 TYR B O 1
ATOM 3013 N N . ARG B 1 135 ? 4.301 12.219 12.117 1 95.69 135 ARG B N 1
ATOM 3014 C CA . ARG B 1 135 ? 5.223 12.703 11.094 1 95.69 135 ARG B CA 1
ATOM 3015 C C . ARG B 1 135 ? 6.227 13.695 11.68 1 95.69 135 ARG B C 1
ATOM 3017 O O . ARG B 1 135 ? 7.375 13.758 11.242 1 95.69 135 ARG B O 1
ATOM 3024 N N . ARG B 1 136 ? 5.824 14.438 12.672 1 95.81 136 ARG B N 1
ATOM 3025 C CA . ARG B 1 136 ? 6.695 15.414 13.305 1 95.81 136 ARG B CA 1
ATOM 3026 C C . ARG B 1 136 ? 7.766 14.734 14.148 1 95.81 136 ARG B C 1
ATOM 3028 O O . ARG B 1 136 ? 8.844 15.289 14.367 1 95.81 136 ARG B O 1
ATOM 3035 N N . LEU B 1 137 ? 7.496 13.516 14.531 1 95.56 137 LEU B N 1
ATOM 3036 C CA . LEU B 1 137 ? 8.383 12.836 15.477 1 95.56 137 LEU B CA 1
ATOM 3037 C C . LEU B 1 137 ? 9.227 11.781 14.766 1 95.56 137 LEU B C 1
ATOM 3039 O O . LEU B 1 137 ? 10.297 11.414 15.25 1 95.56 137 LEU B O 1
ATOM 3043 N N . LYS B 1 138 ? 8.773 11.273 13.656 1 92.44 138 LYS B N 1
ATOM 3044 C CA . LYS B 1 138 ? 9.352 10.109 13 1 92.44 138 LYS B CA 1
ATOM 3045 C C . LYS B 1 138 ? 10.812 10.344 12.648 1 92.44 138 LYS B C 1
ATOM 3047 O O . LYS B 1 138 ? 11.641 9.43 12.766 1 92.44 138 LYS B O 1
ATOM 3052 N N . ASN B 1 139 ? 11.148 11.555 12.305 1 85.5 139 ASN B N 1
ATOM 3053 C CA . ASN B 1 139 ? 12.508 11.797 11.828 1 85.5 139 ASN B CA 1
ATOM 3054 C C . ASN B 1 139 ? 13.391 12.375 12.93 1 85.5 139 ASN B C 1
ATOM 3056 O O . ASN B 1 139 ? 14.547 12.719 12.688 1 85.5 139 ASN B O 1
ATOM 3060 N N . LYS B 1 140 ? 12.859 12.461 14.055 1 89.88 140 LYS B N 1
ATOM 3061 C CA . LYS B 1 140 ? 13.672 12.922 15.172 1 89.88 140 LYS B CA 1
ATOM 3062 C C . LYS B 1 140 ? 14.516 11.797 15.75 1 89.88 140 LYS B C 1
ATOM 3064 O O . LYS B 1 140 ? 14.055 10.648 15.836 1 89.88 140 LYS B O 1
ATOM 3069 N N . PRO B 1 141 ? 15.766 12.102 16 1 86.12 141 PRO B N 1
ATOM 3070 C CA . PRO B 1 141 ? 16.594 11.07 16.625 1 86.12 141 PRO B CA 1
ATOM 3071 C C . PRO B 1 141 ? 15.992 10.555 17.938 1 86.12 141 PRO B C 1
ATOM 3073 O O . PRO B 1 141 ? 15.281 11.281 18.625 1 86.12 141 PRO B O 1
ATOM 3076 N N . ASP B 1 142 ? 16.234 9.344 18.188 1 81.25 142 ASP B N 1
ATOM 3077 C CA . ASP B 1 142 ? 15.68 8.688 19.375 1 81.25 142 ASP B CA 1
ATOM 3078 C C . ASP B 1 142 ? 16.078 9.422 20.656 1 81.25 142 ASP B C 1
ATOM 3080 O O . ASP B 1 142 ? 15.312 9.477 21.609 1 81.25 142 ASP B O 1
ATOM 3084 N N . ASN B 1 143 ? 17.219 10.016 20.594 1 84.25 143 ASN B N 1
ATOM 3085 C CA . ASN B 1 143 ? 17.75 10.664 21.781 1 84.25 143 ASN B CA 1
ATOM 3086 C C . ASN B 1 143 ? 17.453 12.164 21.781 1 84.25 143 ASN B C 1
ATOM 3088 O O . ASN B 1 143 ? 18 12.906 22.594 1 84.25 143 ASN B O 1
ATOM 3092 N N . ASP B 1 144 ? 16.609 12.531 20.922 1 86.56 144 ASP B N 1
ATOM 3093 C CA . ASP B 1 144 ? 16.266 13.945 20.891 1 86.56 144 ASP B CA 1
ATOM 3094 C C . ASP B 1 144 ? 15.383 14.312 22.078 1 86.56 144 ASP B C 1
ATOM 3096 O O . ASP B 1 144 ? 14.273 13.789 22.234 1 86.56 144 ASP B O 1
ATOM 3100 N N . GLU B 1 145 ? 15.891 15.172 22.922 1 86.19 145 GLU B N 1
ATOM 3101 C CA . GLU B 1 145 ? 15.148 15.594 24.109 1 86.19 145 GLU B CA 1
ATOM 3102 C C . GLU B 1 145 ? 14.906 17.109 24.094 1 86.19 145 GLU B C 1
ATOM 3104 O O . GLU B 1 145 ? 14.883 17.75 25.141 1 86.19 145 GLU B O 1
ATOM 3109 N N . SER B 1 146 ? 14.805 17.562 22.891 1 91 146 SER B N 1
ATOM 3110 C CA . SER B 1 146 ? 14.461 18.969 22.781 1 91 146 SER B CA 1
ATOM 3111 C C . SER B 1 146 ? 13.07 19.25 23.359 1 91 146 SER B C 1
ATOM 3113 O O . SER B 1 146 ? 12.25 18.328 23.469 1 91 146 SER B O 1
ATOM 3115 N N . MET B 1 147 ? 12.859 20.484 23.734 1 91.62 147 MET B N 1
ATOM 3116 C CA . MET B 1 147 ? 11.578 20.875 24.297 1 91.62 147 MET B CA 1
ATOM 3117 C C . MET B 1 147 ? 10.438 20.594 23.344 1 91.62 147 MET B C 1
ATOM 3119 O O . MET B 1 147 ? 9.375 20.109 23.75 1 91.62 147 MET B O 1
ATOM 3123 N N . LEU B 1 148 ? 10.648 20.844 22.172 1 92.62 148 LEU B N 1
ATOM 3124 C CA . LEU B 1 148 ? 9.633 20.609 21.141 1 92.62 148 LEU B CA 1
ATOM 3125 C C . LEU B 1 148 ? 9.297 19.125 21.047 1 92.62 148 LEU B C 1
ATOM 3127 O O . LEU B 1 148 ? 8.117 18.75 21 1 92.62 148 LEU B O 1
ATOM 3131 N N . THR B 1 149 ? 10.32 18.312 20.969 1 94.25 149 THR B N 1
ATOM 3132 C CA . THR B 1 149 ? 10.133 16.875 20.891 1 94.25 149 THR B CA 1
ATOM 3133 C C . THR B 1 149 ? 9.359 16.359 22.109 1 94.25 149 THR B C 1
ATOM 3135 O O . THR B 1 149 ? 8.43 15.57 21.969 1 94.25 149 THR B O 1
ATOM 3138 N N . LEU B 1 150 ? 9.719 16.812 23.25 1 94.62 150 LEU B N 1
ATOM 3139 C CA . LEU B 1 150 ? 9.047 16.391 24.469 1 94.62 150 LEU B CA 1
ATOM 3140 C C . LEU B 1 150 ? 7.586 16.812 24.469 1 94.62 150 LEU B C 1
ATOM 3142 O O . LEU B 1 150 ? 6.719 16.078 24.938 1 94.62 150 LEU B O 1
ATOM 3146 N N . LYS B 1 151 ? 7.363 18 24.016 1 95.06 151 LYS B N 1
ATOM 3147 C CA . LYS B 1 151 ? 5.992 18.5 23.906 1 95.06 151 LYS B CA 1
ATOM 3148 C C . LYS B 1 151 ? 5.16 17.625 22.984 1 95.06 151 LYS B C 1
ATOM 3150 O O . LYS B 1 151 ? 4.016 17.281 23.297 1 95.06 151 LYS B O 1
ATOM 3155 N N . PHE B 1 152 ? 5.699 17.281 21.875 1 96.19 152 PHE B N 1
ATOM 3156 C CA . PHE B 1 152 ? 4.992 16.406 20.938 1 96.19 152 PHE B CA 1
ATOM 3157 C C . PHE B 1 152 ? 4.691 15.055 21.562 1 96.19 152 PHE B C 1
ATOM 3159 O O . PHE B 1 152 ? 3.605 14.508 21.375 1 96.19 152 PHE B O 1
ATOM 3166 N N . LYS B 1 153 ? 5.613 14.516 22.266 1 95.5 153 LYS B N 1
ATOM 3167 C CA . LYS B 1 153 ? 5.402 13.227 22.938 1 95.5 153 LYS B CA 1
ATOM 3168 C C . LYS B 1 153 ? 4.277 13.32 23.969 1 95.5 153 LYS B C 1
ATOM 3170 O O . LYS B 1 153 ? 3.457 12.406 24.078 1 95.5 153 LYS B O 1
ATOM 3175 N N . GLU B 1 154 ? 4.289 14.391 24.688 1 96.5 154 GLU B N 1
ATOM 3176 C CA . GLU B 1 154 ? 3.223 14.625 25.656 1 96.5 154 GLU B CA 1
ATOM 3177 C C . GLU B 1 154 ? 1.854 14.648 24.984 1 96.5 154 GLU B C 1
ATOM 3179 O O . GLU B 1 154 ? 0.922 13.977 25.422 1 96.5 154 GLU B O 1
ATOM 3184 N N . TYR B 1 155 ? 1.755 15.375 23.953 1 97.38 155 TYR B N 1
ATOM 3185 C CA . TYR B 1 155 ? 0.482 15.508 23.25 1 97.38 155 TYR B CA 1
ATOM 3186 C C . TYR B 1 155 ? 0.092 14.195 22.578 1 97.38 155 TYR B C 1
ATOM 3188 O O . TYR B 1 155 ? -1.095 13.906 22.406 1 97.38 155 TYR B O 1
ATOM 3196 N N . LEU B 1 156 ? 1.078 13.445 22.188 1 97.06 156 LEU B N 1
ATOM 3197 C CA . LEU B 1 156 ? 0.801 12.117 21.641 1 97.06 156 LEU B CA 1
ATOM 3198 C C . LEU B 1 156 ? 0.122 11.234 22.688 1 97.06 156 LEU B C 1
ATOM 3200 O O . LEU B 1 156 ? -0.793 10.477 22.359 1 97.06 156 LEU B O 1
ATOM 3204 N N . ILE B 1 157 ? 0.544 11.344 23.859 1 97.31 157 ILE B N 1
ATOM 3205 C CA . ILE B 1 157 ? -0.054 10.562 24.938 1 97.31 157 ILE B CA 1
ATOM 3206 C C . ILE B 1 157 ? -1.523 10.945 25.094 1 97.31 157 ILE B C 1
ATOM 3208 O O . ILE B 1 157 ? -2.391 10.07 25.203 1 97.31 157 ILE B O 1
ATOM 3212 N N . TYR B 1 158 ? -1.804 12.266 25.078 1 97.88 158 TYR B N 1
ATOM 3213 C CA . TYR B 1 158 ? -3.182 12.734 25.156 1 97.88 158 TYR B CA 1
ATOM 3214 C C . TYR B 1 158 ? -4 12.219 23.984 1 97.88 158 TYR B C 1
ATOM 3216 O O . TYR B 1 158 ? -5.156 11.82 24.141 1 97.88 158 TYR B O 1
ATOM 3224 N N . LEU B 1 159 ? -3.395 12.25 22.844 1 98.19 159 LEU B N 1
ATOM 3225 C CA . LEU B 1 159 ? -4.07 11.797 21.641 1 98.19 159 LEU B CA 1
ATOM 3226 C C . LEU B 1 159 ? -4.395 10.305 21.719 1 98.19 159 LEU B C 1
ATOM 3228 O O . LEU B 1 159 ? -5.469 9.875 21.297 1 98.19 159 LEU B O 1
ATOM 3232 N N . ILE B 1 160 ? -3.459 9.531 22.203 1 97.56 160 ILE B N 1
ATOM 3233 C CA . ILE B 1 160 ? -3.654 8.086 22.344 1 97.56 160 ILE B CA 1
ATOM 3234 C C . ILE B 1 160 ? -4.855 7.816 23.25 1 97.56 160 ILE B C 1
ATOM 3236 O O . ILE B 1 160 ? -5.676 6.941 22.953 1 97.56 160 ILE B O 1
ATOM 3240 N N . ASP B 1 161 ? -4.984 8.562 24.312 1 97.56 161 ASP B N 1
ATOM 3241 C CA . ASP B 1 161 ? -6.145 8.445 25.188 1 97.56 161 ASP B CA 1
ATOM 3242 C C . ASP B 1 161 ? -7.434 8.773 24.438 1 97.56 161 ASP B C 1
ATOM 3244 O O . ASP B 1 161 ? -8.445 8.086 24.609 1 97.56 161 ASP B O 1
ATOM 3248 N N . TRP B 1 162 ? -7.316 9.812 23.719 1 98 162 TRP B N 1
ATOM 3249 C CA . TRP B 1 162 ? -8.445 10.266 22.906 1 98 162 TRP B CA 1
ATOM 3250 C C . TRP B 1 162 ? -8.859 9.195 21.906 1 98 162 TRP B C 1
ATOM 3252 O O . TRP B 1 162 ? -10.047 8.883 21.766 1 98 162 TRP B O 1
ATOM 3262 N N . ILE B 1 163 ? -7.992 8.547 21.203 1 98.19 163 ILE B N 1
ATOM 3263 C CA . ILE B 1 163 ? -8.25 7.492 20.234 1 98.19 163 ILE B CA 1
ATOM 3264 C C . ILE B 1 163 ? -8.898 6.301 20.938 1 98.19 163 ILE B C 1
ATOM 3266 O O . ILE B 1 163 ? -9.844 5.699 20.406 1 98.19 163 ILE B O 1
ATOM 3270 N N . GLU B 1 164 ? -8.391 5.949 22.078 1 97.44 164 GLU B N 1
ATOM 3271 C CA . GLU B 1 164 ? -8.953 4.824 22.812 1 97.44 164 GLU B CA 1
ATOM 3272 C C . GLU B 1 164 ? -10.438 5.047 23.109 1 97.44 164 GLU B C 1
ATOM 3274 O O . GLU B 1 164 ? -11.25 4.141 22.938 1 97.44 164 GLU B O 1
ATOM 3279 N N . GLU B 1 165 ? -10.75 6.227 23.562 1 97.44 165 GLU B N 1
ATOM 3280 C CA . GLU B 1 165 ? -12.141 6.562 23.875 1 97.44 165 GLU B CA 1
ATOM 3281 C C . GLU B 1 165 ? -13.039 6.383 22.656 1 97.44 165 GLU B C 1
ATOM 3283 O O . GLU B 1 165 ? -14.133 5.832 22.766 1 97.44 165 GLU B O 1
ATOM 3288 N N . LEU B 1 166 ? -12.57 6.848 21.547 1 97.69 166 LEU B N 1
ATOM 3289 C CA . LEU B 1 166 ? -13.359 6.785 20.328 1 97.69 166 LEU B CA 1
ATOM 3290 C C . LEU B 1 166 ? -13.438 5.355 19.797 1 97.69 166 LEU B C 1
ATOM 3292 O O . LEU B 1 166 ? -14.469 4.941 19.25 1 97.69 166 LEU B O 1
ATOM 3296 N N . LEU B 1 167 ? -12.375 4.605 19.922 1 96.62 167 LEU B N 1
ATOM 3297 C CA . LEU B 1 167 ? -12.32 3.223 19.469 1 96.62 167 LEU B CA 1
ATOM 3298 C C . LEU B 1 167 ? -13.344 2.367 20.203 1 96.62 167 LEU B C 1
ATOM 3300 O O . LEU B 1 167 ? -13.938 1.454 19.625 1 96.62 167 LEU B O 1
ATOM 3304 N N . LEU B 1 168 ? -13.531 2.658 21.438 1 95.06 168 LEU B N 1
ATOM 3305 C CA . LEU B 1 168 ? -14.445 1.889 22.266 1 95.06 168 LEU B CA 1
ATOM 3306 C C . LEU B 1 168 ? -15.898 2.203 21.906 1 95.06 168 LEU B C 1
ATOM 3308 O O . LEU B 1 168 ? -16.781 1.386 22.141 1 95.06 168 LEU B O 1
ATOM 3312 N N . LYS B 1 169 ? -16.078 3.311 21.25 1 94.75 169 LYS B N 1
ATOM 3313 C CA . LYS B 1 169 ? -17.438 3.75 20.953 1 94.75 169 LYS B CA 1
ATOM 3314 C C . LYS B 1 169 ? -17.828 3.416 19.516 1 94.75 169 LYS B C 1
ATOM 3316 O O . LYS B 1 169 ? -19.016 3.254 19.203 1 94.75 169 LYS B O 1
ATOM 3321 N N . THR B 1 170 ? -16.875 3.205 18.656 1 94.19 170 THR B N 1
ATOM 3322 C CA . THR B 1 170 ? -17.172 3.094 17.234 1 94.19 170 THR B CA 1
ATOM 3323 C C . THR B 1 170 ? -17.656 1.687 16.891 1 94.19 170 THR B C 1
ATOM 3325 O O . THR B 1 170 ? -17.344 0.727 17.594 1 94.19 170 THR B O 1
ATOM 3328 N N . LYS B 1 171 ? -18.406 1.572 15.797 1 88.62 171 LYS B N 1
ATOM 3329 C CA . LYS B 1 171 ? -18.828 0.292 15.234 1 88.62 171 LYS B CA 1
ATOM 3330 C C . LYS B 1 171 ? -18.516 0.21 13.742 1 88.62 171 LYS B C 1
ATOM 3332 O O . LYS B 1 171 ? -18.922 -0.737 13.07 1 88.62 171 LYS B O 1
ATOM 3337 N N . GLU B 1 172 ? -17.781 1.177 13.328 1 89.06 172 GLU B N 1
ATOM 3338 C CA . GLU B 1 172 ? -17.484 1.246 11.898 1 89.06 172 GLU B CA 1
ATOM 3339 C C . GLU B 1 172 ? -16.203 0.489 11.57 1 89.06 172 GLU B C 1
ATOM 3341 O O . GLU B 1 172 ? -15.164 0.725 12.188 1 89.06 172 GLU B O 1
ATOM 3346 N N . GLU B 1 173 ? -16.25 -0.302 10.594 1 86.19 173 GLU B N 1
ATOM 3347 C CA . GLU B 1 173 ? -15.133 -1.157 10.203 1 86.19 173 GLU B CA 1
ATOM 3348 C C . GLU B 1 173 ? -13.938 -0.328 9.742 1 86.19 173 GLU B C 1
ATOM 3350 O O . GLU B 1 173 ? -12.797 -0.625 10.102 1 86.19 173 GLU B O 1
ATOM 3355 N N . ASP B 1 174 ? -14.18 0.69 8.953 1 87.38 174 ASP B N 1
ATOM 3356 C CA . ASP B 1 174 ? -13.109 1.508 8.383 1 87.38 174 ASP B CA 1
ATOM 3357 C C . ASP B 1 174 ? -12.336 2.232 9.484 1 87.38 174 ASP B C 1
ATOM 3359 O O . ASP B 1 174 ? -11.148 2.541 9.312 1 87.38 174 ASP B O 1
ATOM 3363 N N . ASP B 1 175 ? -13.016 2.428 10.602 1 93.31 175 ASP B N 1
ATOM 3364 C CA . ASP B 1 175 ? -12.375 3.104 11.727 1 93.31 175 ASP B CA 1
ATOM 3365 C C . ASP B 1 175 ? -11.242 2.258 12.305 1 93.31 175 ASP B C 1
ATOM 3367 O O . ASP B 1 175 ? -10.188 2.787 12.664 1 93.31 175 ASP B O 1
ATOM 3371 N N . TYR B 1 176 ? -11.477 0.973 12.305 1 92.5 176 TYR B N 1
ATOM 3372 C CA . TYR B 1 176 ? -10.477 0.08 12.867 1 92.5 176 TYR B CA 1
ATOM 3373 C C . TYR B 1 176 ? -9.258 -0.024 11.953 1 92.5 176 TYR B C 1
ATOM 3375 O O . TYR B 1 176 ? -8.125 -0.132 12.422 1 92.5 176 TYR B O 1
ATOM 3383 N N . ASN B 1 177 ? -9.492 0.036 10.664 1 90.75 177 ASN B N 1
ATOM 3384 C CA . ASN B 1 177 ? -8.383 0.023 9.711 1 90.75 177 ASN B CA 1
ATOM 3385 C C . ASN B 1 177 ? -7.508 1.265 9.852 1 90.75 177 ASN B C 1
ATOM 3387 O O . ASN B 1 177 ? -6.281 1.161 9.906 1 90.75 177 ASN B O 1
ATOM 3391 N N . ASP B 1 178 ? -8.164 2.42 9.914 1 93.5 178 ASP B N 1
ATOM 3392 C CA . ASP B 1 178 ? -7.434 3.678 10.039 1 93.5 178 ASP B CA 1
ATOM 3393 C C . ASP B 1 178 ? -6.684 3.75 11.375 1 93.5 178 ASP B C 1
ATOM 3395 O O . ASP B 1 178 ? -5.531 4.184 11.422 1 93.5 178 ASP B O 1
ATOM 3399 N N . ALA B 1 179 ? -7.395 3.291 12.375 1 95.19 179 ALA B N 1
ATOM 3400 C CA . ALA B 1 179 ? -6.77 3.301 13.695 1 95.19 179 ALA B CA 1
ATOM 3401 C C . ALA B 1 179 ? -5.57 2.357 13.742 1 95.19 179 ALA B C 1
ATOM 3403 O O . ALA B 1 179 ? -4.508 2.719 14.25 1 95.19 179 ALA B O 1
ATOM 3404 N N . TYR B 1 180 ? -5.754 1.158 13.211 1 93.44 180 TYR B N 1
ATOM 3405 C CA . TYR B 1 180 ? -4.66 0.195 13.211 1 93.44 180 TYR B CA 1
ATOM 3406 C C . TYR B 1 180 ? -3.465 0.727 12.43 1 93.44 180 TYR B C 1
ATOM 3408 O O . TYR B 1 180 ? -2.316 0.579 12.859 1 93.44 180 TYR B O 1
ATOM 3416 N N . PHE B 1 181 ? -3.768 1.351 11.352 1 92.62 181 PHE B N 1
ATOM 3417 C CA . PHE B 1 181 ? -2.73 1.955 10.516 1 92.62 181 PHE B CA 1
ATOM 3418 C C . PHE B 1 181 ? -1.912 2.959 11.32 1 92.62 181 PHE B C 1
ATOM 3420 O O . PHE B 1 181 ? -0.68 2.926 11.297 1 92.62 181 PHE B O 1
ATOM 3427 N N . LEU B 1 182 ? -2.547 3.777 11.977 1 95.88 182 LEU B N 1
ATOM 3428 C CA . LEU B 1 182 ? -1.881 4.812 12.758 1 95.88 182 LEU B CA 1
ATOM 3429 C C . LEU B 1 182 ? -1.153 4.203 13.953 1 95.88 182 LEU B C 1
ATOM 3431 O O . LEU B 1 182 ? 0.004 4.539 14.211 1 95.88 182 LEU B O 1
ATOM 3435 N N . LEU B 1 183 ? -1.815 3.27 14.641 1 96.06 183 LEU B N 1
ATOM 3436 C CA . LEU B 1 183 ? -1.26 2.689 15.859 1 96.06 183 LEU B CA 1
ATOM 3437 C C . LEU B 1 183 ? 0.028 1.93 15.562 1 96.06 183 LEU B C 1
ATOM 3439 O O . LEU B 1 183 ? 0.964 1.947 16.359 1 96.06 183 LEU B O 1
ATOM 3443 N N . CYS B 1 184 ? 0.1 1.32 14.414 1 93.38 184 CYS B N 1
ATOM 3444 C CA . CYS B 1 184 ? 1.324 0.636 14.008 1 93.38 184 CYS B CA 1
ATOM 3445 C C . CYS B 1 184 ? 2.486 1.616 13.898 1 93.38 184 CYS B C 1
ATOM 3447 O O . CYS B 1 184 ? 3.604 1.308 14.32 1 93.38 184 CYS B O 1
ATOM 3449 N N . ARG B 1 185 ? 2.24 2.719 13.43 1 93.81 185 ARG B N 1
ATOM 3450 C CA . ARG B 1 185 ? 3.27 3.738 13.25 1 93.81 185 ARG B CA 1
ATOM 3451 C C . ARG B 1 185 ? 3.66 4.363 14.586 1 93.81 185 ARG B C 1
ATOM 3453 O O . ARG B 1 185 ? 4.844 4.582 14.852 1 93.81 185 ARG B O 1
ATOM 3460 N N . LEU B 1 186 ? 2.645 4.582 15.383 1 95.75 186 LEU B N 1
ATOM 3461 C CA . LEU B 1 186 ? 2.928 5.145 16.703 1 95.75 186 LEU B CA 1
ATOM 3462 C C . LEU B 1 186 ? 3.725 4.164 17.547 1 95.75 186 LEU B C 1
ATOM 3464 O O . LEU B 1 186 ? 4.555 4.574 18.359 1 95.75 186 LEU B O 1
ATOM 3468 N N . HIS B 1 187 ? 3.486 2.898 17.375 1 94.19 187 HIS B N 1
ATOM 3469 C CA . HIS B 1 187 ? 4.191 1.854 18.125 1 94.19 187 HIS B CA 1
ATOM 3470 C C . HIS B 1 187 ? 5.695 1.934 17.875 1 94.19 187 HIS B C 1
ATOM 3472 O O . HIS B 1 187 ? 6.484 1.677 18.797 1 94.19 187 HIS B O 1
ATOM 3478 N N . ARG B 1 188 ? 6.094 2.342 16.734 1 90.38 188 ARG B N 1
ATOM 3479 C CA . ARG B 1 188 ? 7.5 2.424 16.359 1 90.38 188 ARG B CA 1
ATOM 3480 C C . ARG B 1 188 ? 8.195 3.568 17.094 1 90.38 188 ARG B C 1
ATOM 3482 O O . ARG B 1 188 ? 9.414 3.557 17.266 1 90.38 188 ARG B O 1
ATOM 3489 N N . LEU B 1 189 ? 7.453 4.566 17.453 1 92.31 189 LEU B N 1
ATOM 3490 C CA . LEU B 1 189 ? 8.016 5.695 18.188 1 92.31 189 LEU B CA 1
ATOM 3491 C C . LEU B 1 189 ? 8.344 5.309 19.625 1 92.31 189 LEU B C 1
ATOM 3493 O O . LEU B 1 189 ? 9.086 6.016 20.312 1 92.31 189 LEU B O 1
ATOM 3497 N N . ASP B 1 190 ? 7.762 4.191 20.078 1 90 190 ASP B N 1
ATOM 3498 C CA . ASP B 1 190 ? 7.996 3.631 21.406 1 90 190 ASP B CA 1
ATOM 3499 C C . ASP B 1 190 ? 7.566 4.605 22.5 1 90 190 ASP B C 1
ATOM 3501 O O . ASP B 1 190 ? 8.32 4.875 23.438 1 90 190 ASP B O 1
ATOM 3505 N N . VAL B 1 191 ? 6.547 5.34 22.281 1 89.38 191 VAL B N 1
ATOM 3506 C CA . VAL B 1 191 ? 5.887 6.207 23.25 1 89.38 191 VAL B CA 1
ATOM 3507 C C . VAL B 1 191 ? 4.574 5.57 23.703 1 89.38 191 VAL B C 1
ATOM 3509 O O . VAL B 1 191 ? 3.621 5.48 22.938 1 89.38 191 VAL B O 1
ATOM 3512 N N . PHE B 1 192 ? 4.465 5.105 25 1 92.56 192 PHE B N 1
ATOM 3513 C CA . PHE B 1 192 ? 3.244 4.578 25.594 1 92.56 192 PHE B CA 1
ATOM 3514 C C . PHE B 1 192 ? 2.834 3.273 24.922 1 92.56 192 PHE B C 1
ATOM 3516 O O . PHE B 1 192 ? 1.67 3.098 24.562 1 92.56 192 PHE B O 1
ATOM 3523 N N . ASN B 1 193 ? 3.686 2.32 24.641 1 91.69 193 ASN B N 1
ATOM 3524 C CA . ASN B 1 193 ? 3.498 1.13 23.812 1 91.69 193 ASN B CA 1
ATOM 3525 C C . ASN B 1 193 ? 2.527 0.148 24.469 1 91.69 193 ASN B C 1
ATOM 3527 O O . ASN B 1 193 ? 1.803 -0.567 23.766 1 91.69 193 ASN B O 1
ATOM 3531 N N . HIS B 1 194 ? 2.502 0.201 25.766 1 91.94 194 HIS B N 1
ATOM 3532 C CA . HIS B 1 194 ? 1.595 -0.723 26.438 1 91.94 194 HIS B CA 1
ATOM 3533 C C . HIS B 1 194 ? 0.147 -0.463 26.031 1 91.94 194 HIS B C 1
ATOM 3535 O O . HIS B 1 194 ? -0.577 -1.394 25.672 1 91.94 194 HIS B O 1
ATOM 3541 N N . LYS B 1 195 ? -0.245 0.759 26.109 1 94.44 195 LYS B N 1
ATOM 3542 C CA . LYS B 1 195 ? -1.604 1.135 25.734 1 94.44 195 LYS B CA 1
ATOM 3543 C C . LYS B 1 195 ? -1.828 0.958 24.234 1 94.44 195 LYS B C 1
ATOM 3545 O O . LYS B 1 195 ? -2.887 0.489 23.812 1 94.44 195 LYS B O 1
ATOM 3550 N N . ILE B 1 196 ? -0.842 1.269 23.438 1 96.19 196 ILE B N 1
ATOM 3551 C CA . ILE B 1 196 ? -0.919 1.134 21.984 1 96.19 196 ILE B CA 1
ATOM 3552 C C . ILE B 1 196 ? -1.137 -0.331 21.609 1 96.19 196 ILE B C 1
ATOM 3554 O O . ILE B 1 196 ? -1.998 -0.648 20.781 1 96.19 196 ILE B O 1
ATOM 3558 N N . GLU B 1 197 ? -0.458 -1.171 22.219 1 94.12 197 GLU B N 1
ATOM 3559 C CA . GLU B 1 197 ? -0.568 -2.598 21.922 1 94.12 197 GLU B CA 1
ATOM 3560 C C . GLU B 1 197 ? -1.952 -3.129 22.281 1 94.12 197 GLU B C 1
ATOM 3562 O O . GLU B 1 197 ? -2.508 -3.965 21.578 1 94.12 197 GLU B O 1
ATOM 3567 N N . ARG B 1 198 ? -2.445 -2.615 23.359 1 94 198 ARG B N 1
ATOM 3568 C CA . ARG B 1 198 ? -3.799 -3.004 23.734 1 94 198 ARG B CA 1
ATOM 3569 C C . ARG B 1 198 ? -4.809 -2.58 22.672 1 94 198 ARG B C 1
ATOM 3571 O O . ARG B 1 198 ? -5.691 -3.359 22.312 1 94 198 ARG B O 1
ATOM 3578 N N . MET B 1 199 ? -4.66 -1.427 22.25 1 96.25 199 MET B N 1
ATOM 3579 C CA . MET B 1 199 ? -5.57 -0.915 21.219 1 96.25 199 MET B CA 1
ATOM 3580 C C . MET B 1 199 ? -5.375 -1.65 19.906 1 96.25 199 MET B C 1
ATOM 3582 O O . MET B 1 199 ? -6.34 -1.914 19.188 1 96.25 199 MET B O 1
ATOM 3586 N N . MET B 1 200 ? -4.145 -1.94 19.578 1 94.88 200 MET B N 1
ATOM 3587 C CA . MET B 1 200 ? -3.873 -2.73 18.391 1 94.88 200 MET B CA 1
ATOM 3588 C C . MET B 1 200 ? -4.566 -4.086 18.453 1 94.88 200 MET B C 1
ATOM 3590 O O . MET B 1 200 ? -5.16 -4.539 17.484 1 94.88 200 MET B O 1
ATOM 3594 N N . GLY B 1 201 ? -4.438 -4.688 19.609 1 93 201 GLY B N 1
ATOM 3595 C CA . GLY B 1 201 ? -5.129 -5.949 19.812 1 93 201 GLY B CA 1
ATOM 3596 C C . GLY B 1 201 ? -6.629 -5.848 19.609 1 93 201 GLY B C 1
ATOM 3597 O O . GLY B 1 201 ? -7.234 -6.719 18.984 1 93 201 GLY B O 1
ATOM 3598 N N . LEU B 1 202 ? -7.148 -4.801 20.156 1 93.31 202 LEU B N 1
ATOM 3599 C CA . LEU B 1 202 ? -8.578 -4.559 19.984 1 93.31 202 LEU B CA 1
ATOM 3600 C C . LEU B 1 202 ? -8.938 -4.391 18.516 1 93.31 202 LEU B C 1
ATOM 3602 O O . LEU B 1 202 ? -9.914 -4.98 18.047 1 93.31 202 LEU B O 1
ATOM 3606 N N . CYS B 1 203 ? -8.219 -3.627 17.797 1 94.12 203 CYS B N 1
ATOM 3607 C CA . CYS B 1 203 ? -8.469 -3.41 16.375 1 94.12 203 CYS B CA 1
ATOM 3608 C C . CYS B 1 203 ? -8.398 -4.723 15.602 1 94.12 203 CYS B C 1
ATOM 3610 O O . CYS B 1 203 ? -9.273 -5.008 14.781 1 94.12 203 CYS B O 1
ATOM 3612 N N . LEU B 1 204 ? -7.41 -5.473 15.867 1 91.88 204 LEU B N 1
ATOM 3613 C CA . LEU B 1 204 ? -7.199 -6.719 15.141 1 91.88 204 LEU B CA 1
ATOM 3614 C C . LEU B 1 204 ? -8.344 -7.691 15.383 1 91.88 204 LEU B C 1
ATOM 3616 O O . LEU B 1 204 ? -8.789 -8.383 14.461 1 91.88 204 LEU B O 1
ATOM 3620 N N . ARG B 1 205 ? -8.805 -7.75 16.562 1 89.56 205 ARG B N 1
ATOM 3621 C CA . ARG B 1 205 ? -9.938 -8.602 16.891 1 89.56 205 ARG B CA 1
ATOM 3622 C C . ARG B 1 205 ? -11.172 -8.203 16.078 1 89.56 205 ARG B C 1
ATOM 3624 O O . ARG B 1 205 ? -11.859 -9.062 15.523 1 89.56 205 ARG B O 1
ATOM 3631 N N . LYS B 1 206 ? -11.359 -6.961 16.016 1 89.69 206 LYS B N 1
ATOM 3632 C CA . LYS B 1 206 ? -12.523 -6.48 15.273 1 89.69 206 LYS B CA 1
ATOM 3633 C C . LYS B 1 206 ? -12.344 -6.688 13.773 1 89.69 206 LYS B C 1
ATOM 3635 O O . LYS B 1 206 ? -13.312 -6.953 13.062 1 89.69 206 LYS B O 1
ATOM 3640 N N . LEU B 1 207 ? -11.148 -6.613 13.312 1 86.62 207 LEU B N 1
AT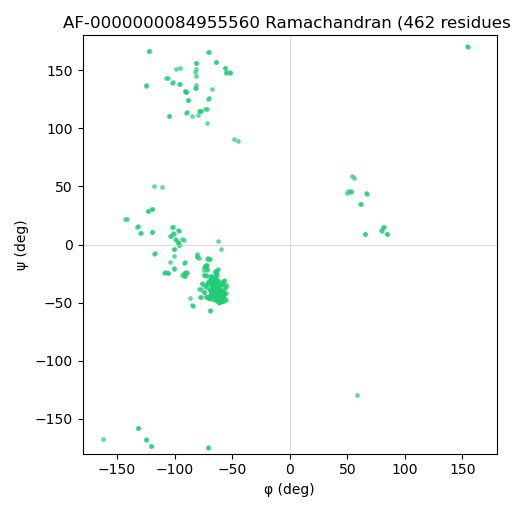OM 3641 C CA . LEU B 1 207 ? -10.883 -6.785 11.891 1 86.62 207 LEU B CA 1
ATOM 3642 C C . LEU B 1 207 ? -11.148 -8.227 11.461 1 86.62 207 LEU B C 1
ATOM 3644 O O . LEU B 1 207 ? -11.656 -8.461 10.359 1 86.62 207 LEU B O 1
ATOM 3648 N N . ILE B 1 208 ? -10.766 -9.109 12.227 1 82.75 208 ILE B N 1
ATOM 3649 C CA . ILE B 1 208 ? -11.008 -10.508 11.898 1 82.75 208 ILE B CA 1
ATOM 3650 C C . ILE B 1 208 ? -12.5 -10.812 12.008 1 82.75 208 ILE B C 1
ATOM 3652 O O . ILE B 1 208 ? -13.055 -11.547 11.18 1 82.75 208 ILE B O 1
ATOM 3656 N N . ASP B 1 209 ? -13.172 -10.234 13.023 1 82.25 209 ASP B N 1
ATOM 3657 C CA . ASP B 1 209 ? -14.594 -10.461 13.234 1 82.25 209 ASP B CA 1
ATOM 3658 C C . ASP B 1 209 ? -15.422 -9.961 12.047 1 82.25 209 ASP B C 1
ATOM 3660 O O . ASP B 1 209 ? -16.406 -10.586 11.664 1 82.25 209 ASP B O 1
ATOM 3664 N N . PHE B 1 210 ? -14.883 -8.914 11.453 1 75.81 210 PHE B N 1
ATOM 3665 C CA . PHE B 1 210 ? -15.617 -8.289 10.367 1 75.81 210 PHE B CA 1
ATOM 3666 C C . PHE B 1 210 ? -15.141 -8.812 9.016 1 75.81 210 PHE B C 1
ATOM 3668 O O . PHE B 1 210 ? -15.688 -8.453 7.973 1 75.81 210 PHE B O 1
ATOM 3675 N N . ASN B 1 211 ? -14.18 -9.695 9.07 1 71.12 211 ASN B N 1
ATOM 3676 C CA . ASN B 1 211 ? -13.562 -10.164 7.828 1 71.12 211 ASN B CA 1
ATOM 3677 C C . ASN B 1 211 ? -13.148 -9 6.934 1 71.12 211 ASN B C 1
ATOM 3679 O O . ASN B 1 211 ? -13.469 -8.984 5.742 1 71.12 211 ASN B O 1
ATOM 3683 N N . CYS B 1 212 ? -12.562 -8.062 7.559 1 67.12 212 CYS B N 1
ATOM 3684 C CA . CYS B 1 212 ? -12.227 -6.836 6.852 1 67.12 212 CYS B CA 1
ATOM 3685 C C . CYS B 1 212 ? -10.938 -7 6.051 1 67.12 212 CYS B C 1
ATOM 3687 O O . CYS B 1 212 ? -10.008 -7.676 6.496 1 67.12 212 CYS B O 1
ATOM 3689 N N . ARG B 1 213 ? -11.008 -6.488 4.914 1 66.5 213 ARG B N 1
ATOM 3690 C CA . ARG B 1 213 ? -9.805 -6.398 4.102 1 66.5 213 ARG B CA 1
ATOM 3691 C C . ARG B 1 213 ? -8.906 -5.262 4.578 1 66.5 213 ARG B C 1
ATOM 3693 O O . ARG B 1 213 ? -9.383 -4.156 4.848 1 66.5 213 ARG B O 1
ATOM 3700 N N . ILE B 1 214 ? -7.746 -5.805 5.047 1 62.28 214 ILE B N 1
ATOM 3701 C CA . ILE B 1 214 ? -6.754 -4.824 5.477 1 62.28 214 ILE B CA 1
ATOM 3702 C C . ILE B 1 214 ? -6.168 -4.113 4.258 1 62.28 214 ILE B C 1
ATOM 3704 O O . ILE B 1 214 ? -5.52 -4.746 3.416 1 62.28 214 ILE B O 1
ATOM 3708 N N . SER B 1 215 ? -6.418 -2.91 3.824 1 63.41 215 SER B N 1
ATOM 3709 C CA . SER B 1 215 ? -5.918 -1.874 2.926 1 63.41 215 SER B CA 1
ATOM 3710 C C . SER B 1 215 ? -5.816 -2.387 1.493 1 63.41 215 SER B C 1
ATOM 3712 O O . SER B 1 215 ? -6.598 -3.244 1.078 1 63.41 215 SER B O 1
ATOM 3714 N N . ASP B 1 216 ? -4.539 -2.219 0.681 1 67.38 216 ASP B N 1
ATOM 3715 C CA . ASP B 1 216 ? -4.195 -2.316 -0.735 1 67.38 216 ASP B CA 1
ATOM 3716 C C . ASP B 1 216 ? -4.031 -3.773 -1.161 1 67.38 216 ASP B C 1
ATOM 3718 O O . ASP B 1 216 ? -3.234 -4.512 -0.577 1 67.38 216 ASP B O 1
ATOM 3722 N N . PRO B 1 217 ? -4.906 -4.312 -1.981 1 70.25 217 PRO B N 1
ATOM 3723 C CA . PRO B 1 217 ? -4.789 -5.699 -2.432 1 70.25 217 PRO B CA 1
ATOM 3724 C C . PRO B 1 217 ? -3.486 -5.973 -3.176 1 70.25 217 PRO B C 1
ATOM 3726 O O . PRO B 1 217 ? -3.141 -7.133 -3.42 1 70.25 217 PRO B O 1
ATOM 3729 N N . TYR B 1 218 ? -2.695 -4.992 -3.395 1 77.88 218 TYR B N 1
ATOM 3730 C CA . TYR B 1 218 ? -1.574 -5.156 -4.312 1 77.88 218 TYR B CA 1
ATOM 3731 C C . TYR B 1 218 ? -0.274 -5.383 -3.551 1 77.88 218 TYR B C 1
ATOM 3733 O O . TYR B 1 218 ? 0.737 -5.773 -4.137 1 77.88 218 TYR B O 1
ATOM 3741 N N . GLU B 1 219 ? -0.328 -5.207 -2.275 1 83.31 219 GLU B N 1
ATOM 3742 C CA . GLU B 1 219 ? 0.897 -5.34 -1.494 1 83.31 219 GLU B CA 1
ATOM 3743 C C . GLU B 1 219 ? 0.986 -6.715 -0.835 1 83.31 219 GLU B C 1
ATOM 3745 O O . GLU B 1 219 ? -0.038 -7.348 -0.564 1 83.31 219 GLU B O 1
ATOM 3750 N N . LEU B 1 220 ? 2.238 -7.168 -0.634 1 89.81 220 LEU B N 1
ATOM 3751 C CA . LEU B 1 220 ? 2.514 -8.391 0.113 1 89.81 220 LEU B CA 1
ATOM 3752 C C . LEU B 1 220 ? 1.71 -9.562 -0.445 1 89.81 220 LEU B C 1
ATOM 3754 O O . LEU B 1 220 ? 1.018 -10.258 0.302 1 89.81 220 LEU B O 1
ATOM 3758 N N . LEU B 1 221 ? 1.718 -9.68 -1.791 1 91.25 221 LEU B N 1
ATOM 3759 C CA . LEU B 1 221 ? 1.143 -10.773 -2.562 1 91.25 221 LEU B CA 1
ATOM 3760 C C . LEU B 1 221 ? -0.374 -10.812 -2.408 1 91.25 221 LEU B C 1
ATOM 3762 O O . LEU B 1 221 ? -1.018 -11.789 -2.789 1 91.25 221 LEU B O 1
ATOM 3766 N N . GLY B 1 222 ? -0.959 -9.773 -1.778 1 88.94 222 GLY B N 1
ATOM 3767 C CA . GLY B 1 222 ? -2.4 -9.727 -1.587 1 88.94 222 GLY B CA 1
ATOM 3768 C C . GLY B 1 222 ? -2.861 -10.492 -0.362 1 88.94 222 GLY B C 1
ATOM 3769 O O . GLY B 1 222 ? -4.062 -10.672 -0.151 1 88.94 222 GLY B O 1
ATOM 3770 N N . ILE B 1 223 ? -1.913 -10.945 0.469 1 90.25 223 ILE B N 1
ATOM 3771 C CA . ILE B 1 223 ? -2.25 -11.711 1.664 1 90.25 223 ILE B CA 1
ATOM 3772 C C . ILE B 1 223 ? -2.734 -10.766 2.762 1 90.25 223 ILE B C 1
ATOM 3774 O O . ILE B 1 223 ? -1.946 -10 3.324 1 90.25 223 ILE B O 1
ATOM 3778 N N . GLU B 1 224 ? -3.963 -10.898 3.129 1 86.88 224 GLU B N 1
ATOM 3779 C CA . GLU B 1 224 ? -4.578 -9.969 4.074 1 86.88 224 GLU B CA 1
ATOM 3780 C C . GLU B 1 224 ? -3.92 -10.062 5.445 1 86.88 224 GLU B C 1
ATOM 3782 O O . GLU B 1 224 ? -3.586 -9.039 6.051 1 86.88 224 GLU B O 1
ATOM 3787 N N . SER B 1 225 ? -3.707 -11.234 5.887 1 88.56 225 SER B N 1
ATOM 3788 C CA . SER B 1 225 ? -3.117 -11.414 7.211 1 88.56 225 SER B CA 1
ATOM 3789 C C . SER B 1 225 ? -1.687 -10.883 7.254 1 88.56 225 SER B C 1
ATOM 3791 O O . SER B 1 225 ? -1.25 -10.344 8.273 1 88.56 225 SER B O 1
ATOM 3793 N N . LEU B 1 226 ? -1 -11 6.16 1 90.19 226 LEU B N 1
ATOM 3794 C CA . LEU B 1 226 ? 0.392 -10.562 6.113 1 90.19 226 LEU B CA 1
ATOM 3795 C C . LEU B 1 226 ? 0.49 -9.039 6.203 1 90.19 226 LEU B C 1
ATOM 3797 O O . LEU B 1 226 ? 1.454 -8.508 6.758 1 90.19 226 LEU B O 1
ATOM 3801 N N . LYS B 1 227 ? -0.495 -8.414 5.703 1 88.06 227 LYS B N 1
ATOM 3802 C CA . LYS B 1 227 ? -0.518 -6.953 5.691 1 88.06 227 LYS B CA 1
ATOM 3803 C C . LYS B 1 227 ? -0.532 -6.395 7.109 1 88.06 227 LYS B C 1
ATOM 3805 O O . LYS B 1 227 ? -0.1 -5.262 7.344 1 88.06 227 LYS B O 1
ATOM 3810 N N . ILE B 1 228 ? -1.05 -7.172 8.055 1 87.5 228 ILE B N 1
ATOM 3811 C CA . ILE B 1 228 ? -1.097 -6.77 9.453 1 87.5 228 ILE B CA 1
ATOM 3812 C C . ILE B 1 228 ? 0.323 -6.633 10 1 87.5 228 ILE B C 1
ATOM 3814 O O . ILE B 1 228 ? 0.57 -5.844 10.914 1 87.5 228 ILE B O 1
ATOM 3818 N N . LEU B 1 229 ? 1.272 -7.309 9.352 1 88.44 229 LEU B N 1
ATOM 3819 C CA . LEU B 1 229 ? 2.654 -7.32 9.82 1 88.44 229 LEU B CA 1
ATOM 3820 C C . LEU B 1 229 ? 3.514 -6.367 8.992 1 88.44 229 LEU B C 1
ATOM 3822 O O . LEU B 1 229 ? 4.734 -6.316 9.172 1 88.44 229 LEU B O 1
ATOM 3826 N N . LYS B 1 230 ? 2.928 -5.551 8.156 1 87.19 230 LYS B N 1
ATOM 3827 C CA . LYS B 1 230 ? 3.637 -4.73 7.18 1 87.19 230 LYS B CA 1
ATOM 3828 C C . LYS B 1 230 ? 4.684 -3.852 7.852 1 87.19 230 LYS B C 1
ATOM 3830 O O . LYS B 1 230 ? 5.781 -3.662 7.32 1 87.19 230 LYS B O 1
ATOM 3835 N N . SER B 1 231 ? 4.355 -3.393 9.039 1 82 231 SER B N 1
ATOM 3836 C CA . SER B 1 231 ? 5.242 -2.463 9.734 1 82 231 SER B CA 1
ATOM 3837 C C . SER B 1 231 ? 6.504 -3.162 10.227 1 82 231 SER B C 1
ATOM 3839 O O . SER B 1 231 ? 7.488 -2.508 10.57 1 82 231 SER B O 1
ATOM 3841 N N . TRP B 1 232 ? 6.508 -4.441 10.188 1 83.44 232 TRP B N 1
ATOM 3842 C CA . TRP B 1 232 ? 7.625 -5.164 10.789 1 83.44 232 TRP B CA 1
ATOM 3843 C C . TRP B 1 232 ? 8.375 -5.969 9.734 1 83.44 232 TRP B C 1
ATOM 3845 O O . TRP B 1 232 ? 9.391 -6.602 10.039 1 83.44 232 TRP B O 1
ATOM 3855 N N . ILE B 1 233 ? 7.875 -6.027 8.617 1 84 233 ILE B N 1
ATOM 3856 C CA . ILE B 1 233 ? 8.539 -6.828 7.594 1 84 233 ILE B CA 1
ATOM 3857 C C . ILE B 1 233 ? 9.055 -5.918 6.48 1 84 233 ILE B C 1
ATOM 3859 O O . ILE B 1 233 ? 8.523 -4.824 6.266 1 84 233 ILE B O 1
#

Radius of gyration: 23.34 Å; Cα contacts (8 Å, |Δi|>4): 619; chains: 2; bounding box: 40×65×52 Å

Nearest PDB structures (foldseek):
  8cav-assembly1_B  TM=6.799E-01  e=9.075E-03  Thermomonospora curvata
  6st5-assembly1_A  TM=7.398E-01  e=2.229E-02  Bacillus licheniformis
  6wq1-assembly3_C  TM=4.900E-01  e=6.517E-03  Homo sapiens
  3t33-assembly1_A  TM=3.657E-01  e=1.150E-02  Arabidopsis thaliana
  4l4i-assembly1_A  TM=2.631E-01  e=6.510E+00  Mus musculus

Organism: Tannerella forsythia (strain ATCC 43037 / JCM 10827 / CCUG 21028 A / KCTC 5666 / FDC 338) (NCBI:txid203275)

Sequence (466 aa):
MEKQREFLKNYTDRLIEKGKCFPNIGLWDGKMGIAVYLLHLARITGEENYERQADEFMDTVYEQLAERTSFFYGDGLLGIGCGIEYMIEHGFIEGDSDEILAEIDIVARNIVDRRPIESLPLQDGVCGVGYYLYRRLKNKPDNDESMLTLKFKEYLIYLIDWIEELLLKTKEEDDYNDAYFLLCRLHRLDVFNHKIERMMGLCLRKLIDFNCRISDPYELLGIESLKILKSWIMEKQREFLKNYTDRLIEKGKCFPNIGLWDGKMGIAVYLLHLARITGEENYERQADEFMDTVYEQLAERTSFFYGDGLLGIGCGIEYMIEHGFIEGDSDEILAEIDIVARNIVDRRPIESLPLQDGVCGVGYYLYRRLKNKPDNDESMLTLKFKEYLIYLIDWIEELLLKTKEEDDYNDAYFLLCRLHRLDVFNHKIERMMGLCLRKLIDFNCRISDPYELLGIESLKILKSWI

Solvent-accessible surface area (backbone atoms only — not comparable to full-atom values): 25215 Å² total; per-residue (Å²): 135,76,82,74,67,62,46,47,47,64,45,48,52,53,50,52,52,50,43,73,72,43,86,49,47,6,19,35,84,14,24,46,25,51,20,55,33,25,44,52,46,15,69,73,64,65,41,62,67,35,41,53,53,18,48,52,35,47,49,52,39,61,69,48,61,81,42,97,60,53,65,33,21,29,59,9,50,42,18,40,50,47,51,50,50,50,32,38,76,70,64,75,39,87,76,57,62,71,69,75,39,44,69,57,50,52,52,53,51,48,43,63,75,64,54,83,65,91,46,45,37,42,47,74,19,48,35,20,57,48,48,39,54,45,61,71,48,69,79,49,59,90,82,56,75,46,71,66,54,50,50,51,54,54,51,47,54,54,45,51,53,52,49,52,59,47,60,74,69,56,87,55,68,66,36,37,40,36,44,40,56,46,45,57,57,48,48,72,70,63,65,68,43,71,62,44,40,53,52,43,28,52,30,45,48,51,33,62,75,64,67,53,78,73,66,39,66,77,52,76,85,30,16,52,73,39,57,76,45,48,90,78,101,134,82,84,72,69,59,45,47,48,63,46,49,53,52,49,50,52,49,44,73,71,43,85,49,47,6,19,35,85,14,25,46,25,50,21,54,34,27,43,52,48,15,69,73,68,66,41,63,66,35,41,54,54,19,49,53,35,48,50,54,37,62,68,46,60,81,43,96,60,51,65,33,21,30,60,9,50,41,17,38,50,46,51,50,50,49,32,37,76,71,64,75,41,86,76,58,61,73,68,76,40,42,70,58,49,51,52,54,52,48,44,62,73,66,55,84,66,89,47,45,36,42,49,75,18,50,37,18,56,50,48,39,56,44,62,72,48,69,81,48,59,90,80,57,76,47,69,66,53,50,50,52,53,52,52,46,52,54,43,53,55,51,49,52,58,49,60,75,68,55,86,54,69,68,37,37,54,35,43,41,56,46,44,58,56,47,47,72,70,63,64,67,44,72,63,43,39,52,50,42,26,51,30,44,48,52,35,62,75,62,67,53,78,61,70,44,67,79,48,76,86,32,17,41,72,39,55,76,44,50,93,78,101